Protein AF-A0A165B9U6-F1 (afdb_monomer)

Mean predicted aligned error: 17.61 Å

InterPro domains:
  IPR036691 Endonuclease/exonuclease/phosphatase superfamily [G3DSA:3.60.10.10] (148-311)
  IPR036691 Endonuclease/exonuclease/phosphatase superfamily [SSF56219] (218-309)

Secondary structure (DSSP, 8-state):
-------THHHHHHHHHHHHHHHHHHHHHHHTSHHHHHHHHHHHHHHHHHHHH-------STT-SHHHHHHHHHHHHHHHHHHHHHHH-TT--TTS-HHHHHHHHHHHHHHHGGG-HHHHHHHHHHHHHHHHHHHHHHHHHHHTTSS--SS-------------TT----------TT--EEE--PPPGGGS-S-TTTTTTTTTSS-SHHHHHH-TTSPPPSEEES----BSSGGGSSS----TTBPPHHHHHHHHHHTEEEHHHHH-TT------EEEEHHHHTTEEEEEE--TTSSTT--SPPEEEEE--TTS----S------TTGGG-HHHHHHHHHHHHHHHHHHHHHHTS---SSS-HHHHHHHHHHHHHHHHHHHHHHHHHHHHHHHHHHHHHHHHHHHHHHHHHHHHHHHHHHS-----------------PPPPPPP----------THHHHHHHHHHHHHHHHHHGGGS--PPP----------------

Organism: NCBI:txid1314781

pLDDT: mean 76.49, std 21.76, range [26.36, 98.06]

Foldseek 3Di:
DDDPPDDPPPLLVLLLVVVVVLVVQLLCCLQVCVLVVVVVVVVVVVVVVCVVVVDDDPDDPPQLALLSSSLSSSVVSCVVCVVVCCVSCVLDDPVPPCVVVSVVVSVVVVVVCVVPVVSSVSSNVSSVVVSVVVVVVVVVVVVPPDDDPPPDDDPDDDDDDDDDDPDDDPDPPDPDPQADEDEDAADAPVVDDPDPVVVCVVVPDDDDLVVCVVPVVDQQHQKYFYHRNEAAALLLDVVSDDDPRHDDVVVVVVLVSSQWDQLLCVVCVNDNHDGGMTGHPVQSVQKDDWDWD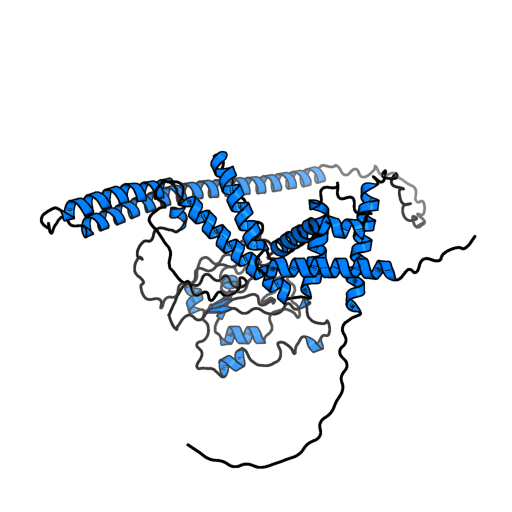DPDPDPPDPDIDTDIDTDDPPPPCPDPDDDDQDPVLVVVVVLVVVLVVLVVVLVVLQVVCVVDDDDPVDHSVVSVVVSVVVSVVSSVVVVVVVVVVVVVVVVVVVVVVVVVVVVVVVVVVVVVVVVVPPPPPPPPCPDDDPDPDDDDDDDDPDPDDDDDDPPPCVVVSSVVVVVSVVVSVVVVVPPDDDDDDDDDDDDYDDDDDDDD

Sequence (500 aa):
MSNSESEPGLVEDASMMLYVTILTNTIQLITTGGLIERWETREAARRKITKAKGVYSPRTMQGCSAHTVFRSAIIRTITTMRPAIARVHPEIDWSVPMTKFMNSLASQLWGELDKYPEVQRACLRVAQQRFVQKMASEVSMMCQTDELATTFSPSVSLSQEYIPRSRFIQHYNHRSKEAELREVNAPDSKSLPSSPSTRQTTTGKTGSSQTLRRRADIPKPQIMAGDYNMVESSQDRLPANLSDTDMSAKFQELVTYLNLVDGWRETNPRSFNPTWIYTSERLFAKSRNWRIRGACWCQGSDHLPVYVDAVNPAMPIVGDGRWTMGVHHLRIKSLVSKIVETGKETLREADDLITHARDPAHHVQHIYQDWKDGVGAESREQARAEGQKRERVIKGLEKDRAAAIQRAKDAETARLEAEREQPDNVPPDSGANAATMHWSPTPPPAAARRPPLADSGQKASQRQTIAVLHRATNCWTCASAPPDSLRTPVPSAVRPADGH

Structure (mmCIF, N/CA/C/O backbone):
data_AF-A0A165B9U6-F1
#
_entry.id   AF-A0A165B9U6-F1
#
loop_
_atom_site.group_PDB
_atom_site.id
_atom_site.type_symbol
_atom_site.label_atom_id
_atom_site.label_alt_id
_atom_site.label_comp_id
_atom_site.label_asym_id
_atom_site.label_entity_id
_atom_site.label_seq_id
_atom_site.pdbx_PDB_ins_code
_atom_site.Cartn_x
_atom_site.Cartn_y
_atom_site.Cartn_z
_atom_site.occupancy
_atom_site.B_iso_or_equiv
_atom_site.auth_seq_id
_atom_site.auth_comp_id
_atom_site.auth_asym_id
_atom_site.auth_atom_id
_atom_site.pdbx_PDB_model_num
ATOM 1 N N . MET A 1 1 ? 53.971 55.538 -13.193 1.00 41.88 1 MET A N 1
ATOM 2 C CA . MET A 1 1 ? 52.741 54.719 -13.214 1.00 41.88 1 MET A CA 1
ATOM 3 C C . MET A 1 1 ? 52.999 53.499 -12.353 1.00 41.88 1 MET A C 1
ATOM 5 O O . MET A 1 1 ? 53.794 52.659 -12.744 1.00 41.88 1 MET A O 1
ATOM 9 N N . SER A 1 2 ? 52.442 53.469 -11.147 1.00 39.75 2 SER A N 1
ATOM 10 C CA . SER A 1 2 ? 52.607 52.367 -10.196 1.00 39.75 2 SER A CA 1
ATOM 11 C C . SER A 1 2 ? 51.524 51.318 -10.437 1.00 39.75 2 SER A C 1
ATOM 13 O O . SER A 1 2 ? 50.350 51.594 -10.191 1.00 39.75 2 SER A O 1
ATOM 15 N N . ASN A 1 3 ? 51.912 50.132 -10.904 1.00 47.22 3 ASN A N 1
ATOM 16 C CA . ASN A 1 3 ? 51.012 48.983 -10.941 1.00 47.22 3 ASN A CA 1
ATOM 17 C C . ASN A 1 3 ? 50.798 48.501 -9.504 1.00 47.22 3 ASN A C 1
ATOM 19 O O . ASN A 1 3 ? 51.703 47.935 -8.898 1.00 47.22 3 ASN A O 1
ATOM 23 N N . SER A 1 4 ? 49.614 48.754 -8.950 1.00 49.81 4 SER A N 1
ATOM 24 C CA . SER A 1 4 ? 49.192 48.164 -7.684 1.00 49.81 4 SER A CA 1
ATOM 25 C C . SER A 1 4 ? 48.808 46.705 -7.921 1.00 49.81 4 SER A C 1
ATOM 27 O O . SER A 1 4 ? 47.705 46.424 -8.395 1.00 49.81 4 SER A O 1
ATOM 29 N N . GLU A 1 5 ? 49.713 45.784 -7.608 1.00 51.41 5 GLU A N 1
ATOM 30 C CA . GLU A 1 5 ? 49.390 44.361 -7.522 1.00 51.41 5 GLU A CA 1
ATOM 31 C C . GLU A 1 5 ? 48.404 44.163 -6.363 1.00 51.41 5 GLU A C 1
ATOM 33 O O . GLU A 1 5 ? 48.745 44.322 -5.193 1.00 51.41 5 GLU A O 1
ATOM 38 N N . SER A 1 6 ? 47.139 43.902 -6.691 1.00 54.34 6 SER A N 1
ATOM 39 C CA . SER A 1 6 ? 46.085 43.675 -5.702 1.00 54.34 6 SER A CA 1
ATOM 40 C C . SER A 1 6 ? 46.275 42.313 -5.037 1.00 54.34 6 SER A C 1
ATOM 42 O O . SER A 1 6 ? 46.213 41.297 -5.733 1.00 54.34 6 SER A O 1
ATOM 44 N N . GLU A 1 7 ? 46.460 42.284 -3.714 1.00 50.94 7 GLU A N 1
ATOM 45 C CA . GLU A 1 7 ? 46.632 41.043 -2.948 1.00 50.94 7 GLU A CA 1
ATOM 46 C C . GLU A 1 7 ? 45.479 40.049 -3.203 1.00 50.94 7 GLU A C 1
ATOM 48 O O . GLU A 1 7 ? 44.325 40.348 -2.878 1.00 50.94 7 GLU A O 1
ATOM 53 N N . PRO A 1 8 ? 45.750 38.845 -3.743 1.00 58.00 8 PRO A N 1
ATOM 54 C CA . PRO A 1 8 ? 44.691 37.908 -4.122 1.00 58.00 8 PRO A CA 1
ATOM 55 C C . PRO A 1 8 ? 44.018 37.183 -2.939 1.00 58.00 8 PRO A C 1
ATOM 57 O O . PRO A 1 8 ? 43.024 36.494 -3.152 1.00 58.00 8 PRO A O 1
ATOM 60 N N . GLY A 1 9 ? 44.515 37.325 -1.703 1.00 58.34 9 GLY A N 1
ATOM 61 C CA . GLY A 1 9 ? 44.034 36.548 -0.547 1.00 58.34 9 GLY A CA 1
ATOM 62 C C . GLY A 1 9 ? 42.660 36.961 0.005 1.00 58.34 9 GLY A C 1
ATOM 63 O O . GLY A 1 9 ? 41.846 36.108 0.348 1.00 58.34 9 GLY A O 1
ATOM 64 N N . LEU A 1 10 ? 42.357 38.263 0.058 1.00 61.47 10 LEU A N 1
ATOM 65 C CA . LEU A 1 10 ? 41.201 38.787 0.812 1.00 61.47 10 LEU A CA 1
ATOM 66 C C . LEU A 1 10 ? 39.817 38.430 0.226 1.00 61.47 10 LEU A C 1
ATOM 68 O O . LEU A 1 10 ? 38.808 38.513 0.929 1.00 61.47 10 LEU A O 1
ATOM 72 N N . VAL A 1 11 ? 39.739 38.049 -1.054 1.00 63.41 11 VAL A N 1
ATOM 73 C CA . VAL A 1 11 ? 38.461 37.777 -1.748 1.00 63.41 11 VAL A CA 1
ATOM 74 C C . VAL A 1 11 ? 38.009 36.318 -1.592 1.00 63.41 11 VAL A C 1
ATOM 76 O O . VAL A 1 11 ? 36.803 36.040 -1.539 1.00 63.41 11 VAL A O 1
ATOM 79 N N . GLU A 1 12 ? 38.952 35.378 -1.477 1.00 74.06 12 GLU A N 1
ATOM 80 C CA . GLU A 1 12 ? 38.631 33.956 -1.298 1.00 74.06 12 GLU A CA 1
ATOM 81 C C . GLU A 1 12 ? 38.028 33.695 0.095 1.00 74.06 12 GLU A C 1
ATOM 83 O O . GLU A 1 12 ? 37.003 33.012 0.202 1.00 74.06 12 GLU A O 1
ATOM 88 N N . ASP A 1 13 ? 38.551 34.353 1.137 1.00 83.88 13 ASP A N 1
ATOM 89 C CA . ASP A 1 13 ? 38.022 34.286 2.507 1.00 83.88 13 ASP A CA 1
ATOM 90 C C . ASP A 1 13 ? 36.575 34.793 2.610 1.00 83.88 13 ASP A C 1
ATOM 92 O O . ASP A 1 13 ? 35.716 34.137 3.209 1.00 83.88 13 ASP A O 1
ATOM 96 N N . ALA A 1 14 ? 36.261 35.933 1.983 1.00 86.56 14 ALA A N 1
ATOM 97 C CA . ALA A 1 14 ? 34.908 36.497 1.987 1.00 86.56 14 ALA A CA 1
ATOM 98 C C . ALA A 1 14 ? 33.882 35.553 1.330 1.00 86.56 14 ALA A C 1
ATOM 100 O O . ALA A 1 14 ? 32.755 35.406 1.818 1.00 86.56 14 ALA A O 1
ATOM 101 N N . SER A 1 15 ? 34.291 34.873 0.254 1.00 88.19 15 SER A N 1
ATOM 102 C CA . SER A 1 15 ? 33.477 33.870 -0.438 1.00 88.19 15 SER A CA 1
ATOM 103 C C . SER A 1 15 ? 33.258 32.633 0.437 1.00 88.19 15 SER A C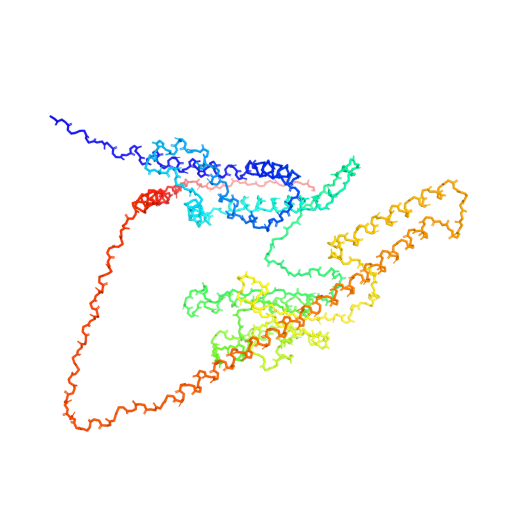 1
ATOM 105 O O . SER A 1 15 ? 32.120 32.202 0.635 1.00 88.19 15 SER A O 1
ATOM 107 N N . MET A 1 16 ? 34.323 32.088 1.032 1.00 88.75 16 MET A N 1
ATOM 108 C CA . MET A 1 16 ? 34.240 30.915 1.907 1.00 88.75 16 MET A CA 1
ATOM 109 C C . MET A 1 16 ? 33.356 31.175 3.138 1.00 88.75 16 MET A C 1
ATOM 111 O O . MET A 1 16 ? 32.458 30.380 3.435 1.00 88.75 16 MET A O 1
ATOM 115 N N . MET A 1 17 ? 33.524 32.324 3.799 1.00 92.75 17 MET A N 1
ATOM 116 C CA . MET A 1 17 ? 32.706 32.730 4.948 1.00 92.75 17 MET A CA 1
ATOM 117 C C . MET A 1 17 ? 31.224 32.898 4.590 1.00 92.75 17 MET A C 1
ATOM 119 O O . MET A 1 17 ? 30.348 32.518 5.376 1.00 92.75 17 MET A O 1
ATOM 123 N N . LEU A 1 18 ? 30.909 33.401 3.391 1.00 93.31 18 LEU A N 1
ATOM 124 C CA . LEU A 1 18 ? 29.534 33.462 2.900 1.00 93.31 18 LEU A CA 1
ATOM 125 C C . LEU A 1 18 ? 28.918 32.058 2.752 1.00 93.31 18 LEU A C 1
ATOM 127 O O . LEU A 1 18 ? 27.784 31.850 3.191 1.00 93.31 18 LEU A O 1
ATOM 131 N N . TYR A 1 19 ? 29.646 31.086 2.194 1.00 92.31 19 TYR A N 1
ATOM 132 C CA . TYR A 1 19 ? 29.146 29.714 2.033 1.00 92.31 19 TYR A CA 1
ATOM 133 C C . TYR A 1 19 ? 28.930 28.997 3.367 1.00 92.31 19 TYR A C 1
ATOM 135 O O . TYR A 1 19 ? 27.864 28.408 3.573 1.00 92.31 19 TYR A O 1
ATOM 143 N N . VAL A 1 20 ? 29.876 29.123 4.303 1.00 92.62 20 VAL A N 1
ATOM 144 C CA . VAL A 1 20 ? 29.726 28.621 5.680 1.00 92.62 20 VAL A CA 1
ATOM 145 C C . VAL A 1 20 ? 28.486 29.235 6.337 1.00 92.62 20 VAL A C 1
ATOM 147 O O . VAL A 1 20 ? 27.679 28.517 6.930 1.00 92.62 20 VAL A O 1
ATOM 150 N N . THR A 1 21 ? 28.259 30.540 6.163 1.00 95.69 21 THR A N 1
ATOM 151 C CA . THR A 1 21 ? 27.072 31.232 6.693 1.00 95.69 21 THR A CA 1
ATOM 152 C C . THR A 1 21 ? 25.767 30.730 6.056 1.00 95.69 21 THR A C 1
ATOM 154 O O . THR A 1 21 ? 24.784 30.506 6.765 1.00 95.69 21 THR A O 1
ATOM 157 N N . ILE A 1 22 ? 25.733 30.493 4.737 1.00 95.25 22 ILE A N 1
ATOM 158 C CA . ILE A 1 22 ? 24.556 29.938 4.040 1.00 95.25 22 ILE A CA 1
ATOM 159 C C . ILE A 1 22 ? 24.230 28.528 4.548 1.00 95.25 22 ILE A C 1
ATOM 161 O O . ILE A 1 22 ? 23.061 28.227 4.805 1.00 95.25 22 ILE A O 1
ATOM 165 N N . LEU A 1 23 ? 25.228 27.656 4.708 1.00 94.31 23 LEU A N 1
ATOM 166 C CA . LEU A 1 23 ? 25.011 26.300 5.218 1.00 94.31 23 LEU A CA 1
ATOM 167 C C . LEU A 1 23 ? 24.568 26.323 6.686 1.00 94.31 23 LEU A C 1
ATOM 169 O O . LEU A 1 23 ? 23.575 25.679 7.026 1.00 94.31 23 LEU A O 1
ATOM 173 N N . THR A 1 24 ? 25.208 27.143 7.521 1.00 95.44 24 THR A N 1
ATOM 174 C CA . THR A 1 24 ? 24.874 27.303 8.946 1.00 95.44 24 THR A CA 1
ATOM 175 C C . THR A 1 24 ? 23.433 27.776 9.132 1.00 95.44 24 THR A C 1
ATOM 177 O O . THR A 1 24 ? 22.646 27.109 9.803 1.00 95.44 24 THR A O 1
ATOM 180 N N . ASN A 1 25 ? 23.032 28.852 8.445 1.00 96.31 25 ASN A N 1
ATOM 181 C CA . ASN A 1 25 ? 21.660 29.370 8.481 1.00 96.31 25 ASN A CA 1
ATOM 182 C C . ASN A 1 25 ? 20.637 28.362 7.926 1.00 96.31 25 ASN A C 1
ATOM 184 O O . ASN A 1 25 ? 19.502 28.299 8.397 1.00 96.31 25 ASN A O 1
ATOM 188 N N . THR A 1 26 ? 21.027 27.542 6.944 1.00 96.19 26 THR A N 1
ATOM 189 C CA . THR A 1 26 ? 20.177 26.473 6.397 1.00 96.19 26 THR A CA 1
ATOM 190 C C . THR A 1 26 ? 19.956 25.352 7.409 1.00 96.19 26 THR A C 1
ATOM 192 O O . THR A 1 26 ? 18.815 24.931 7.601 1.00 96.19 26 THR A O 1
ATOM 195 N N . ILE A 1 27 ? 21.014 24.893 8.082 1.00 95.25 27 ILE A N 1
ATOM 196 C CA . ILE A 1 27 ? 20.924 23.877 9.137 1.00 95.25 27 ILE A CA 1
ATOM 197 C C . ILE A 1 27 ? 20.109 24.426 10.311 1.00 95.25 27 ILE A C 1
ATOM 199 O O . ILE A 1 27 ? 19.167 23.766 10.746 1.00 95.25 27 ILE A O 1
ATOM 203 N N . GLN A 1 28 ? 20.381 25.657 10.755 1.00 96.38 28 GLN A N 1
ATOM 204 C CA . GLN A 1 28 ? 19.636 26.322 11.827 1.00 96.38 28 GLN A CA 1
ATOM 205 C C . GLN A 1 28 ? 18.139 26.440 11.501 1.00 96.38 28 GLN A C 1
ATOM 207 O O . GLN A 1 28 ? 17.304 26.151 12.355 1.00 96.38 28 GLN A O 1
ATOM 212 N N . LEU A 1 29 ? 17.767 26.791 10.265 1.00 95.69 29 LEU A N 1
ATOM 213 C CA . LEU A 1 29 ? 16.365 26.864 9.830 1.00 95.69 29 LEU A CA 1
ATOM 214 C C . LEU A 1 29 ? 15.645 25.499 9.874 1.00 95.69 29 LEU A C 1
ATOM 216 O O . LEU A 1 29 ? 14.427 25.450 10.066 1.00 95.69 29 LEU A O 1
ATOM 220 N N . ILE A 1 30 ? 16.382 24.396 9.704 1.00 95.31 30 ILE A N 1
ATOM 221 C CA . ILE A 1 30 ? 15.862 23.024 9.809 1.00 95.31 30 ILE A CA 1
ATOM 222 C C . ILE A 1 30 ? 15.764 22.594 11.280 1.00 95.31 30 ILE A C 1
ATOM 224 O O . ILE A 1 30 ? 14.744 22.035 11.678 1.00 95.31 30 ILE A O 1
ATOM 228 N N . THR A 1 31 ? 16.792 22.846 12.095 1.00 94.56 31 THR A N 1
ATOM 229 C CA . THR A 1 31 ? 16.865 22.356 13.485 1.00 94.56 31 THR A CA 1
ATOM 230 C C . THR A 1 31 ? 16.004 23.151 14.464 1.00 94.56 31 THR A C 1
ATOM 232 O O . THR A 1 31 ? 15.456 22.556 15.386 1.00 94.56 31 THR A O 1
ATOM 235 N N . THR A 1 32 ? 15.827 24.459 14.251 1.00 95.44 32 THR A N 1
ATOM 236 C CA . THR A 1 32 ? 14.998 25.338 15.107 1.00 95.44 32 THR A CA 1
ATOM 237 C C . THR A 1 32 ? 13.495 25.246 14.829 1.00 95.44 32 THR A C 1
ATOM 239 O O . THR A 1 32 ? 12.705 25.879 15.520 1.00 95.44 32 THR A O 1
ATOM 242 N N . GLY A 1 33 ? 13.073 24.498 13.804 1.00 90.94 33 GLY A N 1
ATOM 243 C CA . GLY A 1 33 ? 11.664 24.389 13.416 1.00 90.94 33 GLY A CA 1
ATOM 244 C C . GLY A 1 33 ? 11.117 25.562 12.588 1.00 90.94 33 GLY A C 1
ATOM 245 O O . GLY A 1 33 ? 10.014 25.445 12.056 1.00 90.94 33 GLY A O 1
ATOM 246 N N . GLY A 1 34 ? 11.884 26.637 12.359 1.00 92.25 34 GLY A N 1
ATOM 247 C CA . GLY A 1 34 ? 11.439 27.802 11.570 1.00 92.25 34 GLY A CA 1
ATOM 248 C C . GLY A 1 34 ? 11.045 27.495 10.111 1.00 92.25 34 GLY A C 1
ATOM 249 O O . GLY A 1 34 ? 10.394 28.306 9.447 1.00 92.25 34 GLY A O 1
ATOM 250 N N . LEU A 1 35 ? 11.403 26.318 9.580 1.00 91.75 35 LEU A N 1
ATOM 251 C CA . LEU A 1 35 ? 10.882 25.820 8.303 1.00 91.75 35 LEU A CA 1
ATOM 252 C C . LEU A 1 35 ? 9.432 25.297 8.395 1.00 91.75 35 LEU A C 1
ATOM 254 O O . LEU A 1 35 ? 8.666 25.499 7.450 1.00 91.75 35 LEU A O 1
ATOM 258 N N . ILE A 1 36 ? 9.055 24.651 9.508 1.00 90.62 36 ILE A N 1
ATOM 259 C CA . ILE A 1 36 ? 7.702 24.119 9.757 1.00 90.62 36 ILE A CA 1
ATOM 260 C C . ILE A 1 36 ? 6.704 25.274 9.879 1.00 90.62 36 ILE A C 1
ATOM 262 O O . ILE A 1 36 ? 5.765 25.341 9.089 1.00 90.62 36 ILE A O 1
ATOM 266 N N . GLU A 1 37 ? 6.970 26.240 10.762 1.00 91.50 37 GLU A N 1
ATOM 267 C CA . GLU A 1 37 ? 6.132 27.431 10.993 1.00 91.50 37 GLU A CA 1
ATOM 268 C C . GLU A 1 37 ? 5.824 28.189 9.681 1.00 91.50 37 GLU A C 1
ATOM 270 O O . GLU A 1 37 ? 4.695 28.606 9.394 1.00 91.50 37 GLU A O 1
ATOM 275 N N . ARG A 1 38 ? 6.828 28.314 8.802 1.00 87.44 38 ARG A N 1
ATOM 276 C CA . ARG A 1 38 ? 6.6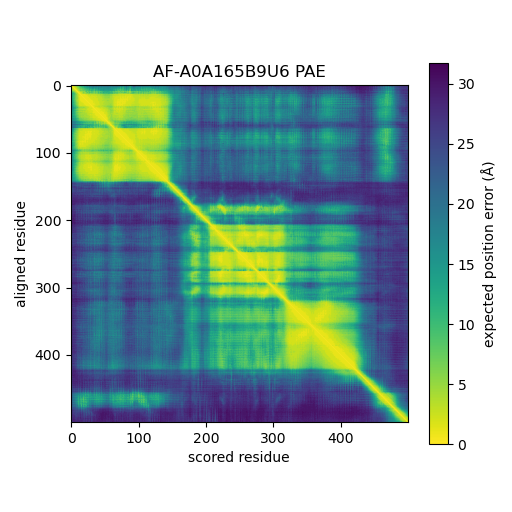71 28.938 7.477 1.00 87.44 38 ARG A CA 1
ATOM 277 C C . ARG A 1 38 ? 5.832 28.101 6.513 1.00 87.44 38 ARG A C 1
ATOM 279 O O . ARG A 1 38 ? 5.139 28.677 5.668 1.00 87.44 38 ARG A O 1
ATOM 286 N N . TRP A 1 39 ? 5.883 26.770 6.587 1.00 88.75 39 TRP A N 1
ATOM 287 C CA . TRP A 1 39 ? 4.967 25.919 5.825 1.00 88.75 39 TRP A CA 1
ATOM 288 C C . TRP A 1 39 ? 3.544 26.005 6.362 1.00 88.75 39 TRP A C 1
ATOM 290 O O . TRP A 1 39 ? 2.636 26.152 5.551 1.00 88.75 39 TRP A O 1
ATOM 300 N N . GLU A 1 40 ? 3.342 26.003 7.677 1.00 88.62 40 GLU A N 1
ATOM 301 C CA . GLU A 1 40 ? 2.026 26.191 8.299 1.00 88.62 40 GLU A CA 1
ATOM 302 C C . GLU A 1 40 ? 1.405 27.526 7.881 1.00 88.62 40 GLU A C 1
ATOM 304 O O . GLU A 1 40 ? 0.297 27.545 7.348 1.00 88.62 40 GLU A O 1
ATOM 309 N N . THR A 1 41 ? 2.166 28.621 7.977 1.00 90.06 41 THR A N 1
ATOM 310 C CA . THR A 1 41 ? 1.769 29.954 7.491 1.00 90.06 41 THR A CA 1
ATOM 311 C C . THR A 1 41 ? 1.368 29.921 6.010 1.00 90.06 41 THR A C 1
ATOM 313 O O . THR A 1 41 ? 0.348 30.492 5.609 1.00 90.06 41 THR A O 1
ATOM 316 N N . ARG A 1 42 ? 2.138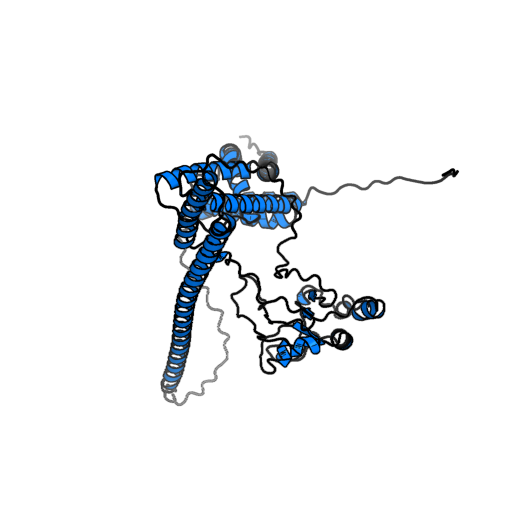 29.217 5.167 1.00 87.31 42 ARG A N 1
ATOM 317 C CA . ARG A 1 42 ? 1.858 29.101 3.727 1.00 87.31 42 ARG A CA 1
ATOM 318 C C . ARG A 1 42 ? 0.631 28.240 3.429 1.00 87.31 42 ARG A C 1
ATOM 320 O O . ARG A 1 42 ? -0.129 28.585 2.523 1.00 87.31 42 ARG A O 1
ATOM 327 N N . GLU A 1 43 ? 0.427 27.137 4.143 1.00 84.19 43 GLU A N 1
ATOM 328 C CA . GLU A 1 43 ? -0.765 26.304 3.971 1.00 84.19 43 GLU A CA 1
ATOM 329 C C . GLU A 1 43 ? -2.011 26.997 4.546 1.00 84.19 43 GLU A C 1
ATOM 331 O O . GLU A 1 43 ? -3.060 26.941 3.915 1.00 84.19 43 GLU A O 1
ATOM 336 N N . ALA A 1 44 ? -1.910 27.754 5.643 1.00 86.56 44 ALA A N 1
ATOM 337 C CA . ALA A 1 44 ? -2.987 28.611 6.144 1.00 86.56 44 ALA A CA 1
ATOM 338 C C . ALA A 1 44 ? -3.391 29.687 5.118 1.00 86.56 44 ALA A C 1
ATOM 340 O O . ALA A 1 44 ? -4.576 29.838 4.808 1.00 86.56 44 ALA A O 1
ATOM 341 N N . ALA A 1 45 ? -2.419 30.381 4.513 1.00 87.75 45 ALA A N 1
ATOM 342 C CA . ALA A 1 45 ? -2.680 31.326 3.424 1.00 87.75 45 ALA A CA 1
ATOM 343 C C . ALA A 1 45 ? -3.330 30.642 2.204 1.00 87.75 45 ALA A C 1
ATOM 345 O O . ALA A 1 45 ? -4.258 31.185 1.604 1.00 87.75 45 ALA A O 1
ATOM 346 N N . ARG A 1 46 ? -2.909 29.417 1.862 1.00 83.81 46 ARG A N 1
ATOM 347 C CA . ARG A 1 46 ? -3.553 28.622 0.806 1.00 83.81 46 ARG A CA 1
ATOM 348 C C . ARG A 1 46 ? -4.970 28.199 1.156 1.00 83.81 46 ARG A C 1
ATOM 350 O O . ARG A 1 46 ? -5.818 28.308 0.284 1.00 83.81 46 ARG A O 1
ATOM 357 N N . ARG A 1 47 ? -5.259 27.766 2.389 1.00 83.00 47 ARG A N 1
ATOM 358 C CA . ARG A 1 47 ? -6.626 27.415 2.819 1.00 83.00 47 ARG A CA 1
ATOM 359 C C . ARG A 1 47 ? -7.582 28.591 2.60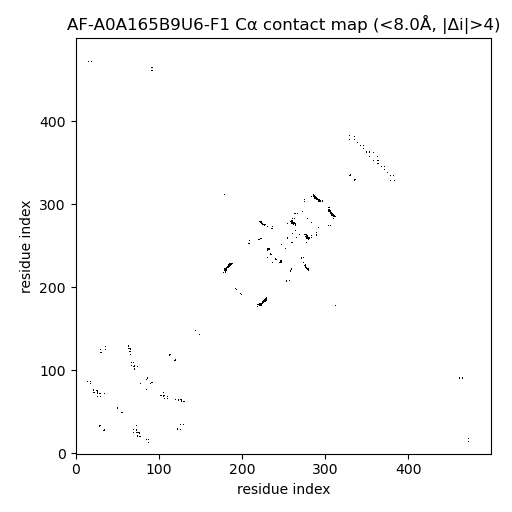8 1.00 83.00 47 ARG A C 1
ATOM 361 O O . ARG A 1 47 ? -8.670 28.375 2.085 1.00 83.00 47 ARG A O 1
ATOM 368 N N . LYS A 1 48 ? -7.149 29.828 2.898 1.00 88.25 48 LYS A N 1
ATOM 369 C CA . LYS A 1 48 ? -7.915 31.052 2.586 1.00 88.25 48 LYS A CA 1
ATOM 370 C C . LYS A 1 48 ? -8.201 31.187 1.079 1.00 88.25 48 LYS A C 1
ATOM 372 O O . LYS A 1 48 ? -9.348 31.397 0.702 1.00 88.25 48 LYS A O 1
ATOM 377 N N . ILE A 1 49 ? -7.194 30.996 0.219 1.00 85.81 49 ILE A N 1
ATOM 378 C CA . ILE A 1 49 ? -7.352 31.058 -1.250 1.00 85.81 49 ILE A CA 1
ATOM 379 C C . ILE A 1 49 ? -8.259 29.933 -1.777 1.00 85.81 49 ILE A C 1
ATOM 381 O O . ILE A 1 49 ? -9.120 30.186 -2.613 1.00 85.81 49 ILE A O 1
ATOM 385 N N . THR A 1 50 ? -8.090 28.700 -1.298 1.00 84.19 50 THR A N 1
ATOM 386 C CA . THR A 1 50 ? -8.910 27.549 -1.704 1.00 84.19 50 THR A CA 1
ATOM 387 C C . THR A 1 50 ? -10.366 27.736 -1.283 1.00 84.19 50 THR A C 1
ATOM 389 O O . THR A 1 50 ? -11.252 27.517 -2.104 1.00 84.19 50 THR A O 1
ATOM 392 N N . LYS A 1 51 ? -10.619 28.217 -0.053 1.00 84.00 51 LYS A N 1
ATOM 393 C CA . LYS A 1 51 ? -11.970 28.559 0.421 1.00 84.00 51 LYS A CA 1
ATOM 394 C C . LYS A 1 51 ? -12.613 29.636 -0.461 1.00 84.00 51 LYS A C 1
ATOM 396 O O . LYS A 1 51 ? -13.759 29.477 -0.853 1.00 84.00 51 LYS A O 1
ATOM 401 N N . ALA A 1 52 ? -11.864 30.675 -0.836 1.00 87.31 52 ALA A N 1
ATOM 402 C CA . ALA A 1 52 ? -12.356 31.737 -1.716 1.00 87.31 52 ALA A CA 1
ATOM 403 C C . ALA A 1 52 ? -12.618 31.287 -3.169 1.00 87.31 52 ALA A C 1
ATOM 405 O O . ALA A 1 52 ? -13.411 31.914 -3.862 1.00 87.31 52 ALA A O 1
ATOM 406 N N . LYS A 1 53 ? -11.950 30.229 -3.652 1.00 87.81 53 LYS A N 1
ATOM 407 C CA . LYS A 1 53 ? -12.078 29.745 -5.039 1.00 87.81 53 LYS A CA 1
ATOM 408 C C . LYS A 1 53 ? -13.022 28.557 -5.223 1.00 87.81 53 LYS A C 1
ATOM 410 O O . LYS A 1 53 ? -13.247 28.174 -6.366 1.00 87.81 53 LYS A O 1
ATOM 415 N N . GLY A 1 54 ? -13.491 27.909 -4.155 1.00 87.69 54 GLY A N 1
ATOM 416 C CA . GLY A 1 54 ? -14.344 26.707 -4.209 1.00 87.69 54 GLY A CA 1
ATOM 417 C C . GLY A 1 54 ? -13.686 25.437 -4.787 1.00 87.69 54 GLY A C 1
ATOM 418 O O . GLY A 1 54 ? -14.159 24.330 -4.547 1.00 87.69 54 GLY A O 1
ATOM 419 N N . VAL A 1 55 ? -12.566 25.557 -5.508 1.00 78.50 55 VAL A N 1
ATOM 420 C CA . VAL A 1 55 ? -11.872 24.443 -6.167 1.00 78.50 55 VAL A CA 1
ATOM 421 C C . VAL A 1 55 ? -10.766 23.885 -5.270 1.00 78.50 55 VAL A C 1
ATOM 423 O O . VAL A 1 55 ? -9.648 24.407 -5.221 1.00 78.50 55 VAL A O 1
ATOM 426 N N . TYR A 1 56 ? -11.054 22.776 -4.587 1.00 72.75 56 TYR A N 1
ATOM 427 C CA . TYR A 1 56 ? -10.034 21.984 -3.901 1.00 72.75 56 TYR A CA 1
ATOM 428 C C . TYR A 1 56 ? -9.285 21.083 -4.893 1.00 72.75 56 TYR A C 1
ATOM 430 O O . TYR A 1 56 ? -9.847 20.146 -5.454 1.00 72.75 56 TYR A O 1
ATOM 438 N N . SER A 1 57 ? -7.987 21.340 -5.069 1.00 69.56 57 SER A N 1
ATOM 439 C CA . SER A 1 57 ? -7.069 20.434 -5.765 1.00 69.56 57 SER A CA 1
ATOM 440 C C . SER A 1 57 ? -6.173 19.736 -4.732 1.00 69.56 57 SER A C 1
ATOM 442 O O . SER A 1 57 ? -5.255 20.378 -4.203 1.00 69.56 57 SER A O 1
ATOM 444 N N . PRO A 1 58 ? -6.404 18.445 -4.414 1.00 62.16 58 PRO A N 1
ATOM 445 C CA . PRO A 1 58 ? -5.506 17.683 -3.557 1.00 62.16 58 PRO A CA 1
ATOM 446 C C . PRO A 1 58 ? -4.174 17.484 -4.281 1.00 62.16 58 PRO A C 1
ATOM 448 O O . PRO A 1 58 ? -4.033 16.620 -5.147 1.00 62.16 58 PRO A O 1
ATOM 451 N N . ARG A 1 59 ? -3.158 18.283 -3.933 1.00 62.88 59 ARG A N 1
ATOM 452 C CA . ARG A 1 59 ? -1.798 18.004 -4.403 1.00 62.88 59 ARG A CA 1
ATOM 453 C C . ARG A 1 59 ? -1.293 16.725 -3.751 1.00 62.88 59 ARG A C 1
ATOM 455 O O . ARG A 1 59 ? -1.276 16.620 -2.523 1.00 62.88 59 ARG A O 1
ATOM 462 N N . THR A 1 60 ? -0.801 15.823 -4.595 1.00 56.94 60 THR A N 1
ATOM 463 C CA . THR A 1 60 ? -0.044 14.613 -4.245 1.00 56.94 60 THR A CA 1
ATOM 464 C C . THR A 1 60 ? 0.911 14.831 -3.062 1.00 56.94 60 THR A C 1
ATOM 466 O O . THR A 1 60 ? 1.431 15.927 -2.838 1.00 56.94 60 THR A O 1
ATOM 469 N N . MET A 1 61 ? 1.192 13.778 -2.287 1.00 58.94 61 MET A N 1
ATOM 470 C CA . MET A 1 61 ? 2.081 13.820 -1.105 1.00 58.94 61 MET A CA 1
ATOM 471 C C . MET A 1 61 ? 3.574 14.076 -1.418 1.00 58.94 61 MET A C 1
ATOM 473 O O . MET A 1 61 ? 4.444 13.878 -0.569 1.00 58.94 61 MET A O 1
ATOM 477 N N . GLN A 1 62 ? 3.880 14.572 -2.618 1.00 61.06 62 GLN A N 1
ATOM 478 C CA . GLN A 1 62 ? 5.199 15.056 -3.000 1.00 61.06 62 GLN A CA 1
ATOM 479 C C . GLN A 1 62 ? 5.668 16.160 -2.038 1.00 61.06 62 GLN A C 1
ATOM 481 O O . GLN A 1 62 ? 4.975 17.152 -1.807 1.00 61.06 62 GLN A O 1
ATOM 486 N N . GLY A 1 63 ? 6.877 15.988 -1.497 1.00 64.31 63 GLY A N 1
ATOM 487 C CA . GLY A 1 63 ? 7.555 16.979 -0.658 1.00 64.31 63 GLY A CA 1
ATOM 488 C C . GLY A 1 63 ? 7.796 16.596 0.805 1.00 64.31 63 GLY A C 1
ATOM 489 O O . GLY A 1 63 ? 8.238 17.449 1.574 1.00 64.31 63 GLY A O 1
ATOM 490 N N . CYS A 1 64 ? 7.557 15.335 1.179 1.00 82.12 64 CYS A N 1
ATOM 491 C CA . CYS A 1 64 ? 7.896 14.777 2.497 1.00 82.12 64 CYS A CA 1
ATOM 492 C C . CYS A 1 64 ? 9.151 13.874 2.464 1.00 82.12 64 CYS A C 1
ATOM 494 O O . CYS A 1 64 ? 9.230 12.902 3.208 1.00 82.12 64 CYS A O 1
ATOM 496 N N . SER A 1 65 ? 10.123 14.160 1.588 1.00 93.06 65 SER A N 1
ATOM 497 C CA . SER A 1 65 ? 11.457 13.535 1.626 1.00 93.06 65 SER A CA 1
ATOM 498 C C . SER A 1 65 ? 12.469 14.462 2.299 1.00 93.06 65 SER A C 1
ATOM 500 O O . SER A 1 65 ? 12.353 15.683 2.172 1.00 93.06 65 SER A O 1
ATOM 502 N N . ALA A 1 66 ? 13.484 13.897 2.959 1.00 93.50 66 ALA A N 1
ATOM 503 C CA . ALA A 1 66 ? 14.544 14.663 3.622 1.00 93.50 66 ALA A CA 1
ATOM 504 C C . ALA A 1 66 ? 15.259 15.628 2.648 1.00 93.50 66 ALA A C 1
ATOM 506 O O . ALA A 1 66 ? 15.390 16.813 2.950 1.00 93.50 66 ALA A O 1
ATOM 507 N N . HIS A 1 67 ? 15.559 15.180 1.422 1.00 94.19 67 HIS A N 1
ATOM 508 C CA . HIS A 1 67 ? 16.063 16.049 0.351 1.00 94.19 67 HIS A CA 1
ATOM 509 C C . HIS A 1 67 ? 15.120 17.233 0.048 1.00 94.19 67 HIS A C 1
ATOM 511 O O . HIS A 1 67 ? 15.582 18.357 -0.135 1.00 94.19 67 HIS A O 1
ATOM 517 N N . THR A 1 68 ? 13.791 17.043 0.046 1.00 93.31 68 THR A N 1
ATOM 518 C CA . THR A 1 68 ? 12.864 18.171 -0.186 1.00 93.31 68 THR A CA 1
ATOM 519 C C . THR A 1 68 ? 12.846 19.161 0.980 1.00 93.31 68 THR A C 1
ATOM 521 O O . THR A 1 68 ? 12.653 20.358 0.750 1.00 93.31 68 THR A O 1
ATOM 524 N N . VAL A 1 69 ? 13.058 18.693 2.214 1.00 94.56 69 VAL A N 1
ATOM 525 C CA . VAL A 1 69 ? 13.223 19.560 3.390 1.00 94.56 69 VAL A CA 1
ATOM 526 C C . VAL A 1 69 ? 14.461 20.434 3.217 1.00 94.56 69 VAL A C 1
ATOM 528 O O . VAL A 1 69 ? 14.329 21.658 3.190 1.00 94.56 69 VAL A O 1
ATOM 531 N N . PHE A 1 70 ? 15.627 19.822 2.994 1.00 95.75 70 PHE A N 1
ATOM 532 C CA . PHE A 1 70 ? 16.887 20.542 2.801 1.00 95.75 70 PHE A CA 1
ATOM 533 C C . PHE A 1 70 ? 16.825 21.523 1.625 1.00 95.75 70 PHE A C 1
ATOM 535 O O . PHE A 1 70 ? 17.094 22.711 1.792 1.00 95.75 70 PHE A O 1
ATOM 542 N N . ARG A 1 71 ? 16.347 21.068 0.459 1.00 94.50 71 ARG A N 1
ATOM 543 C CA . ARG A 1 71 ? 16.129 21.916 -0.723 1.00 94.50 71 ARG A CA 1
ATOM 544 C C . ARG A 1 71 ? 15.219 23.111 -0.428 1.00 94.50 71 ARG A C 1
ATOM 546 O O . ARG A 1 71 ? 15.459 24.201 -0.937 1.00 94.50 71 ARG A O 1
ATOM 553 N N . SER A 1 72 ? 14.179 22.938 0.389 1.00 93.62 72 SER A N 1
ATOM 554 C CA . SER A 1 72 ? 13.289 24.046 0.768 1.00 93.62 72 SER A CA 1
ATOM 555 C C . SER A 1 72 ? 13.965 25.035 1.719 1.00 93.62 72 SER A C 1
ATOM 557 O O . SER A 1 72 ? 13.767 26.242 1.570 1.00 93.62 72 SER A O 1
ATOM 559 N N . ALA A 1 73 ? 14.768 24.537 2.663 1.00 95.25 73 ALA A N 1
ATOM 560 C CA . ALA A 1 73 ? 15.540 25.359 3.585 1.00 95.25 73 ALA A CA 1
ATOM 561 C C . ALA A 1 73 ? 16.599 26.184 2.844 1.00 95.25 73 ALA A C 1
ATOM 563 O O . ALA A 1 73 ? 16.569 27.408 2.932 1.00 95.25 73 ALA A O 1
ATOM 564 N N . ILE A 1 74 ? 17.455 25.553 2.031 1.00 95.44 74 ILE A N 1
ATOM 565 C CA . ILE A 1 74 ? 18.548 26.252 1.339 1.00 95.44 74 ILE A CA 1
ATOM 566 C C . ILE A 1 74 ? 18.028 27.289 0.334 1.00 95.44 74 ILE A C 1
ATOM 568 O O . ILE A 1 74 ? 18.557 28.398 0.258 1.00 95.44 74 ILE A O 1
ATOM 572 N N . ILE A 1 75 ? 16.916 26.992 -0.359 1.00 93.75 75 ILE A N 1
ATOM 573 C CA . ILE A 1 75 ? 16.211 27.974 -1.196 1.00 93.75 75 ILE A CA 1
ATOM 574 C C . ILE A 1 75 ? 15.792 29.188 -0.374 1.00 93.75 75 ILE A C 1
ATOM 576 O O . ILE A 1 75 ? 15.965 30.324 -0.824 1.00 93.75 75 ILE A O 1
ATOM 580 N N . ARG A 1 76 ? 15.260 28.977 0.834 1.00 92.81 76 ARG A N 1
ATOM 581 C CA . ARG A 1 76 ? 14.838 30.080 1.694 1.00 92.81 76 ARG A CA 1
ATOM 582 C C . ARG A 1 76 ? 16.033 30.882 2.209 1.00 92.81 76 ARG A C 1
ATOM 584 O O . ARG A 1 76 ? 15.961 32.112 2.162 1.00 92.81 76 ARG A O 1
ATOM 591 N N . THR A 1 77 ? 17.106 30.220 2.639 1.00 95.75 77 THR A N 1
ATOM 592 C CA . THR A 1 77 ? 18.331 30.865 3.129 1.00 95.75 77 THR A CA 1
ATOM 593 C C . THR A 1 77 ? 18.939 31.762 2.060 1.00 95.75 77 THR A C 1
ATOM 595 O O . THR A 1 77 ? 19.050 32.964 2.275 1.00 95.75 77 THR A O 1
ATOM 598 N N . ILE A 1 78 ? 19.208 31.223 0.866 1.00 94.81 78 ILE A N 1
ATOM 599 C CA . ILE A 1 78 ? 19.777 31.980 -0.260 1.00 94.81 78 ILE A CA 1
ATOM 600 C C . ILE A 1 78 ? 18.855 33.131 -0.691 1.00 94.81 78 ILE A C 1
ATOM 602 O O . ILE A 1 78 ? 19.330 34.239 -0.918 1.00 94.81 78 ILE A O 1
ATOM 606 N N . THR A 1 79 ? 17.531 32.930 -0.714 1.00 92.88 79 THR A N 1
ATOM 607 C CA . THR A 1 79 ? 16.582 34.027 -1.005 1.00 92.88 79 THR A CA 1
ATOM 608 C C . THR A 1 79 ? 16.655 35.145 0.040 1.00 92.88 79 THR A C 1
ATOM 610 O O . THR A 1 79 ? 16.518 36.315 -0.304 1.00 92.88 79 THR A O 1
ATOM 613 N N . THR A 1 80 ? 16.865 34.800 1.313 1.00 95.19 80 THR A N 1
ATOM 614 C CA . THR A 1 80 ? 16.934 35.769 2.422 1.00 95.19 80 THR A CA 1
ATOM 615 C C . THR A 1 80 ? 18.286 36.487 2.445 1.00 95.19 80 THR A C 1
ATOM 617 O O . THR A 1 80 ? 18.347 37.685 2.695 1.00 95.19 80 THR A O 1
ATOM 620 N N . MET A 1 81 ? 19.362 35.774 2.109 1.00 95.88 81 MET A N 1
ATOM 621 C CA . MET A 1 81 ? 20.728 36.293 2.049 1.00 95.88 81 MET A CA 1
ATOM 622 C C . MET A 1 81 ? 21.080 36.963 0.712 1.00 95.88 81 MET A C 1
ATOM 624 O O . MET A 1 81 ? 22.198 37.454 0.574 1.00 95.88 81 MET A O 1
ATOM 628 N N . ARG A 1 82 ? 20.156 37.039 -0.259 1.00 95.06 82 ARG A N 1
ATOM 629 C CA . ARG A 1 82 ? 20.385 37.610 -1.601 1.00 95.06 82 ARG A CA 1
ATOM 630 C C . ARG A 1 82 ? 21.171 38.937 -1.605 1.00 95.06 82 ARG A C 1
ATOM 632 O O . ARG A 1 82 ? 22.104 39.018 -2.396 1.00 95.06 82 ARG A O 1
ATOM 639 N N . PRO A 1 83 ? 20.892 39.943 -0.747 1.00 95.94 83 PRO A N 1
ATOM 640 C CA . PRO A 1 83 ? 21.678 41.182 -0.726 1.00 95.94 83 PRO A CA 1
ATOM 641 C C . PRO A 1 83 ? 23.133 40.987 -0.275 1.00 95.94 83 PRO A C 1
ATOM 643 O O . PRO A 1 83 ? 24.019 41.683 -0.754 1.00 95.94 83 PRO A O 1
ATOM 646 N N . ALA A 1 84 ? 23.397 40.043 0.633 1.00 95.50 84 ALA A N 1
ATOM 647 C CA . ALA A 1 84 ? 24.757 39.707 1.046 1.00 95.50 84 ALA A CA 1
ATOM 648 C C . ALA A 1 84 ? 25.492 38.932 -0.056 1.00 95.50 84 ALA A C 1
ATOM 650 O O . ALA A 1 84 ? 26.624 39.276 -0.379 1.00 95.50 84 ALA A O 1
ATOM 651 N N . ILE A 1 85 ? 24.819 37.959 -0.682 1.00 94.56 85 ILE A N 1
ATOM 652 C CA . ILE A 1 85 ? 25.387 37.171 -1.783 1.00 94.56 85 ILE A CA 1
ATOM 653 C C . ILE A 1 85 ? 25.711 38.076 -2.976 1.00 94.56 85 ILE A C 1
ATOM 655 O O . ILE A 1 85 ? 26.807 37.988 -3.502 1.00 94.56 85 ILE A O 1
ATOM 659 N N . ALA A 1 86 ? 24.828 39.007 -3.349 1.00 94.50 86 ALA A N 1
ATOM 660 C CA . ALA A 1 86 ? 25.056 39.932 -4.464 1.00 94.50 86 ALA A CA 1
ATOM 661 C C . ALA A 1 86 ? 26.229 40.916 -4.256 1.00 94.50 86 ALA A C 1
ATOM 663 O O . ALA A 1 86 ? 26.700 41.493 -5.230 1.00 94.50 86 ALA A O 1
ATOM 664 N N . ARG A 1 87 ? 26.704 41.123 -3.015 1.00 94.69 87 ARG A N 1
ATOM 665 C CA . ARG A 1 87 ? 27.908 41.933 -2.738 1.00 94.69 87 ARG A CA 1
ATOM 666 C C . ARG A 1 87 ? 29.210 41.158 -2.929 1.00 94.69 87 ARG A C 1
ATOM 668 O O . ARG A 1 87 ? 30.208 41.768 -3.281 1.00 94.69 87 ARG A O 1
ATOM 675 N N . VAL A 1 88 ? 29.198 39.849 -2.673 1.00 93.44 88 VAL A N 1
ATOM 676 C CA . VAL A 1 88 ? 30.369 38.966 -2.834 1.00 93.44 88 VAL A CA 1
ATOM 677 C C . VAL A 1 88 ? 30.421 38.379 -4.249 1.00 93.44 88 VAL A C 1
ATOM 679 O O . VAL A 1 88 ? 31.495 38.241 -4.819 1.00 93.44 88 VAL A O 1
ATOM 682 N N . HIS A 1 89 ? 29.249 38.100 -4.822 1.00 91.06 89 HIS A N 1
ATOM 683 C CA . HIS A 1 89 ? 29.041 37.511 -6.143 1.00 91.06 89 HIS A CA 1
ATOM 684 C C . HIS A 1 89 ? 28.124 38.396 -7.015 1.00 91.06 89 HIS A C 1
ATOM 686 O O . HIS A 1 89 ? 26.956 38.045 -7.248 1.00 91.06 89 HIS A O 1
ATOM 692 N N . PRO A 1 90 ? 28.598 39.577 -7.464 1.00 95.06 90 PRO A N 1
ATOM 693 C CA . PRO A 1 90 ? 27.839 40.467 -8.346 1.00 95.06 90 PRO A CA 1
ATOM 694 C C . PRO A 1 90 ? 27.576 39.867 -9.741 1.00 95.06 90 PRO A C 1
ATOM 696 O O . PRO A 1 90 ? 26.666 40.315 -10.434 1.00 95.06 90 PRO A O 1
ATOM 699 N N . 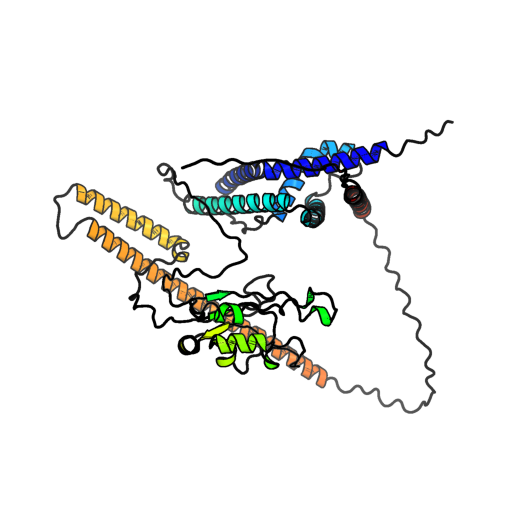GLU A 1 91 ? 28.324 38.837 -10.148 1.00 92.56 91 GLU A N 1
ATOM 700 C CA . GLU A 1 91 ? 28.171 38.105 -11.413 1.00 92.56 91 GLU A CA 1
ATOM 701 C C . GLU A 1 91 ? 26.909 37.226 -11.491 1.00 92.56 91 GLU A C 1
ATOM 703 O O . GLU A 1 91 ? 26.558 36.730 -12.565 1.00 92.56 91 GLU A O 1
ATOM 708 N N . ILE A 1 92 ? 26.222 37.005 -10.364 1.00 88.06 92 ILE A N 1
ATOM 709 C CA . ILE A 1 92 ? 25.000 36.199 -10.316 1.00 88.06 92 ILE A CA 1
ATOM 710 C C . ILE A 1 92 ? 23.820 37.026 -10.836 1.00 88.06 92 ILE A C 1
ATOM 712 O O . ILE A 1 92 ? 23.308 37.909 -10.148 1.00 88.06 92 ILE A O 1
ATOM 716 N N . ASP A 1 93 ? 23.322 36.687 -12.027 1.00 89.75 93 ASP A N 1
ATOM 717 C CA . ASP A 1 93 ? 22.089 37.273 -12.557 1.00 89.75 93 ASP A CA 1
ATOM 718 C C . ASP A 1 93 ? 20.852 36.754 -11.799 1.00 89.75 93 ASP A C 1
ATOM 720 O O . ASP A 1 93 ? 20.287 35.690 -12.071 1.00 89.75 93 ASP A O 1
ATOM 724 N N . TRP A 1 94 ? 20.397 37.561 -10.842 1.00 87.94 94 TRP A N 1
ATOM 725 C CA . TRP A 1 94 ? 19.205 37.297 -10.042 1.00 87.94 94 TRP A CA 1
ATOM 726 C C . TRP A 1 94 ? 17.868 37.529 -10.773 1.00 87.94 94 TRP A C 1
ATOM 728 O O . TRP A 1 94 ? 16.815 37.378 -10.143 1.00 87.94 94 TRP A O 1
ATOM 738 N N . SER A 1 95 ? 17.873 37.928 -12.051 1.00 86.69 95 SER A N 1
ATOM 739 C CA . SER A 1 95 ? 16.659 38.032 -12.874 1.00 86.69 95 SER A CA 1
ATOM 740 C C . SER A 1 95 ? 16.194 36.668 -13.405 1.00 86.69 95 SER A C 1
ATOM 742 O O . SER A 1 95 ? 14.997 36.454 -13.620 1.00 86.69 95 SER A O 1
ATOM 744 N N . VAL A 1 96 ? 17.117 35.709 -13.550 1.00 82.56 96 VAL A N 1
ATOM 745 C CA . VAL A 1 96 ? 16.827 34.361 -14.053 1.00 82.56 96 VAL A CA 1
ATOM 746 C C . VAL A 1 96 ? 15.924 33.592 -13.072 1.00 82.56 96 VAL A C 1
ATOM 748 O O . VAL A 1 96 ? 16.164 33.618 -11.861 1.00 82.56 96 VAL A O 1
ATOM 751 N N . PRO A 1 97 ? 14.915 32.830 -13.554 1.00 82.69 97 PRO A N 1
ATOM 752 C CA . PRO A 1 97 ? 14.094 31.954 -12.720 1.00 82.69 97 PRO A CA 1
ATOM 753 C C . PRO A 1 97 ? 14.917 30.944 -11.906 1.00 82.69 97 PRO A C 1
ATOM 755 O O . PRO A 1 97 ? 15.262 29.845 -12.351 1.00 82.69 97 PRO A O 1
ATOM 758 N N . MET A 1 98 ? 15.162 31.319 -10.652 1.00 80.06 98 MET A N 1
ATOM 759 C CA . MET A 1 98 ? 16.057 30.661 -9.696 1.00 80.06 98 MET A CA 1
ATOM 760 C C . MET A 1 98 ? 15.700 29.183 -9.419 1.00 80.06 98 MET A C 1
ATOM 762 O O . MET A 1 98 ? 16.513 28.411 -8.920 1.00 80.06 98 MET A O 1
ATOM 766 N N . THR A 1 99 ? 14.493 28.742 -9.784 1.00 80.69 99 THR A N 1
ATOM 767 C CA . THR A 1 99 ? 13.998 27.377 -9.560 1.00 80.69 99 THR A CA 1
ATOM 768 C C . THR A 1 99 ? 14.820 26.289 -10.245 1.00 80.69 99 THR A C 1
ATOM 770 O O . THR A 1 99 ? 14.976 25.230 -9.648 1.00 80.69 99 THR A O 1
ATOM 773 N N . LYS A 1 100 ? 15.354 26.491 -11.460 1.00 79.81 100 LYS A N 1
ATOM 774 C CA . LYS A 1 100 ? 16.185 25.460 -12.119 1.00 79.81 100 LYS A CA 1
ATOM 775 C C . LYS A 1 100 ? 17.561 25.344 -11.462 1.00 79.81 100 LYS A C 1
ATOM 777 O O . LYS A 1 100 ? 17.951 24.247 -11.067 1.00 79.81 100 LYS A O 1
ATOM 782 N N . PHE A 1 101 ? 18.242 26.477 -11.289 1.00 85.88 101 PHE A N 1
ATOM 783 C CA . PHE A 1 101 ? 19.561 26.565 -10.658 1.00 85.88 101 PHE A CA 1
ATOM 784 C C . PHE A 1 101 ? 19.563 25.937 -9.257 1.00 85.88 101 PHE A C 1
ATOM 786 O O . PHE A 1 101 ? 20.341 25.028 -8.978 1.00 85.88 101 PHE A O 1
ATOM 793 N N . MET A 1 102 ? 18.605 26.323 -8.412 1.00 88.69 102 MET A N 1
ATOM 794 C CA . MET A 1 102 ? 18.542 25.855 -7.026 1.00 88.69 102 MET A CA 1
ATOM 795 C C . MET A 1 102 ? 18.190 24.375 -6.883 1.00 88.69 102 MET A C 1
ATOM 797 O O . MET A 1 102 ? 18.514 23.774 -5.864 1.00 88.69 102 MET A O 1
ATOM 801 N N . ASN A 1 103 ? 17.540 23.764 -7.878 1.00 86.44 103 ASN A N 1
ATOM 802 C CA . ASN A 1 103 ? 17.322 22.318 -7.870 1.00 86.44 103 ASN A CA 1
ATOM 803 C C . ASN A 1 103 ? 18.634 21.567 -8.117 1.00 86.44 103 ASN A C 1
ATOM 805 O O . ASN A 1 103 ? 18.878 20.565 -7.452 1.00 86.44 103 ASN A O 1
ATOM 809 N N . SER A 1 104 ? 19.470 22.065 -9.036 1.00 89.44 104 SER A N 1
ATOM 810 C CA . SER A 1 104 ? 20.805 21.513 -9.291 1.00 89.44 104 SER A CA 1
ATOM 811 C C . SER A 1 104 ? 21.692 21.671 -8.057 1.00 89.44 104 SER A C 1
ATOM 813 O O . SER A 1 104 ? 22.192 20.677 -7.538 1.00 89.44 104 SER A O 1
ATOM 815 N N . LEU A 1 105 ? 21.792 22.896 -7.528 1.00 88.12 105 LEU A N 1
ATOM 816 C CA . LEU A 1 105 ? 22.617 23.214 -6.361 1.00 88.12 105 LEU A CA 1
ATOM 817 C C . LEU A 1 105 ? 22.200 22.414 -5.116 1.00 88.12 105 LEU A C 1
ATOM 819 O O . LEU A 1 105 ? 23.046 21.826 -4.451 1.00 88.12 105 LEU A O 1
ATOM 823 N N . ALA A 1 106 ? 20.897 22.334 -4.821 1.00 91.06 106 ALA A N 1
ATOM 824 C CA . ALA A 1 106 ? 20.414 21.552 -3.684 1.00 91.06 106 ALA A CA 1
ATOM 825 C C . ALA A 1 106 ? 20.675 20.046 -3.844 1.00 91.06 106 ALA A C 1
ATOM 827 O O . ALA A 1 106 ? 20.928 19.389 -2.843 1.00 91.06 106 ALA A O 1
ATOM 828 N N . SER A 1 107 ? 20.639 19.510 -5.071 1.00 90.75 107 SER A N 1
ATOM 829 C CA . SER A 1 107 ? 20.923 18.088 -5.323 1.00 90.75 107 SER A CA 1
ATOM 830 C C . SER A 1 107 ? 22.417 17.775 -5.196 1.00 90.75 107 SER A C 1
ATOM 832 O O . SER A 1 107 ? 22.770 16.741 -4.640 1.00 90.75 107 SER A O 1
ATOM 834 N N . GLN A 1 108 ? 23.292 18.679 -5.653 1.00 90.69 108 GLN A N 1
ATOM 835 C CA . GLN A 1 108 ? 24.748 18.562 -5.493 1.00 90.69 108 GLN A CA 1
ATOM 836 C C . GLN A 1 108 ? 25.146 18.608 -4.012 1.00 90.69 108 GLN A C 1
ATOM 838 O O . GLN A 1 108 ? 25.781 17.684 -3.513 1.00 90.69 108 GLN A O 1
ATOM 843 N N . LEU A 1 109 ? 24.684 19.627 -3.280 1.00 91.88 109 LEU A N 1
ATOM 844 C CA . LEU A 1 109 ? 24.942 19.753 -1.841 1.00 91.88 109 LEU A CA 1
ATOM 845 C C . LEU A 1 109 ? 24.290 18.631 -1.016 1.00 91.88 109 LEU A C 1
ATOM 847 O O . LEU A 1 109 ? 24.772 18.317 0.067 1.00 91.88 109 LEU A O 1
ATOM 851 N N . TRP A 1 110 ? 23.217 18.005 -1.513 1.00 93.69 110 TRP A N 1
ATOM 852 C CA . TRP A 1 110 ? 22.627 16.834 -0.864 1.00 93.69 110 TRP A CA 1
ATOM 853 C C . TRP A 1 110 ? 23.520 15.587 -0.953 1.00 93.69 110 TRP A C 1
ATOM 855 O O . TRP A 1 110 ? 23.561 14.832 0.011 1.00 93.69 110 TRP A O 1
ATOM 865 N N . GLY A 1 111 ? 24.267 15.393 -2.048 1.00 90.50 111 GLY A N 1
ATOM 866 C CA . GLY A 1 111 ? 25.253 14.306 -2.143 1.00 90.50 111 GLY A CA 1
ATOM 867 C C . GLY A 1 111 ? 26.409 14.476 -1.151 1.00 90.50 111 GLY A C 1
ATOM 868 O O . GLY A 1 111 ? 26.818 13.528 -0.492 1.00 90.50 111 GLY A O 1
ATOM 869 N N . GLU A 1 112 ? 26.875 15.710 -0.948 1.00 92.00 112 GLU A N 1
ATOM 870 C CA . GLU A 1 112 ? 27.891 16.009 0.072 1.00 92.00 112 GLU A CA 1
ATOM 871 C C . GLU A 1 112 ? 27.366 15.844 1.512 1.00 92.00 112 GLU A C 1
ATOM 873 O O . GLU A 1 112 ? 28.131 15.533 2.426 1.00 92.00 112 GLU A O 1
ATOM 878 N N . LEU A 1 113 ? 26.051 15.980 1.726 1.00 89.25 113 LEU A N 1
ATOM 879 C CA . LEU A 1 113 ? 25.407 15.770 3.027 1.00 89.25 113 LEU A CA 1
ATOM 880 C C . LEU A 1 113 ? 25.351 14.307 3.487 1.00 89.25 113 LEU A C 1
ATOM 882 O O . LEU A 1 113 ? 25.039 14.078 4.656 1.00 89.25 113 LEU A O 1
ATOM 886 N N . ASP A 1 114 ? 25.683 13.325 2.643 1.00 85.31 114 ASP A N 1
ATOM 887 C CA . ASP A 1 114 ? 25.861 11.928 3.081 1.00 85.31 114 ASP A CA 1
ATOM 888 C C . ASP A 1 114 ? 27.001 11.783 4.111 1.00 85.31 114 ASP A C 1
ATOM 890 O O . ASP A 1 114 ? 26.997 10.857 4.922 1.00 85.31 114 ASP A O 1
ATOM 894 N N . LYS A 1 115 ? 27.924 12.754 4.167 1.00 91.81 115 LYS A N 1
ATOM 895 C CA . LYS A 1 115 ? 28.986 12.856 5.183 1.00 91.81 115 LYS A CA 1
ATOM 896 C C . LYS A 1 115 ? 28.488 13.374 6.552 1.00 91.81 115 LYS A C 1
ATOM 898 O O . LYS A 1 115 ? 29.241 13.316 7.519 1.00 91.81 115 LYS A O 1
ATOM 903 N N . TYR A 1 116 ? 27.240 13.855 6.648 1.00 93.75 116 TYR A N 1
ATOM 904 C CA . TYR A 1 116 ? 26.689 14.609 7.793 1.00 93.75 116 TYR A CA 1
ATOM 905 C C . TYR A 1 116 ? 25.355 14.009 8.306 1.00 93.75 116 TYR A C 1
ATOM 907 O O . TYR A 1 116 ? 24.265 14.577 8.119 1.00 93.75 116 TYR A O 1
ATOM 915 N N . PRO A 1 117 ? 25.391 12.818 8.942 1.00 93.44 117 PRO A N 1
ATOM 916 C CA . PRO A 1 117 ? 24.197 12.034 9.277 1.00 93.44 117 PRO A CA 1
ATOM 917 C C . PRO A 1 117 ? 23.281 12.691 10.324 1.00 93.44 117 PRO A C 1
ATOM 919 O O . PRO A 1 117 ? 22.101 12.352 10.434 1.00 93.44 117 PRO A O 1
ATOM 922 N N . GLU A 1 118 ? 23.771 13.619 11.142 1.00 94.81 118 GLU A N 1
ATOM 923 C CA . GLU A 1 118 ? 22.963 14.465 12.032 1.00 94.81 118 GLU A CA 1
ATOM 924 C C . GLU A 1 118 ? 22.079 15.460 11.265 1.00 94.81 118 GLU A C 1
ATOM 926 O O . GLU A 1 118 ? 20.892 15.579 11.594 1.00 94.81 118 GLU A O 1
ATOM 931 N N . VAL A 1 119 ? 22.591 16.089 10.200 1.00 93.00 119 VAL A N 1
ATOM 932 C CA . VAL A 1 119 ? 21.799 16.976 9.330 1.00 93.00 119 VAL A CA 1
ATOM 933 C C . VAL A 1 119 ? 20.749 16.170 8.566 1.00 93.00 119 VAL A C 1
ATOM 935 O O . VAL A 1 119 ? 19.582 16.574 8.505 1.00 93.00 119 VAL A O 1
ATOM 938 N N . GLN A 1 120 ? 21.106 14.985 8.060 1.00 94.62 120 GLN A N 1
ATOM 939 C CA . GLN A 1 120 ? 20.145 14.086 7.414 1.00 94.62 120 GLN A CA 1
ATOM 940 C C . GLN A 1 120 ? 19.027 13.640 8.366 1.00 94.62 120 GLN A C 1
ATOM 942 O O . GLN A 1 120 ? 17.846 13.714 8.012 1.00 94.62 120 GLN A O 1
ATOM 947 N N . ARG A 1 121 ? 19.368 13.248 9.604 1.00 94.56 121 ARG A N 1
ATOM 948 C CA . ARG A 1 121 ? 18.382 12.907 10.646 1.00 94.56 121 ARG A CA 1
ATOM 949 C C . ARG A 1 121 ? 17.479 14.092 10.991 1.00 94.56 121 ARG A C 1
ATOM 951 O O . ARG A 1 121 ? 16.275 13.895 11.145 1.00 94.56 121 ARG A O 1
ATOM 958 N N . ALA A 1 122 ? 18.010 15.314 11.066 1.00 94.00 122 ALA A N 1
ATOM 959 C CA . ALA A 1 122 ? 17.196 16.515 11.265 1.00 94.00 122 ALA A CA 1
ATOM 960 C C . ALA A 1 122 ? 16.208 16.735 10.103 1.00 94.00 122 ALA A C 1
ATOM 962 O O . ALA A 1 122 ? 15.011 16.914 10.339 1.00 94.00 122 ALA A O 1
ATOM 963 N N . CYS A 1 123 ? 16.673 16.616 8.854 1.00 95.12 123 CYS A N 1
ATOM 964 C CA . CYS A 1 123 ? 15.820 16.699 7.666 1.00 95.12 123 CYS A CA 1
ATOM 965 C C . CYS A 1 123 ? 14.727 15.618 7.657 1.00 95.12 123 CYS A C 1
ATOM 967 O O . CYS A 1 123 ? 13.586 15.901 7.293 1.00 95.12 123 CYS A O 1
ATOM 969 N N . LEU A 1 124 ? 15.049 14.390 8.076 1.00 93.06 124 LEU A N 1
ATOM 970 C CA . LEU A 1 124 ? 14.096 13.283 8.148 1.00 93.06 124 LEU A CA 1
ATOM 971 C C . LEU A 1 124 ? 13.016 13.509 9.216 1.00 93.06 124 LEU A C 1
ATOM 973 O O . LEU A 1 124 ? 11.838 13.310 8.919 1.00 93.06 124 LEU A O 1
ATOM 977 N N . ARG A 1 125 ? 13.382 13.987 10.416 1.00 94.12 125 ARG A N 1
ATOM 978 C CA . ARG A 1 125 ? 12.410 14.340 11.471 1.00 94.12 125 ARG A CA 1
ATOM 979 C C . ARG A 1 125 ? 11.429 15.409 10.992 1.00 94.12 125 ARG A C 1
ATOM 981 O O . ARG A 1 125 ? 10.220 15.227 11.102 1.00 94.12 125 ARG A O 1
ATOM 988 N N . VAL A 1 126 ? 11.934 16.482 10.381 1.00 93.75 126 VAL A N 1
ATOM 989 C CA . VAL A 1 126 ? 11.105 17.565 9.821 1.00 93.75 126 VAL A CA 1
ATOM 990 C C . VAL A 1 126 ? 10.216 17.055 8.674 1.00 93.75 126 VAL A C 1
ATOM 992 O O . VAL A 1 126 ? 9.053 17.447 8.565 1.00 93.75 126 VAL A O 1
ATOM 995 N N . ALA A 1 127 ? 10.706 16.126 7.846 1.00 93.31 127 ALA A N 1
ATOM 996 C CA . ALA A 1 127 ? 9.909 15.487 6.795 1.00 93.31 127 ALA A CA 1
ATOM 997 C C . ALA A 1 127 ? 8.754 14.638 7.364 1.00 93.31 127 ALA A C 1
ATOM 999 O O . ALA A 1 127 ? 7.642 14.679 6.834 1.00 93.31 127 ALA A O 1
ATOM 1000 N N . GLN A 1 128 ? 9.007 13.897 8.448 1.00 90.69 128 GLN A N 1
ATOM 1001 C CA . GLN A 1 128 ? 8.010 13.093 9.162 1.00 90.69 128 GLN A CA 1
ATOM 1002 C C . GLN A 1 128 ? 6.965 13.972 9.862 1.00 90.69 128 GLN A C 1
ATOM 1004 O O . GLN A 1 128 ? 5.770 13.743 9.682 1.00 90.69 128 GLN A O 1
ATOM 1009 N N . GLN A 1 129 ? 7.391 15.018 10.580 1.00 91.44 129 GLN A N 1
ATOM 1010 C CA . GLN A 1 129 ? 6.493 16.004 11.196 1.00 91.44 129 GLN A CA 1
ATOM 1011 C C . GLN A 1 129 ? 5.560 16.625 10.152 1.00 91.44 129 GLN A C 1
ATOM 1013 O O . GLN A 1 129 ? 4.340 16.579 10.304 1.00 91.44 129 GLN A O 1
ATOM 1018 N N . ARG A 1 130 ? 6.116 17.102 9.029 1.00 89.62 130 ARG A N 1
ATOM 1019 C CA . ARG A 1 130 ? 5.332 17.656 7.918 1.00 89.62 130 ARG A CA 1
ATOM 1020 C C . ARG A 1 130 ? 4.338 16.645 7.335 1.00 89.62 130 ARG A C 1
ATOM 1022 O O . ARG A 1 130 ? 3.225 17.023 6.978 1.00 89.62 130 ARG A O 1
ATOM 1029 N N . PHE A 1 131 ? 4.721 15.372 7.224 1.00 88.69 131 PHE A N 1
ATOM 1030 C CA . PHE A 1 131 ? 3.829 14.311 6.751 1.00 88.69 131 PHE A CA 1
ATOM 1031 C C . PHE A 1 131 ? 2.633 14.121 7.698 1.00 88.69 131 PHE A C 1
ATOM 1033 O O . PHE A 1 131 ? 1.493 14.102 7.235 1.00 88.69 131 PHE A O 1
ATOM 1040 N N . VAL A 1 132 ? 2.875 14.058 9.012 1.00 87.06 132 VAL A N 1
ATOM 1041 C CA . VAL A 1 132 ? 1.820 13.952 10.037 1.00 87.06 132 VAL A CA 1
ATOM 1042 C C . VAL A 1 132 ? 0.908 15.182 10.019 1.00 87.06 132 VAL A C 1
ATOM 1044 O O . VAL A 1 132 ? -0.310 15.034 9.975 1.00 87.06 132 VAL A O 1
ATOM 1047 N N . GLN A 1 133 ? 1.471 16.391 9.958 1.00 86.00 133 GLN A N 1
ATOM 1048 C CA . GLN A 1 133 ? 0.699 17.634 9.848 1.00 86.00 133 GLN A CA 1
ATOM 1049 C C . GLN A 1 133 ? -0.154 17.685 8.576 1.00 86.00 133 GLN A C 1
ATOM 1051 O O . GLN A 1 133 ? -1.315 18.096 8.627 1.00 86.00 133 GLN A O 1
ATOM 1056 N N . LYS A 1 134 ? 0.387 17.242 7.430 1.00 85.62 134 LYS A N 1
ATOM 1057 C CA . LYS A 1 134 ? -0.369 17.184 6.174 1.00 85.62 134 LYS A CA 1
ATOM 1058 C C . LYS A 1 134 ? -1.529 16.192 6.285 1.00 85.62 134 LYS A C 1
ATOM 1060 O O . LYS A 1 134 ? -2.653 16.585 5.984 1.00 85.62 134 LYS A O 1
ATOM 1065 N N . MET A 1 135 ? -1.288 14.983 6.797 1.00 82.19 135 MET A N 1
ATOM 1066 C CA . MET A 1 135 ? -2.336 13.989 7.076 1.00 82.19 135 MET A CA 1
ATOM 1067 C C . MET A 1 135 ? -3.430 14.552 7.992 1.00 82.19 135 MET A C 1
ATOM 1069 O O . MET A 1 135 ? -4.607 14.485 7.648 1.00 82.19 135 MET A O 1
ATOM 1073 N N . ALA A 1 136 ? -3.054 15.168 9.117 1.00 83.06 136 ALA A N 1
ATOM 1074 C CA . ALA A 1 136 ? -3.997 15.792 10.043 1.00 83.06 136 ALA A CA 1
ATOM 1075 C C . ALA A 1 136 ? -4.804 16.918 9.372 1.00 83.06 136 ALA A C 1
ATOM 1077 O O . ALA A 1 136 ? -6.006 17.031 9.595 1.00 83.06 136 ALA A O 1
ATOM 1078 N N . SER A 1 137 ? -4.175 17.717 8.501 1.00 79.94 137 SER A N 1
ATOM 1079 C CA . SER A 1 137 ? -4.870 18.770 7.753 1.00 79.94 137 SER A CA 1
ATOM 1080 C C . SER A 1 137 ? -5.819 18.243 6.678 1.00 79.94 137 SER A C 1
ATOM 1082 O O . SER A 1 137 ? -6.879 18.829 6.485 1.00 79.94 137 SER A O 1
ATOM 1084 N N . GLU A 1 138 ? -5.474 17.145 6.001 1.00 81.62 138 GLU A N 1
ATOM 1085 C CA . GLU A 1 138 ? -6.338 16.508 5.004 1.00 81.62 138 GLU A CA 1
ATOM 1086 C C . GLU A 1 138 ? -7.550 15.865 5.687 1.00 81.62 138 GLU A C 1
ATOM 1088 O O . GLU A 1 138 ? -8.673 16.113 5.261 1.00 81.62 138 GLU A O 1
ATOM 1093 N N . VAL A 1 139 ? -7.353 15.154 6.805 1.00 76.81 139 VAL A N 1
ATOM 1094 C CA . VAL A 1 139 ? -8.450 14.622 7.633 1.00 76.81 139 VAL A CA 1
ATOM 1095 C C . VAL A 1 139 ? -9.328 15.754 8.177 1.00 76.81 139 VAL A C 1
ATOM 1097 O O . VAL A 1 139 ? -10.538 15.729 7.984 1.00 76.81 139 VAL A O 1
ATOM 1100 N N . SER A 1 140 ? -8.737 16.790 8.780 1.00 77.56 140 SER A N 1
ATOM 1101 C CA . SER A 1 140 ? -9.478 17.947 9.302 1.00 77.56 140 SER A CA 1
ATOM 1102 C C . SER A 1 140 ? -10.297 18.648 8.212 1.00 77.56 140 SER A C 1
ATOM 1104 O O . SER A 1 140 ? -11.470 18.934 8.431 1.00 77.56 140 SER A O 1
ATOM 1106 N N . MET A 1 141 ? -9.735 18.856 7.015 1.00 69.56 141 MET A N 1
ATOM 1107 C CA . MET A 1 141 ? -10.470 19.433 5.883 1.00 69.56 141 MET A CA 1
ATOM 1108 C C . MET A 1 141 ? -11.547 18.503 5.311 1.00 69.56 141 MET A C 1
ATOM 1110 O O . MET A 1 141 ? -12.551 18.999 4.812 1.00 69.56 141 MET A O 1
ATOM 1114 N N . MET A 1 142 ? -11.366 17.180 5.376 1.00 69.12 142 MET A N 1
ATOM 1115 C CA . MET A 1 142 ? -12.411 16.216 5.011 1.00 69.12 142 MET A CA 1
ATOM 1116 C C . MET A 1 142 ? -13.572 16.207 6.016 1.00 69.12 142 MET A C 1
ATOM 1118 O O . MET A 1 142 ? -14.692 15.919 5.612 1.00 69.12 142 MET A O 1
ATOM 1122 N N . CYS A 1 143 ? -13.324 16.555 7.283 1.00 66.94 143 CYS A N 1
ATOM 1123 C CA . CYS A 1 143 ? -14.359 16.702 8.310 1.00 66.94 143 CYS A CA 1
ATOM 1124 C C . CYS A 1 143 ? -15.010 18.102 8.340 1.00 66.94 143 CYS A C 1
ATOM 1126 O O . CYS A 1 143 ? -16.134 18.235 8.805 1.00 66.94 143 CYS A O 1
ATOM 1128 N N . GLN A 1 144 ? -14.330 19.148 7.855 1.00 54.81 144 GLN A N 1
ATOM 1129 C CA . GLN A 1 144 ? -14.796 20.548 7.890 1.00 54.81 144 GLN A CA 1
ATOM 1130 C C . GLN A 1 144 ? -15.713 20.953 6.720 1.00 54.81 144 GLN A C 1
ATOM 1132 O O . GLN A 1 144 ? -15.829 22.141 6.416 1.00 54.81 144 GLN A O 1
ATOM 1137 N N . THR A 1 145 ? -16.365 20.005 6.041 1.00 50.16 145 THR A N 1
ATOM 1138 C CA . THR A 1 145 ? -17.355 20.342 5.002 1.00 50.16 145 THR A CA 1
ATOM 1139 C C . THR A 1 145 ? -18.744 20.691 5.542 1.00 50.16 145 THR A C 1
ATOM 1141 O O . THR A 1 145 ? -19.597 20.976 4.718 1.00 50.16 145 THR A O 1
ATOM 1144 N N . ASP A 1 146 ? -18.955 20.730 6.867 1.00 46.28 146 ASP A N 1
ATOM 1145 C CA . ASP A 1 146 ? -20.182 21.248 7.500 1.00 46.28 146 ASP A CA 1
ATOM 1146 C C . ASP A 1 146 ? -19.930 21.936 8.864 1.00 46.28 146 ASP A C 1
ATOM 1148 O O . ASP A 1 146 ? -18.860 21.837 9.469 1.00 46.28 146 ASP A O 1
ATOM 1152 N N . GLU A 1 147 ? -20.934 22.683 9.325 1.00 43.72 147 GLU A N 1
ATOM 1153 C CA . GLU A 1 147 ? -20.824 23.930 10.103 1.00 43.72 147 GLU A CA 1
ATOM 1154 C C . GLU A 1 147 ? -20.671 23.804 11.645 1.00 43.72 147 GLU A C 1
ATOM 1156 O O . GLU A 1 147 ? -20.988 24.737 12.377 1.00 43.72 147 GLU A O 1
ATOM 1161 N N . LEU A 1 148 ? -20.187 22.673 12.181 1.00 47.31 148 LEU A N 1
ATOM 1162 C CA . LEU A 1 148 ? -20.295 22.338 13.624 1.00 47.31 148 LEU A CA 1
ATOM 1163 C C . LEU A 1 148 ? -18.957 22.052 14.346 1.00 47.31 148 LEU A C 1
ATOM 1165 O O . LEU A 1 148 ? -18.831 21.103 15.116 1.00 47.31 148 LEU A O 1
ATOM 1169 N N . ALA A 1 149 ? -17.933 22.877 14.121 1.00 41.03 149 ALA A N 1
ATOM 1170 C CA . ALA A 1 149 ? -16.581 22.656 14.660 1.00 41.03 149 ALA A CA 1
ATOM 1171 C C . ALA A 1 149 ? -16.319 23.194 16.093 1.00 41.03 149 ALA A C 1
ATOM 1173 O O . ALA A 1 149 ? -15.164 23.239 16.516 1.00 41.03 149 ALA A O 1
ATOM 1174 N N . THR A 1 150 ? -17.339 23.625 16.842 1.00 39.78 150 THR A N 1
ATOM 1175 C CA . THR A 1 150 ? -17.160 24.414 18.084 1.00 39.78 150 THR A CA 1
ATOM 1176 C C . THR A 1 150 ? -17.023 23.599 19.381 1.00 39.78 150 THR A C 1
ATOM 1178 O O . THR A 1 150 ? -16.760 24.191 20.424 1.00 39.78 150 THR A O 1
ATOM 1181 N N . THR A 1 151 ? -17.188 22.269 19.354 1.00 36.19 151 THR A N 1
ATOM 1182 C CA . THR A 1 151 ? -17.411 21.467 20.584 1.00 36.19 151 THR A CA 1
ATOM 1183 C C . THR A 1 151 ? -16.367 20.390 20.908 1.00 36.19 151 THR A C 1
ATOM 1185 O O . THR A 1 151 ? -16.530 19.690 21.903 1.00 36.19 151 THR A O 1
ATOM 1188 N N . PHE A 1 152 ? -15.288 20.236 20.129 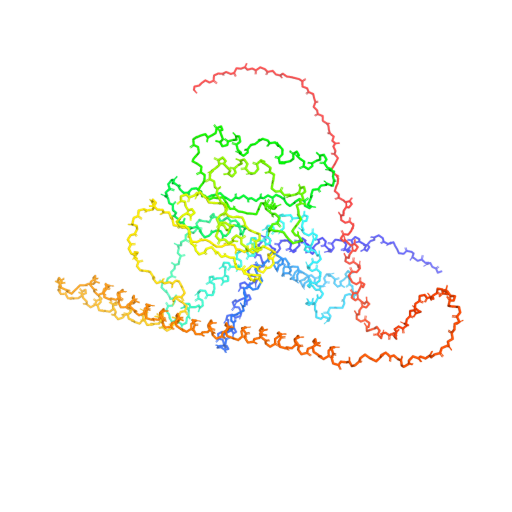1.00 33.56 152 PHE A N 1
ATOM 1189 C CA . PHE A 1 152 ? -14.263 19.207 20.385 1.00 33.56 152 PHE A CA 1
ATOM 1190 C C . PHE A 1 152 ? -12.856 19.786 20.582 1.00 33.56 152 PHE A C 1
ATOM 1192 O O . PHE A 1 152 ? -12.194 20.201 19.632 1.00 33.56 152 PHE A O 1
ATOM 1199 N N . SER A 1 153 ? -12.378 19.737 21.830 1.00 30.97 153 SER A N 1
ATOM 1200 C CA . SER A 1 153 ? -10.992 20.029 22.213 1.00 30.97 153 SER A CA 1
ATOM 1201 C C . SER A 1 153 ? -10.217 18.716 22.427 1.00 30.97 153 SER A C 1
ATOM 1203 O O . SER A 1 153 ? -10.636 17.911 23.261 1.00 30.97 153 SER A O 1
ATOM 1205 N N . PRO A 1 154 ? -9.118 18.444 21.696 1.00 37.25 154 PRO A N 1
ATOM 1206 C CA . PRO A 1 154 ? -8.400 17.177 21.800 1.00 37.25 154 PRO A CA 1
ATOM 1207 C C . PRO A 1 154 ? -7.210 17.255 22.771 1.00 37.25 154 PRO A C 1
ATOM 1209 O O . PRO A 1 154 ? -6.082 17.544 22.371 1.00 37.25 154 PRO A O 1
ATOM 1212 N N . SER A 1 155 ? -7.427 16.908 24.041 1.00 30.05 155 SER A N 1
ATOM 1213 C CA . SER A 1 155 ? -6.343 16.588 24.981 1.00 30.05 155 SER A CA 1
ATOM 1214 C C . SER A 1 155 ? -6.059 15.079 24.981 1.00 30.05 155 SER A C 1
ATOM 1216 O O . SER A 1 155 ? -6.562 14.345 25.830 1.00 30.05 155 SER A O 1
ATOM 1218 N N . VAL A 1 156 ? -5.256 14.602 24.024 1.00 29.67 156 VAL A N 1
ATOM 1219 C CA . VAL A 1 156 ? -4.745 13.218 24.013 1.00 29.67 156 VAL A CA 1
ATOM 1220 C C . VAL A 1 156 ? -3.241 13.234 23.763 1.00 29.67 156 VAL A C 1
ATOM 1222 O O . VAL A 1 156 ? -2.782 13.542 22.662 1.00 29.67 156 VAL A O 1
ATOM 1225 N N . SER A 1 157 ? -2.464 12.881 24.785 1.00 28.17 157 SER A N 1
ATOM 1226 C CA . SER A 1 157 ? -1.030 12.630 24.662 1.00 28.17 157 SER A CA 1
ATOM 1227 C C . SER A 1 157 ? -0.794 11.266 24.008 1.00 28.17 157 SER A C 1
ATOM 1229 O O . SER A 1 157 ? -1.063 10.216 24.586 1.00 28.17 157 SER A O 1
ATOM 1231 N N . LEU A 1 158 ? -0.264 11.275 22.785 1.00 29.22 158 LEU A N 1
ATOM 1232 C CA . LEU A 1 158 ? 0.224 10.073 22.110 1.00 29.22 158 LEU A CA 1
ATOM 1233 C C . LEU A 1 158 ? 1.722 9.914 22.378 1.00 29.22 158 LEU A C 1
ATOM 1235 O O . LEU A 1 158 ? 2.543 10.599 21.767 1.00 29.22 158 LEU A O 1
ATOM 1239 N N . SER A 1 159 ? 2.082 8.991 23.270 1.00 28.91 159 SER A N 1
ATOM 1240 C CA . SER A 1 159 ? 3.454 8.497 23.382 1.00 28.91 159 SER A CA 1
ATOM 1241 C C . SER A 1 159 ? 3.831 7.761 22.091 1.00 28.91 159 SER A C 1
ATOM 1243 O O . SER A 1 159 ? 3.214 6.766 21.714 1.00 28.91 159 SER A O 1
ATOM 1245 N N . GLN A 1 160 ? 4.830 8.282 21.375 1.00 31.03 160 GLN A N 1
ATOM 1246 C CA . GLN A 1 160 ? 5.317 7.695 20.128 1.00 31.03 160 GLN A CA 1
ATOM 1247 C C . GLN A 1 160 ? 6.595 6.894 20.356 1.00 31.03 160 GLN A C 1
ATOM 1249 O O . GLN A 1 160 ? 7.651 7.464 20.616 1.00 31.03 160 GLN A O 1
ATOM 1254 N N . GLU A 1 161 ? 6.515 5.592 20.104 1.00 29.89 161 GLU A N 1
ATOM 1255 C CA . GLU A 1 161 ? 7.662 4.785 19.701 1.00 29.89 161 GLU A CA 1
ATOM 1256 C C . GLU A 1 161 ? 7.372 4.263 18.283 1.00 29.89 161 GLU A C 1
ATOM 1258 O O . GLU A 1 161 ? 6.352 3.615 18.044 1.00 29.89 161 GLU A O 1
ATOM 1263 N N . TYR A 1 162 ? 8.201 4.638 17.301 1.00 34.38 162 TYR A N 1
ATOM 1264 C CA . TYR A 1 162 ? 7.968 4.340 15.881 1.00 34.38 162 TYR A CA 1
ATOM 1265 C C . TYR A 1 162 ? 9.228 3.780 15.216 1.00 34.38 162 TYR A C 1
ATOM 1267 O O . TYR A 1 162 ? 10.284 4.413 15.211 1.00 34.38 162 TYR A O 1
ATOM 1275 N N . ILE A 1 163 ? 9.092 2.596 14.618 1.00 29.75 163 ILE A N 1
ATOM 1276 C CA . ILE A 1 163 ? 10.176 1.829 13.989 1.00 29.75 163 ILE A CA 1
ATOM 1277 C C . ILE A 1 163 ? 10.268 2.194 12.486 1.00 29.75 163 ILE A C 1
ATOM 1279 O O . ILE A 1 163 ? 9.233 2.351 11.833 1.00 29.75 163 ILE A O 1
ATOM 1283 N N . PRO A 1 164 ? 11.477 2.370 11.907 1.00 29.19 164 PRO A N 1
ATOM 1284 C CA . PRO A 1 164 ? 11.653 2.916 10.556 1.00 29.19 164 PRO A CA 1
ATOM 1285 C C . PRO A 1 164 ? 11.167 2.022 9.396 1.00 29.19 164 PRO A C 1
ATOM 1287 O O . PRO A 1 164 ? 11.075 0.800 9.481 1.00 29.19 164 PRO A O 1
ATOM 1290 N N . ARG A 1 165 ? 10.902 2.682 8.257 1.00 34.72 165 ARG A N 1
ATOM 1291 C CA . ARG A 1 165 ? 10.153 2.192 7.079 1.00 34.72 165 ARG A CA 1
ATOM 1292 C C . ARG A 1 165 ? 10.807 1.103 6.204 1.00 34.72 165 ARG A C 1
ATOM 1294 O O . ARG A 1 165 ? 10.261 0.818 5.144 1.00 34.72 165 ARG A O 1
ATOM 1301 N N . SER A 1 166 ? 11.919 0.483 6.597 1.00 27.61 166 SER A N 1
ATOM 1302 C CA . SER A 1 166 ? 12.495 -0.648 5.839 1.00 27.61 166 SER A CA 1
ATOM 1303 C C . SER A 1 166 ? 11.801 -1.989 6.108 1.00 27.61 166 SER A C 1
ATOM 1305 O O . SER A 1 166 ? 12.067 -2.955 5.405 1.00 27.61 166 SER A O 1
ATOM 1307 N N . ARG A 1 167 ? 10.887 -2.058 7.085 1.00 35.41 167 ARG A N 1
ATOM 1308 C CA . ARG A 1 167 ? 10.091 -3.255 7.394 1.00 35.41 167 ARG A CA 1
ATOM 1309 C C . ARG A 1 167 ? 8.610 -2.974 7.178 1.00 35.41 167 ARG A C 1
ATOM 1311 O O . ARG A 1 167 ? 8.003 -2.238 7.952 1.00 35.41 167 ARG A O 1
ATOM 1318 N N . PHE A 1 168 ? 8.023 -3.573 6.143 1.00 29.75 168 PHE A N 1
ATOM 1319 C CA . PHE A 1 168 ? 6.580 -3.500 5.883 1.00 29.75 168 PHE A CA 1
ATOM 1320 C C . PHE A 1 168 ? 5.957 -4.894 5.737 1.00 29.75 168 PHE A C 1
ATOM 1322 O O . PHE A 1 168 ? 5.309 -5.215 4.745 1.00 29.75 168 PHE A O 1
ATOM 1329 N N . ILE A 1 169 ? 6.129 -5.719 6.773 1.00 34.03 169 ILE A N 1
ATOM 1330 C CA . ILE A 1 169 ? 5.260 -6.875 7.006 1.00 34.03 169 ILE A CA 1
ATOM 1331 C C . ILE A 1 169 ? 4.007 -6.364 7.715 1.00 34.03 169 ILE A C 1
ATOM 1333 O O . ILE A 1 169 ? 4.097 -5.709 8.757 1.00 34.03 169 ILE A O 1
ATOM 1337 N N . GLN A 1 170 ? 2.833 -6.680 7.169 1.00 30.27 170 GLN A N 1
ATOM 1338 C CA . GLN A 1 170 ? 1.557 -6.408 7.820 1.00 30.27 170 GLN A CA 1
ATOM 1339 C C . GLN A 1 170 ? 1.495 -7.218 9.125 1.00 30.27 170 GLN A C 1
ATOM 1341 O O . GLN A 1 170 ? 1.285 -8.428 9.094 1.00 30.27 170 GLN A O 1
ATOM 1346 N N . HIS A 1 171 ? 1.728 -6.560 10.266 1.00 26.36 171 HIS A N 1
ATOM 1347 C CA . HIS A 1 171 ? 1.683 -7.186 11.589 1.00 26.36 171 HIS A CA 1
ATOM 1348 C C . HIS A 1 171 ? 0.268 -7.704 11.882 1.00 26.36 171 HIS A C 1
ATOM 1350 O O . HIS A 1 171 ? -0.587 -6.984 12.400 1.00 26.36 171 HIS A O 1
ATOM 1356 N N . TYR A 1 172 ? 0.030 -8.977 11.569 1.00 32.84 172 TYR A N 1
ATOM 1357 C CA . TYR A 1 172 ? -1.079 -9.724 12.138 1.00 32.84 172 TYR A CA 1
ATOM 1358 C C . TYR A 1 172 ? -0.752 -10.025 13.597 1.00 32.84 172 TYR A C 1
ATOM 1360 O O . TYR A 1 172 ? 0.228 -10.694 13.917 1.00 32.84 172 TYR A O 1
ATOM 1368 N N . ASN A 1 173 ? -1.575 -9.478 14.486 1.00 28.86 173 ASN A N 1
ATOM 1369 C CA . ASN A 1 173 ? -1.374 -9.505 15.927 1.00 28.86 173 ASN A CA 1
ATOM 1370 C C . ASN A 1 173 ? -1.713 -10.905 16.479 1.00 28.86 173 ASN A C 1
ATOM 1372 O O . ASN A 1 173 ? -2.804 -11.134 16.996 1.00 28.86 173 ASN A O 1
ATOM 1376 N N . HIS A 1 174 ? -0.804 -11.870 16.309 1.00 39.47 174 HIS A N 1
ATOM 1377 C CA . HIS A 1 174 ? -1.051 -13.275 16.636 1.00 39.47 174 HIS A CA 1
ATOM 1378 C C . HIS A 1 174 ? -0.211 -13.742 17.835 1.00 39.47 174 HIS A C 1
ATOM 1380 O O . HIS A 1 174 ? 0.869 -14.309 17.683 1.00 39.47 174 HIS A O 1
ATOM 1386 N N . ARG A 1 175 ? -0.734 -13.557 19.057 1.00 33.62 175 ARG A N 1
ATOM 1387 C CA . ARG A 1 175 ? -0.176 -14.151 20.291 1.00 33.62 175 ARG A CA 1
ATOM 1388 C C . ARG A 1 175 ? -0.465 -15.664 20.382 1.00 33.62 175 ARG A C 1
ATOM 1390 O O . ARG A 1 175 ? -1.088 -16.118 21.336 1.00 33.62 175 ARG A O 1
ATOM 1397 N N . SER A 1 176 ? 0.009 -16.453 19.418 1.00 39.81 176 SER A N 1
ATOM 1398 C CA . SER A 1 176 ? 0.203 -17.899 19.617 1.00 39.81 176 SER A CA 1
ATOM 1399 C C . SER A 1 176 ? 1.692 -18.205 19.606 1.00 39.81 176 SER A C 1
ATOM 1401 O O . SER A 1 176 ? 2.423 -17.689 18.766 1.00 39.81 176 SER A O 1
ATOM 1403 N N . LYS A 1 177 ? 2.129 -19.055 20.538 1.00 47.94 177 LYS A N 1
ATOM 1404 C CA . LYS A 1 177 ? 3.535 -19.437 20.725 1.00 47.94 177 LYS A CA 1
ATOM 1405 C C . LYS A 1 177 ? 4.074 -20.370 19.626 1.00 47.94 177 LYS A C 1
ATOM 1407 O O . LYS A 1 177 ? 5.240 -20.733 19.678 1.00 47.94 177 LYS A O 1
ATOM 1412 N N . GLU A 1 178 ? 3.240 -20.782 18.670 1.00 51.31 178 GLU A N 1
ATOM 1413 C CA . GLU A 1 178 ? 3.541 -21.896 17.754 1.00 51.31 178 GLU A CA 1
ATOM 1414 C C . GLU A 1 178 ? 3.995 -21.488 16.342 1.00 51.31 178 GLU A C 1
ATOM 1416 O O . GLU A 1 178 ? 4.504 -22.330 15.605 1.00 51.31 178 GLU A O 1
ATOM 1421 N N . ALA A 1 179 ? 3.820 -20.223 15.947 1.00 52.47 179 ALA A N 1
ATOM 1422 C CA . ALA A 1 179 ? 4.122 -19.745 14.596 1.00 52.47 179 ALA A CA 1
ATOM 1423 C C . ALA A 1 179 ? 5.201 -18.649 14.620 1.00 52.47 179 ALA A C 1
ATOM 1425 O O . ALA A 1 179 ? 4.897 -17.458 14.572 1.00 52.47 179 ALA A O 1
ATOM 1426 N N . GLU A 1 180 ? 6.471 -19.055 14.699 1.00 69.31 180 GLU A N 1
ATOM 1427 C CA . GLU A 1 180 ? 7.608 -18.137 14.571 1.00 69.31 180 GLU A CA 1
ATOM 1428 C C . GLU A 1 180 ? 7.960 -17.913 13.088 1.00 69.31 180 GLU A C 1
ATOM 1430 O O . GLU A 1 180 ? 8.261 -18.860 12.354 1.00 69.31 180 GLU A O 1
ATOM 1435 N N . LEU A 1 181 ? 7.924 -16.645 12.667 1.00 64.62 181 LEU A N 1
ATOM 1436 C CA . LEU A 1 181 ? 8.370 -16.159 11.360 1.00 64.62 181 LEU A CA 1
ATOM 1437 C C . LEU A 1 181 ? 9.756 -15.524 11.515 1.00 64.62 181 LEU A C 1
ATOM 1439 O O . LEU A 1 181 ? 9.927 -14.631 12.347 1.00 64.62 181 LEU A O 1
ATOM 1443 N N . ARG A 1 182 ? 10.726 -15.932 10.688 1.00 69.88 182 ARG A N 1
ATOM 1444 C CA . ARG A 1 182 ? 12.048 -15.287 10.627 1.00 69.88 182 ARG A CA 1
ATOM 1445 C C . ARG A 1 182 ? 12.322 -14.670 9.263 1.00 69.88 182 ARG A C 1
ATOM 1447 O O . ARG A 1 182 ? 12.258 -15.354 8.244 1.00 69.88 182 ARG A O 1
ATOM 1454 N N . GLU A 1 183 ? 12.678 -13.388 9.296 1.00 63.84 183 GLU A N 1
ATOM 1455 C CA . GLU A 1 183 ? 13.227 -12.634 8.169 1.00 63.84 183 GLU A CA 1
ATOM 1456 C C . GLU A 1 183 ? 14.758 -12.780 8.162 1.00 63.84 183 GLU A C 1
ATOM 1458 O O . GLU A 1 183 ? 15.402 -12.597 9.200 1.00 63.84 183 GLU A O 1
ATOM 1463 N N . VAL A 1 184 ? 15.344 -13.117 7.012 1.00 70.94 184 VAL A N 1
ATOM 1464 C CA . VAL A 1 184 ? 16.800 -13.245 6.833 1.00 70.94 184 VAL A CA 1
ATOM 1465 C C . VAL A 1 184 ? 17.214 -12.478 5.582 1.00 70.94 184 VAL A C 1
ATOM 1467 O O . VAL A 1 184 ? 16.723 -12.776 4.503 1.00 70.94 184 VAL A O 1
ATOM 1470 N N . ASN A 1 185 ? 18.142 -11.530 5.723 1.00 70.50 185 ASN A N 1
ATOM 1471 C CA . ASN A 1 185 ? 18.702 -10.779 4.599 1.00 70.50 185 ASN A CA 1
ATOM 1472 C C . ASN A 1 185 ? 20.211 -11.053 4.515 1.00 70.50 185 ASN A C 1
ATOM 1474 O O . ASN A 1 185 ? 20.931 -10.840 5.495 1.00 70.50 185 ASN A O 1
ATOM 1478 N N . ALA A 1 186 ? 20.683 -11.545 3.370 1.00 71.38 186 ALA A N 1
ATOM 1479 C CA . ALA A 1 186 ? 22.097 -11.812 3.113 1.00 71.38 186 ALA A CA 1
ATOM 1480 C C . ALA A 1 186 ? 22.766 -10.625 2.389 1.00 71.38 186 ALA A C 1
ATOM 1482 O O . ALA A 1 186 ? 22.122 -9.986 1.558 1.00 71.38 186 ALA A O 1
ATOM 1483 N N . PRO A 1 187 ? 24.047 -10.314 2.666 1.00 67.50 187 PRO A N 1
ATOM 1484 C CA . PRO A 1 187 ? 24.752 -9.217 2.000 1.00 67.50 187 PRO A CA 1
ATOM 1485 C C . PRO A 1 187 ? 25.042 -9.523 0.520 1.00 67.50 187 PRO A C 1
ATOM 1487 O O . PRO A 1 187 ? 25.440 -10.639 0.187 1.00 67.50 187 PRO A O 1
ATOM 1490 N N . ASP A 1 188 ? 24.926 -8.516 -0.355 1.00 64.69 188 ASP A N 1
ATOM 1491 C CA . ASP A 1 188 ? 25.227 -8.657 -1.788 1.00 64.69 188 ASP A CA 1
ATOM 1492 C C . ASP A 1 188 ? 26.713 -8.986 -2.027 1.00 64.69 188 ASP A C 1
ATOM 1494 O O . ASP A 1 188 ? 27.621 -8.202 -1.720 1.00 64.69 188 ASP A O 1
ATOM 1498 N N . SER A 1 189 ? 26.945 -10.142 -2.651 1.00 59.69 189 SER A N 1
ATOM 1499 C CA . SER A 1 189 ? 28.255 -10.659 -3.062 1.00 59.69 189 SER A CA 1
ATOM 1500 C C . SER A 1 189 ? 29.079 -9.719 -3.960 1.00 59.69 189 SER A C 1
ATOM 1502 O O . SER A 1 189 ? 30.306 -9.856 -4.006 1.00 59.69 189 SER A O 1
ATOM 1504 N N . LYS A 1 190 ? 28.441 -8.765 -4.657 1.00 61.59 190 LYS A N 1
ATOM 1505 C CA . LYS A 1 190 ? 29.099 -7.769 -5.524 1.00 61.59 190 LYS A CA 1
ATOM 1506 C C . LYS A 1 190 ? 29.818 -6.665 -4.746 1.00 61.59 190 LYS A C 1
ATOM 1508 O O . LYS A 1 190 ? 30.676 -5.997 -5.311 1.00 61.59 190 LYS A O 1
ATOM 1513 N N . SER A 1 191 ? 29.485 -6.476 -3.468 1.00 54.00 191 SER A N 1
ATOM 1514 C CA . SER A 1 191 ? 30.087 -5.447 -2.604 1.00 54.00 191 SER A CA 1
ATOM 1515 C C . SER A 1 191 ? 31.400 -5.878 -1.931 1.00 54.00 191 SER A C 1
ATOM 1517 O O . SER A 1 191 ? 32.064 -5.064 -1.290 1.00 54.00 191 SER A O 1
ATOM 1519 N N . LEU A 1 192 ? 31.787 -7.152 -2.063 1.00 54.31 192 LEU A N 1
ATOM 1520 C CA . LEU A 1 192 ? 32.947 -7.734 -1.387 1.00 54.31 192 LEU A CA 1
ATOM 1521 C C . LEU A 1 192 ? 34.194 -7.760 -2.293 1.00 54.31 192 LEU A C 1
ATOM 1523 O O . LEU A 1 192 ? 34.071 -8.024 -3.492 1.00 54.31 192 LEU A O 1
ATOM 1527 N N . PRO A 1 193 ? 35.405 -7.537 -1.739 1.00 51.47 193 PRO A N 1
ATOM 1528 C CA . PRO A 1 193 ? 36.644 -7.497 -2.514 1.00 51.47 193 PRO A CA 1
ATOM 1529 C C . PRO A 1 193 ? 36.924 -8.825 -3.230 1.00 51.47 193 PRO A C 1
ATOM 1531 O O . PRO A 1 193 ? 36.672 -9.908 -2.703 1.00 51.47 193 PRO A O 1
ATOM 1534 N N . SER A 1 194 ? 37.498 -8.733 -4.430 1.00 47.34 194 SER A N 1
ATOM 1535 C CA . SER A 1 194 ? 37.626 -9.813 -5.422 1.00 47.34 194 SER A CA 1
ATOM 1536 C C . SER A 1 194 ? 38.611 -10.945 -5.083 1.00 47.34 194 SER A C 1
ATOM 1538 O O . SER A 1 194 ? 38.906 -11.767 -5.948 1.00 47.34 194 SER A O 1
ATOM 1540 N N . SER A 1 195 ? 39.117 -11.029 -3.848 1.00 46.34 195 SER A N 1
ATOM 1541 C CA . SER A 1 195 ? 40.055 -12.082 -3.442 1.00 46.34 195 SER A CA 1
ATOM 1542 C C . SER A 1 195 ? 39.320 -13.391 -3.100 1.00 46.34 195 SER A C 1
ATOM 1544 O O . SER A 1 195 ? 38.507 -13.399 -2.166 1.00 46.34 195 SER A O 1
ATOM 1546 N N . PRO A 1 196 ? 39.610 -14.524 -3.778 1.00 51.44 196 PRO A N 1
ATOM 1547 C CA . PRO A 1 196 ? 38.920 -15.796 -3.535 1.00 51.44 196 PRO A CA 1
ATOM 1548 C C . PRO A 1 196 ? 39.016 -16.300 -2.087 1.00 51.44 196 PRO A C 1
ATOM 1550 O O . PRO A 1 196 ? 38.070 -16.903 -1.582 1.00 51.44 196 PRO A O 1
ATOM 1553 N N . SER A 1 197 ? 40.117 -16.009 -1.383 1.00 48.28 197 SER A N 1
ATOM 1554 C CA . SER A 1 197 ? 40.334 -16.452 0.004 1.00 48.28 197 SER A CA 1
ATOM 1555 C C . SER A 1 197 ? 39.470 -15.711 1.033 1.00 48.28 197 SER A C 1
ATOM 1557 O O . SER A 1 197 ? 39.182 -16.248 2.104 1.00 48.28 197 SER A O 1
ATOM 1559 N N . THR A 1 198 ? 39.002 -14.498 0.725 1.00 49.09 198 THR A N 1
ATOM 1560 C CA . THR A 1 198 ? 38.159 -13.709 1.639 1.00 49.09 198 THR A CA 1
ATOM 1561 C C . THR A 1 198 ? 36.683 -14.122 1.563 1.00 49.09 198 THR A C 1
ATOM 1563 O O . THR A 1 198 ? 35.963 -13.999 2.555 1.00 49.09 198 THR A O 1
ATOM 1566 N N . ARG A 1 199 ? 36.225 -14.684 0.433 1.00 47.62 199 ARG A N 1
ATOM 1567 C CA . ARG A 1 199 ? 34.804 -15.014 0.194 1.00 47.62 199 ARG A CA 1
ATOM 1568 C C . ARG A 1 199 ? 34.217 -16.095 1.107 1.00 47.62 199 ARG A C 1
ATOM 1570 O O . ARG A 1 199 ? 33.019 -16.064 1.363 1.00 47.62 199 ARG A O 1
ATOM 1577 N N . GLN A 1 200 ? 35.023 -17.030 1.612 1.00 46.72 200 GLN A N 1
ATOM 1578 C CA . GLN A 1 200 ? 34.519 -18.156 2.417 1.00 46.72 200 GLN A CA 1
ATOM 1579 C C . GLN A 1 200 ? 34.453 -17.885 3.933 1.00 46.72 200 GLN A C 1
ATOM 1581 O O . GLN A 1 200 ? 33.876 -18.683 4.674 1.00 46.72 200 GLN A O 1
ATOM 1586 N N . THR A 1 201 ? 35.042 -16.790 4.431 1.00 46.84 201 THR A N 1
ATOM 1587 C CA . THR A 1 201 ? 35.244 -16.596 5.882 1.00 46.84 201 THR A CA 1
ATOM 1588 C C . THR A 1 201 ? 34.187 -15.722 6.563 1.00 46.84 201 THR A C 1
ATOM 1590 O O . THR A 1 201 ? 33.934 -15.911 7.754 1.00 46.84 201 THR A O 1
ATOM 1593 N N . THR A 1 202 ? 33.496 -14.838 5.835 1.00 46.41 202 THR A N 1
ATOM 1594 C CA . THR A 1 202 ? 32.457 -13.946 6.394 1.00 46.41 202 THR A CA 1
ATOM 1595 C C . THR A 1 202 ? 31.126 -14.658 6.663 1.00 46.41 202 THR A C 1
ATOM 1597 O O . THR A 1 202 ? 30.504 -14.405 7.689 1.00 46.41 202 THR A O 1
ATOM 1600 N N . THR A 1 203 ? 30.742 -15.632 5.833 1.00 48.56 203 THR A N 1
ATOM 1601 C CA . THR A 1 203 ? 29.697 -16.639 6.137 1.00 48.56 203 THR A CA 1
ATOM 1602 C C . THR A 1 203 ? 30.276 -17.892 6.822 1.00 48.56 203 THR A C 1
ATOM 1604 O O . THR A 1 203 ? 29.567 -18.854 7.129 1.00 48.56 203 THR A O 1
ATOM 1607 N N . GLY A 1 204 ? 31.593 -17.904 7.054 1.00 42.31 204 GLY A N 1
ATOM 1608 C CA . GLY A 1 204 ? 32.363 -19.054 7.525 1.00 42.31 204 GLY A CA 1
ATOM 1609 C C . GLY A 1 204 ? 32.312 -19.293 9.033 1.00 42.31 204 GLY A C 1
ATOM 1610 O O . GLY A 1 204 ? 32.360 -20.450 9.457 1.00 42.31 204 GLY A O 1
ATOM 1611 N N . LYS A 1 205 ? 32.182 -18.232 9.841 1.00 46.66 205 LYS A N 1
ATOM 1612 C CA . LYS A 1 205 ? 32.126 -18.323 11.308 1.00 46.66 205 LYS A CA 1
ATOM 1613 C C . LYS A 1 205 ? 30.771 -18.868 11.779 1.00 46.66 205 LYS A C 1
ATOM 1615 O O . LYS A 1 205 ? 29.826 -18.115 11.975 1.00 46.66 205 LYS A O 1
ATOM 1620 N N . THR A 1 206 ? 30.719 -20.193 11.937 1.00 49.56 206 THR A N 1
ATOM 1621 C CA . THR A 1 206 ? 29.854 -20.973 12.849 1.00 49.56 206 THR A CA 1
ATOM 1622 C C . THR A 1 206 ? 28.760 -20.184 13.586 1.00 49.56 206 THR A C 1
ATOM 1624 O O . THR A 1 206 ? 29.088 -19.443 14.515 1.00 49.56 206 THR A O 1
ATOM 1627 N N . GLY A 1 207 ? 27.466 -20.409 13.300 1.00 60.75 207 GLY A N 1
ATOM 1628 C CA . GLY A 1 207 ? 26.458 -19.915 14.253 1.00 60.75 207 GLY A CA 1
ATOM 1629 C C . GLY A 1 207 ? 24.995 -19.705 13.869 1.00 60.75 207 GLY A C 1
ATOM 1630 O O . GLY A 1 207 ? 24.300 -19.120 14.692 1.00 60.75 207 GLY A O 1
ATOM 1631 N N . SER A 1 208 ? 24.466 -20.158 12.728 1.00 68.38 208 SER A N 1
ATOM 1632 C CA . SER A 1 208 ? 22.999 -20.262 12.570 1.00 68.38 208 SER A CA 1
ATOM 1633 C C . SER A 1 208 ? 22.521 -21.643 13.026 1.00 68.38 208 SER A C 1
AT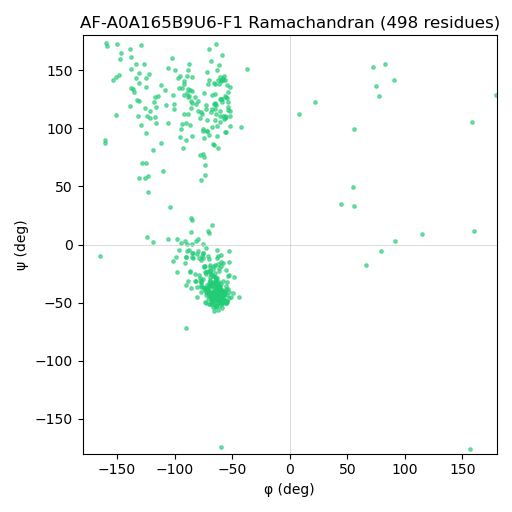OM 1635 O O . SER A 1 208 ? 21.994 -21.778 14.131 1.00 68.38 208 SER A O 1
ATOM 1637 N N . SER A 1 209 ? 22.818 -22.690 12.249 1.00 76.19 209 SER A N 1
ATOM 1638 C CA . SER A 1 209 ? 22.492 -24.086 12.573 1.00 76.19 209 SER A CA 1
ATOM 1639 C C . SER A 1 209 ? 23.090 -24.522 13.915 1.00 76.19 209 SER A C 1
ATOM 1641 O O . SER A 1 209 ? 22.375 -25.048 14.762 1.00 76.19 209 SER A O 1
ATOM 1643 N N . GLN A 1 210 ? 24.373 -24.245 14.176 1.00 81.25 210 GLN A N 1
ATOM 1644 C CA . GLN A 1 210 ? 25.018 -24.638 15.436 1.00 81.25 210 GLN A CA 1
ATOM 1645 C C . GLN A 1 210 ? 24.447 -23.901 16.661 1.00 81.25 210 GLN A C 1
ATOM 1647 O O . GLN A 1 210 ? 24.356 -24.498 17.732 1.00 81.25 210 GLN A O 1
ATOM 1652 N N . THR A 1 211 ? 24.024 -22.640 16.525 1.00 82.19 211 THR A N 1
ATOM 1653 C CA . THR A 1 211 ? 23.386 -21.897 17.627 1.00 82.19 211 THR A CA 1
ATOM 1654 C C . THR A 1 211 ? 21.985 -22.426 17.899 1.00 82.19 211 THR A C 1
ATOM 1656 O O . THR A 1 211 ? 21.646 -22.633 19.057 1.00 82.19 211 THR A O 1
ATOM 1659 N N . LEU A 1 212 ? 21.205 -22.732 16.856 1.00 85.31 212 LEU A N 1
ATOM 1660 C CA . LEU A 1 212 ? 19.899 -23.387 16.995 1.00 85.31 212 LEU A CA 1
ATOM 1661 C C . LEU A 1 212 ? 20.024 -24.800 17.593 1.00 85.31 212 LEU A C 1
ATOM 1663 O O . LEU A 1 212 ? 19.254 -25.156 18.474 1.00 85.31 212 LEU A O 1
ATOM 1667 N N . ARG A 1 213 ? 21.050 -25.575 17.210 1.00 85.25 213 ARG A N 1
ATOM 1668 C CA . ARG A 1 213 ? 21.360 -26.882 17.822 1.00 85.25 213 ARG A CA 1
ATOM 1669 C C . ARG A 1 213 ? 21.743 -26.761 19.305 1.00 85.25 213 ARG A C 1
ATOM 1671 O O . ARG A 1 213 ? 21.356 -27.617 20.091 1.00 85.25 213 ARG A O 1
ATOM 1678 N N . ARG A 1 214 ? 22.488 -25.716 19.696 1.00 89.50 214 ARG A N 1
ATOM 1679 C CA . ARG A 1 214 ? 22.818 -25.420 21.109 1.00 89.50 214 ARG A CA 1
ATOM 1680 C C . ARG A 1 214 ? 21.620 -24.887 21.900 1.00 89.50 214 ARG A C 1
ATOM 1682 O O . ARG A 1 214 ? 21.597 -25.030 23.116 1.00 89.50 214 ARG A O 1
ATOM 1689 N N . ARG A 1 215 ? 20.650 -24.275 21.219 1.00 88.88 215 ARG A N 1
ATOM 1690 C CA . ARG A 1 215 ? 19.427 -23.699 21.785 1.00 88.88 215 ARG A CA 1
ATOM 1691 C C . ARG A 1 215 ? 18.192 -24.506 21.398 1.00 88.88 215 ARG A C 1
ATOM 1693 O O . ARG A 1 215 ? 17.284 -24.011 20.733 1.00 88.88 215 ARG A O 1
ATOM 1700 N N . ALA A 1 216 ? 18.168 -25.757 21.856 1.00 85.00 216 ALA A N 1
ATOM 1701 C CA . ALA A 1 216 ? 17.019 -26.654 21.721 1.00 85.00 216 ALA A CA 1
ATOM 1702 C C . ALA A 1 216 ? 15.754 -26.150 22.457 1.00 85.00 216 ALA A C 1
ATOM 1704 O O . ALA A 1 216 ? 14.675 -26.701 22.262 1.00 85.00 216 ALA A O 1
ATOM 1705 N N . ASP A 1 217 ? 15.883 -25.103 23.280 1.00 89.62 217 ASP A N 1
ATOM 1706 C CA . ASP A 1 217 ? 14.786 -24.356 23.900 1.00 89.62 217 ASP A CA 1
ATOM 1707 C C . ASP A 1 217 ? 13.991 -23.488 22.907 1.00 89.62 217 ASP A C 1
ATOM 1709 O O . ASP A 1 217 ? 12.839 -23.150 23.176 1.00 89.62 217 ASP A O 1
ATOM 1713 N N . ILE A 1 218 ? 14.585 -23.120 21.765 1.00 87.75 218 ILE A N 1
ATOM 1714 C CA . ILE A 1 218 ? 13.924 -22.320 20.729 1.00 87.75 218 ILE A CA 1
ATOM 1715 C C . ILE A 1 218 ? 13.133 -23.252 19.791 1.00 87.75 218 ILE A C 1
ATOM 1717 O O . ILE A 1 218 ? 13.737 -24.125 19.159 1.00 87.75 218 ILE A O 1
ATOM 1721 N N . PRO A 1 219 ? 11.811 -23.053 19.616 1.00 90.12 219 PRO A N 1
ATOM 1722 C CA . PRO A 1 219 ? 11.039 -23.753 18.594 1.00 90.12 219 PRO A CA 1
ATOM 1723 C C . PRO A 1 219 ? 11.621 -23.539 17.190 1.00 90.12 219 PRO A C 1
ATOM 1725 O O . PRO A 1 219 ? 12.040 -22.439 16.831 1.00 90.12 219 PRO A O 1
ATOM 1728 N N . LYS A 1 220 ? 11.620 -24.578 16.350 1.00 93.81 220 LYS A N 1
ATOM 1729 C CA . LYS A 1 220 ? 12.017 -24.411 14.945 1.00 93.81 220 LYS A CA 1
ATOM 1730 C C . LYS A 1 220 ? 11.006 -23.484 14.242 1.00 93.81 220 LYS A C 1
ATOM 1732 O O . LYS A 1 220 ? 9.806 -23.749 14.351 1.00 93.81 220 LYS A O 1
ATOM 1737 N N . PRO A 1 221 ? 11.442 -22.425 13.529 1.00 94.69 221 PRO A N 1
ATOM 1738 C CA . PRO A 1 221 ? 10.535 -21.568 12.768 1.00 94.69 221 PRO A CA 1
ATOM 1739 C C . PRO A 1 221 ? 9.758 -22.384 11.731 1.00 94.69 221 PRO A C 1
ATOM 1741 O O . PRO A 1 221 ? 10.319 -23.273 11.096 1.00 94.69 221 PRO A O 1
ATOM 1744 N N . GLN A 1 222 ? 8.477 -22.063 11.539 1.00 95.12 222 GLN A N 1
ATOM 1745 C CA . GLN A 1 222 ? 7.632 -22.722 10.531 1.00 95.12 222 GLN A CA 1
ATOM 1746 C C . GLN A 1 222 ? 7.663 -22.015 9.171 1.00 95.12 222 GLN A C 1
ATOM 1748 O O . GLN A 1 222 ? 7.242 -22.604 8.174 1.00 95.12 222 GLN A O 1
ATOM 1753 N N . ILE A 1 223 ? 8.146 -20.769 9.134 1.00 95.75 223 ILE A N 1
ATOM 1754 C CA . ILE A 1 223 ? 8.372 -19.978 7.921 1.00 95.75 223 ILE A CA 1
ATOM 1755 C C . ILE A 1 223 ? 9.738 -19.300 8.034 1.00 95.75 223 ILE A C 1
ATOM 1757 O O . ILE A 1 223 ? 10.030 -18.629 9.030 1.00 95.75 223 ILE A O 1
ATOM 1761 N N . MET A 1 224 ? 10.543 -19.426 6.984 1.00 95.81 224 MET A N 1
ATOM 1762 C CA . MET A 1 224 ? 11.784 -18.688 6.793 1.00 95.81 224 MET A CA 1
ATOM 1763 C C . MET A 1 224 ? 11.705 -17.999 5.425 1.00 95.81 224 MET A C 1
ATOM 1765 O O . MET A 1 224 ? 11.565 -18.665 4.402 1.00 95.81 224 MET A O 1
ATOM 1769 N N . ALA A 1 225 ? 11.734 -16.669 5.415 1.00 94.62 225 ALA A N 1
ATOM 1770 C CA . ALA A 1 225 ? 11.573 -15.870 4.203 1.00 94.62 225 ALA A CA 1
ATOM 1771 C C . ALA A 1 225 ? 12.572 -14.711 4.187 1.00 94.62 225 ALA A C 1
ATOM 1773 O O . ALA A 1 225 ? 12.935 -14.185 5.242 1.00 94.62 225 ALA A O 1
ATOM 1774 N N . GLY A 1 226 ? 12.980 -14.278 2.998 1.00 91.94 226 GLY A N 1
ATOM 1775 C CA . GLY A 1 226 ? 13.827 -13.100 2.841 1.00 91.94 226 GLY A CA 1
ATOM 1776 C C . GLY A 1 226 ? 14.626 -13.102 1.547 1.00 91.94 226 GLY A C 1
ATOM 1777 O O . GLY A 1 226 ? 14.471 -13.988 0.704 1.00 91.94 226 GLY A O 1
ATOM 1778 N N . ASP A 1 227 ? 15.476 -12.091 1.396 1.00 91.25 227 ASP A N 1
ATOM 1779 C CA . ASP A 1 227 ? 16.446 -12.036 0.310 1.00 91.25 227 ASP A CA 1
ATOM 1780 C C . ASP A 1 227 ? 17.763 -12.695 0.748 1.00 91.25 227 ASP A C 1
ATOM 1782 O O . ASP A 1 227 ? 18.557 -12.145 1.517 1.00 91.25 227 ASP A O 1
ATOM 1786 N N . TYR A 1 228 ? 17.988 -13.910 0.251 1.00 89.56 228 TYR A N 1
ATOM 1787 C CA . TYR A 1 228 ? 19.191 -14.688 0.534 1.00 89.56 228 TYR A CA 1
ATOM 1788 C C . TYR A 1 228 ? 20.350 -14.405 -0.431 1.00 89.56 228 TYR A C 1
ATOM 1790 O O . TYR A 1 228 ? 21.422 -14.973 -0.221 1.00 89.56 228 TYR A O 1
ATOM 1798 N N . ASN A 1 229 ? 20.164 -13.576 -1.470 1.00 88.62 229 ASN A N 1
ATOM 1799 C CA . ASN A 1 229 ? 21.170 -13.282 -2.502 1.00 88.62 229 ASN A CA 1
ATOM 1800 C C . ASN A 1 229 ? 21.918 -14.530 -3.043 1.00 88.62 229 ASN A C 1
ATOM 1802 O O . ASN A 1 229 ? 23.109 -14.477 -3.351 1.00 88.62 229 ASN A O 1
ATOM 1806 N N . MET A 1 230 ? 21.216 -15.666 -3.147 1.00 88.75 230 MET A N 1
ATOM 1807 C CA . MET A 1 230 ? 21.740 -16.955 -3.621 1.00 88.75 230 MET A CA 1
ATOM 1808 C C . MET A 1 230 ? 20.737 -17.669 -4.534 1.00 88.75 230 MET A C 1
ATOM 1810 O O . MET A 1 230 ? 19.572 -17.276 -4.618 1.00 88.75 230 MET A O 1
ATOM 1814 N N . VAL A 1 231 ? 21.207 -18.717 -5.210 1.00 89.19 231 VAL A N 1
ATOM 1815 C CA . VAL A 1 231 ? 20.468 -19.485 -6.223 1.00 89.19 231 VAL A CA 1
ATOM 1816 C C . VAL A 1 231 ? 20.401 -20.956 -5.791 1.00 89.19 231 VAL A C 1
ATOM 1818 O O . VAL A 1 231 ? 21.442 -21.599 -5.706 1.00 89.19 231 VAL A O 1
ATOM 1821 N N . GLU A 1 232 ? 19.212 -21.495 -5.491 1.00 88.38 232 GLU A N 1
ATOM 1822 C CA . GLU A 1 232 ? 19.041 -22.913 -5.097 1.00 88.38 232 GLU A CA 1
ATOM 1823 C C . GLU A 1 232 ? 19.273 -23.890 -6.247 1.00 88.38 232 GLU A C 1
ATOM 1825 O O . GLU A 1 232 ? 19.947 -24.904 -6.076 1.00 88.38 232 GLU A O 1
ATOM 1830 N N . SER A 1 233 ? 18.725 -23.578 -7.422 1.00 87.38 233 SER A N 1
ATOM 1831 C CA . SER A 1 233 ? 18.781 -24.441 -8.598 1.00 87.38 233 SER A CA 1
ATOM 1832 C C . SER A 1 233 ? 19.168 -23.650 -9.845 1.00 87.38 233 SER A C 1
ATOM 1834 O O . SER A 1 233 ? 18.884 -22.458 -9.961 1.00 87.38 233 SER A O 1
ATOM 1836 N N . SER A 1 234 ? 19.743 -24.319 -10.845 1.00 87.44 234 SER A N 1
ATOM 1837 C CA . SER A 1 234 ? 20.023 -23.694 -12.145 1.00 87.44 234 SER A CA 1
ATOM 1838 C C . SER A 1 234 ? 18.766 -23.164 -12.854 1.00 87.44 234 SER A C 1
ATOM 1840 O O . SER A 1 234 ? 18.887 -22.304 -13.723 1.00 87.44 234 SER A O 1
ATOM 1842 N N . GLN A 1 235 ? 17.563 -23.619 -12.477 1.00 87.56 235 GLN A N 1
ATOM 1843 C CA . GLN A 1 235 ? 16.285 -23.146 -13.027 1.00 87.56 235 GLN A CA 1
ATOM 1844 C C . GLN A 1 235 ? 15.871 -21.763 -12.503 1.00 87.56 235 GLN A C 1
ATOM 1846 O O . GLN A 1 235 ? 14.951 -21.154 -13.044 1.00 87.56 235 GLN A O 1
ATOM 1851 N N . ASP A 1 236 ? 16.543 -21.260 -11.469 1.00 87.75 236 ASP A N 1
ATOM 1852 C CA . ASP A 1 236 ? 16.304 -19.953 -10.851 1.00 87.75 236 ASP A CA 1
ATOM 1853 C C . ASP A 1 236 ? 17.172 -18.848 -11.488 1.00 87.75 236 ASP A C 1
ATOM 1855 O O . ASP A 1 236 ? 17.144 -17.690 -11.069 1.00 87.75 236 ASP A O 1
ATOM 1859 N N . ARG A 1 237 ? 17.956 -19.178 -12.525 1.00 86.94 237 ARG A N 1
ATOM 1860 C CA . ARG A 1 237 ? 18.872 -18.248 -13.196 1.00 86.94 237 ARG A CA 1
ATOM 1861 C C . ARG A 1 237 ? 18.781 -18.308 -14.723 1.00 86.94 237 ARG A C 1
ATOM 1863 O O . ARG A 1 237 ? 18.654 -19.374 -15.314 1.00 86.94 237 ARG A O 1
ATOM 1870 N N . LEU A 1 238 ? 18.907 -17.146 -15.370 1.00 83.50 238 LEU A N 1
ATOM 1871 C CA . LEU A 1 238 ? 19.141 -17.024 -16.810 1.00 83.50 238 LEU A CA 1
ATOM 1872 C C . LEU A 1 238 ? 20.536 -16.411 -17.053 1.00 83.50 238 LEU A C 1
ATOM 1874 O O . LEU A 1 238 ? 20.825 -15.352 -16.490 1.00 83.50 238 LEU A O 1
ATOM 1878 N N . PRO A 1 239 ? 21.395 -17.034 -17.885 1.00 86.75 239 PRO A N 1
ATOM 1879 C CA . PRO A 1 239 ? 21.267 -18.404 -18.390 1.00 86.75 239 PRO A CA 1
ATOM 1880 C C . PRO A 1 239 ? 21.295 -19.431 -17.244 1.00 86.75 239 PRO A C 1
ATOM 1882 O O . PRO A 1 239 ? 21.877 -19.171 -16.189 1.00 86.75 239 PRO A O 1
ATOM 1885 N N . ALA A 1 240 ? 20.685 -20.596 -17.473 1.00 83.62 240 ALA A N 1
ATOM 1886 C CA . ALA A 1 240 ? 20.628 -21.699 -16.516 1.00 83.62 240 ALA A CA 1
ATOM 1887 C C . ALA A 1 240 ? 21.989 -22.409 -16.426 1.00 83.62 240 ALA A C 1
ATOM 1889 O O . ALA A 1 240 ? 22.193 -23.479 -16.995 1.00 83.62 240 ALA A O 1
ATOM 1890 N N . ASN A 1 241 ? 22.940 -21.772 -15.746 1.00 81.38 241 ASN A N 1
ATOM 1891 C CA . ASN A 1 241 ? 24.275 -22.299 -15.495 1.00 81.38 241 ASN A CA 1
ATOM 1892 C C . ASN A 1 241 ? 24.554 -22.306 -13.990 1.00 81.38 241 ASN A C 1
ATOM 1894 O O . ASN A 1 241 ? 24.272 -21.316 -13.309 1.00 81.38 241 ASN A O 1
ATOM 1898 N N . LEU A 1 242 ? 25.118 -23.414 -13.509 1.00 71.25 242 LEU A N 1
ATOM 1899 C CA . LEU A 1 242 ? 25.585 -23.537 -12.134 1.00 71.25 242 LEU A CA 1
ATOM 1900 C C . LEU A 1 242 ? 26.852 -22.692 -11.941 1.00 71.25 242 LEU A C 1
ATOM 1902 O O . LEU A 1 242 ? 27.633 -22.473 -12.870 1.00 71.25 242 LEU A O 1
ATOM 1906 N N . SER A 1 243 ? 27.039 -22.175 -10.737 1.00 78.69 243 SER A N 1
ATOM 1907 C CA . SER A 1 243 ? 28.099 -21.232 -10.399 1.00 78.69 243 SER A CA 1
ATOM 1908 C C . SER A 1 243 ? 28.584 -21.407 -8.964 1.00 78.69 243 SER A C 1
ATOM 1910 O O . SER A 1 243 ? 27.842 -21.850 -8.095 1.00 78.69 243 SER A O 1
ATOM 1912 N N . ASP A 1 244 ? 29.788 -20.925 -8.656 1.00 71.38 244 ASP A N 1
ATOM 1913 C CA . ASP A 1 244 ? 30.303 -20.905 -7.273 1.00 71.38 244 ASP A CA 1
ATOM 1914 C C . ASP A 1 244 ? 29.471 -20.016 -6.312 1.00 71.38 244 ASP A C 1
ATOM 1916 O O . ASP A 1 244 ? 29.758 -19.944 -5.117 1.00 71.38 244 ASP A O 1
ATOM 1920 N N . THR A 1 245 ? 28.463 -19.301 -6.832 1.00 67.69 245 THR A N 1
ATOM 1921 C CA . THR A 1 245 ? 27.474 -18.508 -6.077 1.00 67.69 245 THR A CA 1
ATOM 1922 C C . THR A 1 245 ? 26.142 -19.231 -5.841 1.00 67.69 245 THR A C 1
ATOM 1924 O O . THR A 1 245 ? 25.211 -18.633 -5.298 1.00 67.69 245 THR A O 1
ATOM 1927 N N . ASP A 1 246 ? 26.035 -20.497 -6.236 1.00 77.69 246 ASP A N 1
ATOM 1928 C CA . ASP A 1 246 ? 24.859 -21.321 -5.967 1.00 77.69 246 ASP A CA 1
ATOM 1929 C C . ASP A 1 246 ? 24.766 -21.668 -4.469 1.00 77.69 246 ASP A C 1
ATOM 1931 O O . ASP A 1 246 ? 25.684 -21.427 -3.675 1.00 77.69 246 ASP A O 1
ATOM 1935 N N . MET A 1 247 ? 23.617 -22.199 -4.053 1.00 79.06 247 MET A N 1
ATOM 1936 C CA . MET A 1 247 ? 23.288 -22.430 -2.652 1.00 79.06 247 MET A CA 1
ATOM 1937 C C . MET A 1 247 ? 24.360 -23.250 -1.928 1.00 79.06 247 MET A C 1
ATOM 1939 O O . MET A 1 247 ? 24.577 -24.432 -2.190 1.00 79.06 247 MET A O 1
ATOM 1943 N N . SER A 1 248 ? 24.995 -22.623 -0.936 1.00 83.56 248 SER A N 1
ATOM 1944 C CA . SER A 1 248 ? 26.005 -23.297 -0.123 1.00 83.56 248 SER A CA 1
ATOM 1945 C C . SER A 1 248 ? 25.417 -24.519 0.595 1.00 83.56 248 SER A C 1
ATOM 1947 O O . SER A 1 248 ? 24.329 -24.441 1.172 1.00 83.56 248 SER A O 1
ATOM 1949 N N . ALA A 1 249 ? 26.185 -25.609 0.681 1.00 88.50 249 ALA A N 1
ATOM 1950 C CA . ALA A 1 249 ? 25.788 -26.818 1.413 1.00 88.50 249 ALA A CA 1
ATOM 1951 C C . ALA A 1 249 ? 25.383 -26.540 2.880 1.00 88.50 249 ALA A C 1
ATOM 1953 O O . ALA A 1 249 ? 24.538 -27.231 3.440 1.00 88.50 249 ALA A O 1
ATOM 1954 N N . LYS A 1 250 ? 25.924 -25.477 3.498 1.00 87.25 250 LYS A N 1
ATOM 1955 C CA . LYS A 1 250 ? 25.534 -25.009 4.843 1.00 87.25 250 LYS A CA 1
ATOM 1956 C C . LYS A 1 250 ? 24.091 -24.498 4.913 1.00 87.25 250 LYS A C 1
ATOM 1958 O O . LYS A 1 250 ? 23.455 -24.611 5.958 1.00 87.25 250 LYS A O 1
ATOM 1963 N N . PHE A 1 251 ? 23.586 -23.902 3.834 1.00 90.31 251 PHE A N 1
ATOM 1964 C CA . PHE A 1 251 ? 22.203 -23.443 3.756 1.00 90.31 251 PHE A CA 1
ATOM 1965 C C . PHE A 1 251 ? 21.251 -24.620 3.520 1.00 90.31 251 PHE A C 1
ATOM 1967 O O . PHE A 1 251 ? 20.245 -24.716 4.217 1.00 90.31 251 PHE A O 1
ATOM 1974 N N . GLN A 1 252 ? 21.622 -25.578 2.662 1.00 91.62 252 GLN A N 1
ATOM 1975 C CA . GLN A 1 252 ? 20.895 -26.850 2.529 1.00 91.62 252 GLN A CA 1
ATOM 1976 C C . GLN A 1 252 ? 20.830 -27.607 3.867 1.00 91.62 252 GLN A C 1
ATOM 1978 O O . GLN A 1 252 ? 19.759 -28.063 4.266 1.00 91.62 252 GLN A O 1
ATOM 1983 N N . GLU A 1 253 ? 21.938 -27.670 4.621 1.00 92.56 253 GLU A N 1
ATOM 1984 C CA . GLU A 1 253 ? 21.963 -28.256 5.970 1.00 92.56 253 GLU A CA 1
ATOM 1985 C C . GLU A 1 253 ? 21.026 -27.508 6.934 1.00 92.56 253 GLU A C 1
ATOM 1987 O O . GLU A 1 253 ? 20.356 -28.139 7.748 1.00 92.56 253 GLU A O 1
ATOM 1992 N N . LEU A 1 254 ? 20.936 -26.175 6.839 1.00 93.38 254 LEU A N 1
ATOM 1993 C CA . LEU A 1 254 ? 20.027 -25.367 7.656 1.00 93.38 254 LEU A CA 1
ATOM 1994 C C . LEU A 1 254 ? 18.553 -25.624 7.307 1.00 93.38 254 LEU A C 1
ATOM 1996 O O . LEU A 1 254 ? 17.763 -25.863 8.218 1.00 93.38 254 LEU A O 1
ATOM 2000 N N . VAL A 1 255 ? 18.188 -25.603 6.022 1.00 94.94 255 VAL A N 1
ATOM 2001 C CA . VAL A 1 255 ? 16.824 -25.887 5.533 1.00 94.94 255 VAL A CA 1
ATOM 2002 C C . VAL A 1 255 ? 16.394 -27.299 5.947 1.00 94.94 255 VAL A C 1
ATOM 2004 O O . VAL A 1 255 ? 15.341 -27.466 6.566 1.00 94.94 255 VAL A O 1
ATOM 2007 N N . THR A 1 256 ? 17.269 -28.288 5.740 1.00 94.94 256 THR A N 1
ATOM 2008 C CA . THR A 1 256 ? 17.068 -29.685 6.164 1.00 94.94 256 THR A CA 1
ATOM 2009 C C . THR A 1 256 ? 16.930 -29.799 7.685 1.00 94.94 256 THR A C 1
ATOM 2011 O O . THR A 1 256 ? 15.993 -30.418 8.184 1.00 94.94 256 THR A O 1
ATOM 2014 N N . TYR A 1 257 ? 17.815 -29.160 8.462 1.00 94.19 257 TYR A N 1
ATOM 2015 C CA . TYR A 1 257 ? 17.750 -29.168 9.929 1.00 94.19 257 TYR A CA 1
ATOM 2016 C C . TYR A 1 257 ? 16.453 -28.540 10.460 1.00 94.19 257 TYR A C 1
ATOM 2018 O O . TYR A 1 257 ? 15.910 -28.999 11.472 1.00 94.19 257 TYR A O 1
ATOM 2026 N N . LEU A 1 258 ? 15.947 -27.503 9.793 1.00 95.25 258 LEU A N 1
ATOM 2027 C CA . LEU A 1 258 ? 14.684 -26.847 10.125 1.00 95.25 258 LEU A CA 1
ATOM 2028 C C . LEU A 1 258 ? 13.444 -27.609 9.622 1.00 95.25 258 LEU A C 1
ATOM 2030 O O . LEU A 1 258 ? 12.346 -27.308 10.083 1.00 95.25 258 LEU A O 1
ATOM 2034 N N . ASN A 1 259 ? 13.616 -28.622 8.764 1.00 96.44 259 ASN A N 1
ATOM 2035 C CA . ASN A 1 259 ? 12.549 -29.360 8.077 1.00 96.44 259 ASN A CA 1
ATOM 2036 C C . ASN A 1 259 ? 11.602 -28.429 7.297 1.00 96.44 259 ASN A C 1
ATOM 2038 O O . ASN A 1 259 ? 10.375 -28.473 7.458 1.00 96.44 259 ASN A O 1
ATOM 2042 N N . LEU A 1 260 ? 12.201 -27.546 6.494 1.00 96.75 260 LEU A N 1
ATOM 2043 C CA . LEU A 1 260 ? 11.500 -26.629 5.600 1.00 96.75 260 LEU A CA 1
ATOM 2044 C C . LEU A 1 260 ? 11.629 -27.086 4.141 1.00 96.75 260 LEU A C 1
ATOM 2046 O O . LEU A 1 260 ? 12.634 -27.681 3.766 1.00 96.75 260 LEU A O 1
ATOM 2050 N N . VAL A 1 261 ? 10.634 -26.742 3.329 1.00 96.31 261 VAL A N 1
ATOM 2051 C CA . VAL A 1 261 ? 10.595 -26.922 1.870 1.00 96.31 261 VAL A CA 1
ATOM 2052 C C . VAL A 1 261 ? 10.392 -25.565 1.193 1.00 96.31 261 VAL A C 1
ATOM 2054 O O . VAL A 1 261 ? 9.705 -24.706 1.761 1.00 96.31 261 VAL A O 1
ATOM 2057 N N . ASP A 1 262 ? 10.960 -25.350 0.002 1.00 95.75 262 ASP A N 1
ATOM 2058 C CA . ASP A 1 262 ? 10.634 -24.173 -0.817 1.00 95.75 262 ASP A CA 1
ATOM 2059 C C . ASP A 1 262 ? 9.225 -24.332 -1.404 1.00 95.75 262 ASP A C 1
ATOM 2061 O O . ASP A 1 262 ? 9.007 -24.975 -2.433 1.00 95.75 262 ASP A O 1
ATOM 2065 N N . GLY A 1 263 ? 8.245 -23.717 -0.744 1.00 95.12 263 GLY A N 1
ATOM 2066 C CA . GLY A 1 263 ? 6.852 -23.839 -1.157 1.00 95.12 263 GLY A CA 1
ATOM 2067 C C . GLY A 1 263 ? 6.541 -23.138 -2.484 1.00 95.12 263 GLY A C 1
ATOM 2068 O O . GLY A 1 263 ? 5.532 -23.465 -3.119 1.00 95.12 263 GLY A O 1
ATOM 2069 N N . TRP A 1 264 ? 7.399 -22.220 -2.951 1.00 94.69 264 TRP A N 1
ATOM 2070 C CA . TRP A 1 264 ? 7.251 -21.627 -4.278 1.00 94.69 264 TRP A CA 1
ATOM 2071 C C . TRP A 1 264 ? 7.637 -22.632 -5.367 1.00 94.69 264 TRP A C 1
ATOM 2073 O O . TRP A 1 264 ? 6.839 -22.844 -6.288 1.00 94.69 264 TRP A O 1
ATOM 2083 N N . ARG A 1 265 ? 8.807 -23.275 -5.238 1.00 94.06 265 ARG A N 1
ATOM 2084 C CA . ARG A 1 265 ? 9.321 -24.285 -6.179 1.00 94.06 265 ARG A CA 1
ATOM 2085 C C . ARG A 1 265 ? 8.462 -25.548 -6.204 1.00 94.06 265 ARG A C 1
ATOM 2087 O O . ARG A 1 265 ? 8.133 -26.003 -7.297 1.00 94.06 265 ARG A O 1
ATOM 2094 N N . GLU A 1 266 ? 8.014 -26.037 -5.047 1.00 95.31 266 GLU A N 1
ATOM 2095 C CA . GLU A 1 266 ? 7.071 -27.165 -4.946 1.00 95.31 266 GLU A CA 1
ATOM 2096 C C . GLU A 1 266 ? 5.737 -26.874 -5.660 1.00 95.31 266 GLU A C 1
ATOM 2098 O O . GLU A 1 266 ? 5.202 -27.715 -6.380 1.00 95.31 266 GLU A O 1
ATOM 2103 N N . THR A 1 267 ? 5.205 -25.651 -5.526 1.00 95.06 267 THR A N 1
ATOM 2104 C CA . THR A 1 267 ? 3.944 -25.270 -6.190 1.00 95.06 267 THR A CA 1
ATOM 2105 C C . THR A 1 267 ? 4.128 -24.966 -7.684 1.00 95.06 267 THR A C 1
ATOM 2107 O O . THR A 1 267 ? 3.208 -25.166 -8.477 1.00 95.06 267 THR A O 1
ATOM 2110 N N . ASN A 1 268 ? 5.299 -24.463 -8.092 1.00 93.94 268 ASN A N 1
ATOM 2111 C CA . ASN A 1 268 ? 5.555 -23.948 -9.441 1.00 93.94 268 ASN A CA 1
ATOM 2112 C C . ASN A 1 268 ? 6.853 -24.521 -10.055 1.00 93.94 268 ASN A C 1
ATOM 2114 O O . ASN A 1 268 ? 7.712 -23.745 -10.489 1.00 93.94 268 ASN A O 1
ATOM 2118 N N . PRO A 1 269 ? 7.003 -25.854 -10.184 1.00 93.25 269 PRO A N 1
ATOM 2119 C CA . PRO A 1 269 ? 8.284 -26.495 -10.512 1.00 93.25 269 PRO A CA 1
ATOM 2120 C C . PRO A 1 269 ? 8.861 -26.113 -11.882 1.00 93.25 269 PRO A C 1
ATOM 2122 O O . PRO A 1 269 ? 10.041 -26.317 -12.128 1.00 93.25 269 PRO A O 1
ATOM 2125 N N . ARG A 1 270 ? 8.049 -25.548 -12.787 1.00 91.69 270 ARG A N 1
ATOM 2126 C CA . ARG A 1 270 ? 8.467 -25.090 -14.128 1.00 91.69 270 ARG A CA 1
ATOM 2127 C C . ARG A 1 270 ? 8.564 -23.564 -14.263 1.00 91.69 270 ARG A C 1
ATOM 2129 O O . ARG A 1 270 ? 8.758 -23.068 -15.370 1.00 91.69 270 ARG A O 1
ATOM 2136 N N . SER A 1 271 ? 8.370 -22.805 -13.183 1.00 89.44 271 SER A N 1
ATOM 2137 C CA . SER A 1 271 ? 8.379 -21.340 -13.232 1.00 89.44 271 SER A CA 1
ATOM 2138 C C . SER A 1 271 ? 9.788 -20.780 -13.042 1.00 89.44 271 SER A C 1
ATOM 2140 O O . SER A 1 271 ? 10.494 -21.145 -12.105 1.00 89.44 271 SER A O 1
ATOM 2142 N N . PHE A 1 272 ? 10.163 -19.821 -13.888 1.00 83.94 272 PHE A N 1
ATOM 2143 C CA . PHE A 1 272 ? 11.491 -19.197 -13.894 1.00 83.94 272 PHE A CA 1
ATOM 2144 C C . PHE A 1 272 ? 11.693 -18.106 -12.808 1.00 83.94 272 PHE A C 1
ATOM 2146 O O . PHE A 1 272 ? 12.704 -17.423 -12.775 1.00 83.94 272 PHE A O 1
ATOM 2153 N N . ASN A 1 273 ? 10.739 -17.878 -11.906 1.00 83.94 273 ASN A N 1
ATOM 2154 C CA . ASN A 1 273 ? 10.833 -16.741 -10.980 1.00 83.94 273 ASN A CA 1
ATOM 2155 C C . ASN A 1 273 ? 11.665 -17.111 -9.733 1.00 83.94 273 ASN A C 1
ATOM 2157 O O . ASN A 1 273 ? 11.207 -17.990 -8.997 1.00 83.94 273 ASN A O 1
ATOM 2161 N N . PRO A 1 274 ? 12.816 -16.454 -9.472 1.00 73.69 274 PRO A N 1
ATOM 2162 C CA . PRO A 1 274 ? 13.686 -16.775 -8.343 1.00 73.69 274 PRO A CA 1
ATOM 2163 C C . PRO A 1 274 ? 13.245 -16.023 -7.091 1.00 73.69 274 PRO A C 1
ATOM 2165 O O . PRO A 1 274 ? 13.497 -14.825 -6.951 1.00 73.69 274 PRO A O 1
ATOM 2168 N N . THR A 1 275 ? 12.567 -16.707 -6.174 1.00 76.44 275 THR A N 1
ATOM 2169 C CA . THR A 1 275 ? 12.167 -16.115 -4.894 1.00 76.44 275 THR A CA 1
ATOM 2170 C C . THR A 1 275 ? 12.006 -17.173 -3.817 1.00 76.44 275 THR A C 1
ATOM 2172 O O . THR A 1 275 ? 11.413 -18.216 -4.070 1.00 76.44 275 THR A O 1
ATOM 2175 N N . TRP A 1 276 ? 12.428 -16.847 -2.599 1.00 83.69 276 TRP A N 1
ATOM 2176 C CA . TRP A 1 276 ? 12.667 -17.831 -1.551 1.00 83.69 276 TRP A CA 1
ATOM 2177 C C . TRP A 1 276 ? 11.718 -17.647 -0.359 1.00 83.69 276 TRP A C 1
ATOM 2179 O O . TRP A 1 276 ? 11.898 -16.745 0.467 1.00 83.69 276 TRP A O 1
ATOM 2189 N N . ILE A 1 277 ? 10.710 -18.516 -0.241 1.00 93.19 277 ILE A N 1
ATOM 2190 C CA . ILE A 1 277 ? 9.908 -18.654 0.983 1.00 93.19 277 ILE A CA 1
ATOM 2191 C C . ILE A 1 277 ? 9.863 -20.132 1.360 1.00 93.19 277 ILE A C 1
ATOM 2193 O O . ILE A 1 277 ? 9.090 -20.922 0.814 1.00 93.19 277 ILE A O 1
ATOM 2197 N N . TYR A 1 278 ? 10.664 -20.477 2.361 1.00 96.12 278 TYR A N 1
ATOM 2198 C CA . TYR A 1 278 ? 10.713 -21.814 2.920 1.00 96.12 278 TYR A CA 1
ATOM 2199 C C . TYR A 1 278 ? 9.649 -21.957 4.007 1.00 96.12 278 TYR A C 1
ATOM 2201 O O . TYR A 1 278 ? 9.521 -21.112 4.898 1.00 96.12 278 TYR A O 1
ATOM 2209 N N . THR A 1 279 ? 8.890 -23.046 3.964 1.00 96.50 279 THR A N 1
ATOM 2210 C CA . THR A 1 279 ? 7.842 -23.348 4.947 1.00 96.50 279 THR A CA 1
ATOM 2211 C C . THR A 1 279 ? 7.986 -24.771 5.451 1.00 96.50 279 THR A C 1
ATOM 2213 O O . THR A 1 279 ? 8.417 -25.650 4.716 1.00 96.50 279 THR A O 1
ATOM 2216 N N . SER A 1 280 ? 7.636 -25.024 6.710 1.00 96.31 280 SER A N 1
ATOM 2217 C CA . SER A 1 280 ? 7.570 -26.398 7.218 1.00 96.31 280 SER A CA 1
ATOM 2218 C C . SER A 1 280 ? 6.514 -27.189 6.448 1.00 96.31 280 SER A C 1
ATOM 2220 O O . SER A 1 280 ? 5.443 -26.656 6.168 1.00 96.31 280 SER A O 1
ATOM 2222 N N . GLU A 1 281 ? 6.774 -28.460 6.152 1.00 95.62 281 GLU A N 1
ATOM 2223 C CA . GLU A 1 281 ? 5.890 -29.328 5.354 1.00 95.62 281 GLU A CA 1
ATOM 2224 C C . GLU A 1 281 ? 4.417 -29.311 5.829 1.00 95.62 281 GLU A C 1
ATOM 2226 O O . GLU A 1 281 ? 3.488 -29.160 5.035 1.00 95.62 281 GLU A O 1
ATOM 2231 N N . ARG A 1 282 ? 4.192 -29.340 7.153 1.00 93.81 282 ARG A N 1
ATOM 2232 C CA . ARG A 1 282 ? 2.855 -29.241 7.777 1.00 93.81 282 ARG A CA 1
ATOM 2233 C C . ARG A 1 282 ? 2.119 -27.937 7.441 1.00 93.81 282 ARG A C 1
ATOM 2235 O O . ARG A 1 282 ? 0.887 -27.933 7.388 1.00 93.81 282 ARG A O 1
ATOM 2242 N N . LEU A 1 283 ? 2.853 -26.835 7.290 1.00 94.62 283 LEU A N 1
ATOM 2243 C CA . LEU A 1 283 ? 2.311 -25.533 6.909 1.00 94.62 283 LEU A CA 1
ATOM 2244 C C . LEU A 1 283 ? 2.201 -25.407 5.386 1.00 94.62 283 LEU A C 1
ATOM 2246 O O . LEU A 1 283 ? 1.199 -24.880 4.908 1.00 94.62 283 LEU A O 1
ATOM 2250 N N . PHE A 1 284 ? 3.168 -25.946 4.636 1.00 95.88 284 PHE A N 1
ATOM 2251 C CA . PHE A 1 284 ? 3.134 -26.021 3.177 1.00 95.88 284 PHE A CA 1
ATOM 2252 C C . PHE A 1 284 ? 1.852 -26.708 2.687 1.00 95.88 284 PHE A C 1
ATOM 2254 O O . PHE A 1 284 ? 1.093 -26.110 1.927 1.00 95.88 284 PHE A O 1
ATOM 2261 N N . ALA A 1 285 ? 1.518 -27.878 3.242 1.00 95.56 285 ALA A N 1
ATOM 2262 C CA . ALA A 1 285 ? 0.293 -28.625 2.936 1.00 95.56 285 ALA A CA 1
ATOM 2263 C C . ALA A 1 285 ? -1.025 -27.869 3.237 1.00 95.56 285 ALA A C 1
ATOM 2265 O O . ALA A 1 285 ? -2.109 -28.347 2.904 1.00 95.56 285 ALA A O 1
ATOM 2266 N N . LYS A 1 286 ? -0.958 -26.705 3.902 1.00 94.12 286 LYS A N 1
ATOM 2267 C CA . LYS A 1 286 ? -2.100 -25.831 4.242 1.00 94.12 286 LYS A CA 1
ATOM 2268 C C . LYS A 1 286 ? -1.933 -24.402 3.723 1.00 94.12 286 LYS A C 1
ATOM 2270 O O . LYS A 1 286 ? -2.736 -23.521 4.035 1.00 94.12 286 LYS A O 1
ATOM 2275 N N . SER A 1 287 ? -0.888 -24.177 2.938 1.00 95.25 287 SER A N 1
ATOM 2276 C CA . SER A 1 287 ? -0.631 -22.945 2.214 1.00 95.25 287 SER A CA 1
ATOM 2277 C C . SER A 1 287 ? -1.314 -22.995 0.849 1.00 95.25 287 SER A C 1
ATOM 2279 O O . SER A 1 287 ? -1.526 -24.065 0.279 1.00 95.25 287 SER A O 1
ATOM 2281 N N . ARG A 1 288 ? -1.708 -21.837 0.321 1.00 94.88 288 ARG A N 1
ATOM 2282 C CA . ARG A 1 288 ? -2.367 -21.730 -0.987 1.00 94.88 288 ARG A CA 1
ATOM 2283 C C . ARG A 1 288 ? -2.047 -20.401 -1.658 1.00 94.88 288 ARG A C 1
ATOM 2285 O O . ARG A 1 288 ? -1.476 -19.505 -1.041 1.00 94.88 288 ARG A O 1
ATOM 2292 N N . ASN A 1 289 ? -2.464 -20.260 -2.916 1.00 94.56 289 ASN A N 1
ATOM 2293 C CA . ASN A 1 289 ? -2.366 -19.014 -3.684 1.00 94.56 289 ASN A CA 1
ATOM 2294 C C . ASN A 1 289 ? -0.941 -18.433 -3.777 1.00 94.56 289 ASN A C 1
ATOM 2296 O O . ASN A 1 289 ? -0.782 -17.211 -3.837 1.00 94.56 289 ASN A O 1
ATOM 2300 N N . TRP A 1 290 ? 0.072 -19.307 -3.818 1.00 95.12 290 TRP A N 1
ATOM 2301 C CA . TRP A 1 290 ? 1.458 -18.957 -4.121 1.00 95.12 290 TRP A CA 1
ATOM 2302 C C . TRP A 1 290 ? 1.519 -18.166 -5.427 1.00 95.12 290 TRP A C 1
ATOM 2304 O O . TRP A 1 290 ? 1.164 -18.673 -6.490 1.00 95.12 290 TRP A O 1
ATOM 2314 N N . ARG A 1 291 ? 1.929 -16.899 -5.351 1.00 92.81 291 ARG A N 1
ATOM 2315 C CA . ARG A 1 291 ? 1.981 -15.994 -6.507 1.00 92.81 291 ARG A CA 1
ATOM 2316 C C . ARG A 1 291 ? 3.075 -14.955 -6.341 1.00 92.81 291 ARG A C 1
ATOM 2318 O O . ARG A 1 291 ? 3.253 -14.400 -5.261 1.00 92.81 291 ARG A O 1
ATOM 2325 N N . ILE A 1 292 ? 3.714 -14.608 -7.447 1.00 90.81 292 ILE A N 1
ATOM 2326 C CA . ILE A 1 292 ? 4.628 -13.471 -7.540 1.00 90.81 292 ILE A CA 1
ATOM 2327 C C . ILE A 1 292 ? 3.938 -12.394 -8.369 1.00 90.81 292 ILE A C 1
ATOM 2329 O O . ILE A 1 292 ? 3.348 -12.691 -9.411 1.00 90.81 292 ILE A O 1
ATOM 2333 N N . ARG A 1 293 ? 3.963 -11.140 -7.907 1.00 84.44 293 ARG A N 1
ATOM 2334 C CA . ARG A 1 293 ? 3.441 -10.016 -8.704 1.00 84.44 293 ARG A CA 1
ATOM 2335 C C . ARG A 1 293 ? 4.570 -9.378 -9.501 1.00 84.44 293 ARG A C 1
ATOM 2337 O O . ARG A 1 293 ? 5.647 -9.139 -8.970 1.00 84.44 293 ARG A O 1
ATOM 2344 N N . GLY A 1 294 ? 4.298 -9.106 -10.777 1.00 79.00 294 GLY A N 1
ATOM 2345 C CA . GLY A 1 294 ? 5.275 -8.547 -11.711 1.00 79.00 294 GLY A CA 1
ATOM 2346 C C . GLY A 1 294 ? 5.765 -7.140 -11.347 1.00 79.00 294 GLY A C 1
ATOM 2347 O O . GLY A 1 294 ? 5.248 -6.486 -10.437 1.00 79.00 294 GLY A O 1
ATOM 2348 N N . ALA A 1 295 ? 6.764 -6.680 -12.103 1.00 60.19 295 ALA A N 1
ATOM 2349 C CA . ALA A 1 295 ? 7.500 -5.436 -11.889 1.00 60.19 295 ALA A CA 1
ATOM 2350 C C . ALA A 1 295 ? 6.623 -4.168 -11.987 1.00 60.19 295 ALA A C 1
ATOM 2352 O O . ALA A 1 295 ? 6.550 -3.506 -13.019 1.00 60.19 295 ALA A O 1
ATOM 2353 N N . CYS A 1 296 ? 5.951 -3.833 -10.886 1.00 61.66 296 CYS A N 1
ATOM 2354 C CA . CYS A 1 296 ? 5.308 -2.537 -10.635 1.00 61.66 296 CYS A CA 1
ATOM 2355 C C . CYS A 1 296 ? 4.928 -2.300 -9.160 1.00 61.66 296 CYS A C 1
ATOM 2357 O O . CYS A 1 296 ? 4.539 -1.185 -8.815 1.00 61.66 296 CYS A O 1
ATOM 2359 N N . TRP A 1 297 ? 5.008 -3.319 -8.290 1.00 72.06 297 TRP A N 1
ATOM 2360 C CA . TRP A 1 297 ? 4.492 -3.233 -6.917 1.00 72.06 297 TRP A CA 1
ATOM 2361 C C . TRP A 1 297 ? 5.234 -2.217 -6.035 1.00 72.06 297 TRP A C 1
ATOM 2363 O O . TRP A 1 297 ? 4.590 -1.453 -5.317 1.00 72.06 297 TRP A O 1
ATOM 2373 N N . CYS A 1 298 ? 6.566 -2.169 -6.119 1.00 75.69 298 CYS A N 1
ATOM 2374 C CA . CYS A 1 298 ? 7.392 -1.175 -5.437 1.00 75.69 298 CYS A CA 1
ATOM 2375 C C . CYS A 1 298 ? 8.262 -0.441 -6.467 1.00 75.69 298 CYS A C 1
ATOM 2377 O O . CYS A 1 298 ? 9.169 -1.025 -7.056 1.00 75.69 298 CYS A O 1
ATOM 2379 N N . GLN A 1 299 ? 7.976 0.841 -6.712 1.00 76.62 299 GLN A N 1
ATOM 2380 C CA . GLN A 1 299 ? 8.786 1.658 -7.620 1.00 76.62 299 GLN A CA 1
ATOM 2381 C C . GLN A 1 299 ? 10.198 1.839 -7.051 1.00 76.62 299 GLN A C 1
ATOM 2383 O O . GLN A 1 299 ? 10.358 2.393 -5.966 1.00 76.62 299 GLN A O 1
ATOM 2388 N N . GLY A 1 300 ? 11.208 1.404 -7.807 1.00 82.88 300 GLY A N 1
ATOM 2389 C CA . GLY A 1 300 ? 12.613 1.464 -7.398 1.00 82.88 300 GLY A CA 1
ATOM 2390 C C . GLY A 1 300 ? 13.128 0.215 -6.678 1.00 82.88 300 GLY A C 1
ATOM 2391 O O . GLY A 1 300 ? 14.288 0.212 -6.284 1.00 82.88 300 GLY A O 1
ATOM 2392 N N . SER A 1 301 ? 12.312 -0.836 -6.531 1.00 85.94 301 SER A N 1
ATOM 2393 C CA . SER A 1 301 ? 12.809 -2.171 -6.190 1.00 85.94 301 SER A CA 1
ATOM 2394 C C . SER A 1 301 ? 12.983 -3.005 -7.459 1.00 85.94 301 SER A C 1
ATOM 2396 O O . SER A 1 301 ? 12.112 -3.027 -8.328 1.00 85.94 301 SER A O 1
ATOM 2398 N N . ASP A 1 302 ? 14.119 -3.682 -7.542 1.00 85.94 302 ASP A N 1
ATOM 2399 C CA . ASP A 1 302 ? 14.474 -4.729 -8.500 1.00 85.94 302 ASP A CA 1
ATOM 2400 C C . ASP A 1 302 ? 13.962 -6.124 -8.084 1.00 85.94 302 ASP A C 1
ATOM 2402 O O . ASP A 1 302 ? 14.012 -7.063 -8.875 1.00 85.94 302 ASP A O 1
ATOM 2406 N N . HIS A 1 303 ? 13.412 -6.251 -6.873 1.00 86.56 303 HIS A N 1
ATOM 2407 C CA . HIS A 1 303 ? 12.878 -7.494 -6.327 1.00 86.56 303 HIS A CA 1
ATOM 2408 C C . HIS A 1 303 ? 11.377 -7.647 -6.614 1.00 86.56 303 HIS A C 1
ATOM 2410 O O . HIS A 1 303 ? 10.592 -6.700 -6.499 1.00 86.56 303 HIS A O 1
ATOM 2416 N N . LEU A 1 304 ? 10.950 -8.871 -6.939 1.00 88.00 304 LEU A N 1
ATOM 2417 C CA . LEU A 1 304 ? 9.537 -9.202 -7.120 1.00 88.00 304 LEU A CA 1
ATOM 2418 C C . LEU A 1 304 ? 8.925 -9.713 -5.802 1.00 88.00 304 LEU A C 1
ATOM 2420 O O . LEU A 1 304 ? 9.467 -10.641 -5.202 1.00 88.00 304 LEU A O 1
ATOM 2424 N N . PRO A 1 305 ? 7.787 -9.164 -5.338 1.00 90.50 305 PRO A N 1
ATOM 2425 C CA . PRO A 1 305 ? 7.148 -9.625 -4.112 1.00 90.50 305 PRO A CA 1
ATOM 2426 C C . PRO A 1 305 ? 6.432 -10.967 -4.313 1.00 90.50 305 PRO A C 1
ATOM 2428 O O . PRO A 1 305 ? 5.595 -11.121 -5.213 1.00 90.50 305 PRO A O 1
ATOM 2431 N N . VAL A 1 306 ? 6.711 -11.902 -3.406 1.00 91.00 306 VAL A N 1
ATOM 2432 C CA . VAL A 1 306 ? 5.999 -13.177 -3.256 1.00 91.00 306 VAL A CA 1
ATOM 2433 C C . VAL A 1 306 ? 4.825 -13.008 -2.301 1.00 91.00 306 VAL A C 1
ATOM 2435 O O . VAL A 1 306 ? 4.911 -12.293 -1.303 1.00 91.00 306 VAL A O 1
ATOM 2438 N N . TYR A 1 307 ? 3.738 -13.719 -2.574 1.00 93.12 307 TYR A N 1
ATOM 2439 C CA . TYR A 1 307 ? 2.600 -13.853 -1.678 1.00 93.12 307 TYR A CA 1
ATOM 2440 C C . TYR A 1 307 ? 2.238 -15.326 -1.538 1.00 93.12 307 TYR A C 1
ATOM 2442 O O . TYR A 1 307 ? 2.186 -16.055 -2.528 1.00 93.12 307 TYR A O 1
ATOM 2450 N N . VAL A 1 308 ? 1.918 -15.720 -0.311 1.00 95.31 308 VAL A N 1
ATOM 2451 C CA . VAL A 1 308 ? 1.356 -17.020 0.046 1.00 95.31 308 VAL A CA 1
ATOM 2452 C C . VAL A 1 308 ? 0.250 -16.792 1.071 1.00 95.31 308 VAL A C 1
ATOM 2454 O O . VAL A 1 308 ? 0.425 -16.033 2.025 1.00 95.31 308 VAL A O 1
ATOM 2457 N N . ASP A 1 309 ? -0.889 -17.452 0.887 1.00 94.62 309 ASP A N 1
ATOM 2458 C CA . ASP A 1 309 ? -1.956 -17.482 1.882 1.00 94.62 309 ASP A CA 1
ATOM 2459 C C . ASP A 1 309 ? -1.697 -18.689 2.803 1.00 94.62 309 ASP A C 1
ATOM 2461 O O . ASP A 1 309 ? -2.129 -19.809 2.520 1.00 94.62 309 ASP A O 1
ATOM 2465 N N . ALA A 1 310 ? -0.943 -18.481 3.885 1.00 93.06 310 ALA A N 1
ATOM 2466 C CA . ALA A 1 310 ? -0.628 -19.518 4.869 1.00 93.06 310 ALA A CA 1
ATOM 2467 C C . ALA A 1 310 ? -1.710 -19.604 5.962 1.00 93.06 310 ALA A C 1
ATOM 2469 O O . ALA A 1 310 ? -2.037 -18.603 6.601 1.00 93.06 310 ALA A O 1
ATOM 2470 N N . VAL A 1 311 ? -2.249 -20.804 6.208 1.00 89.00 311 VAL A N 1
ATOM 2471 C CA . VAL A 1 311 ? -3.256 -21.050 7.256 1.00 89.00 311 VAL A CA 1
ATOM 2472 C C . VAL A 1 311 ? -2.620 -21.810 8.417 1.00 89.00 311 VAL A C 1
ATOM 2474 O O . VAL A 1 311 ? -2.165 -22.938 8.242 1.00 89.00 311 VAL A O 1
ATOM 2477 N N . ASN A 1 312 ? -2.631 -21.231 9.623 1.00 85.19 312 ASN A N 1
ATOM 2478 C CA . ASN A 1 312 ? -2.243 -21.957 10.833 1.00 85.19 312 ASN A CA 1
ATOM 2479 C C . ASN A 1 312 ? -3.391 -22.900 11.263 1.00 85.19 312 ASN A C 1
ATOM 2481 O O . ASN A 1 312 ? -4.437 -22.405 11.678 1.00 85.19 312 ASN A O 1
ATOM 2485 N N . PRO A 1 313 ? -3.224 -24.237 11.218 1.00 77.06 313 PRO A N 1
ATOM 2486 C CA . PRO A 1 313 ? -4.279 -25.184 11.586 1.00 77.06 313 PRO A CA 1
ATOM 2487 C C . PRO A 1 313 ? -4.490 -25.343 13.094 1.00 77.06 313 PRO A C 1
ATOM 2489 O O . PRO A 1 313 ? -5.461 -25.974 13.493 1.00 77.06 313 PRO A O 1
ATOM 2492 N N . ALA A 1 314 ? -3.557 -24.856 13.914 1.00 80.88 314 ALA A N 1
ATOM 2493 C CA . ALA A 1 314 ? -3.684 -24.792 15.366 1.00 80.88 314 ALA A CA 1
ATOM 2494 C C . ALA A 1 314 ? -4.223 -23.426 15.829 1.00 80.88 314 ALA A C 1
ATOM 2496 O O . ALA A 1 314 ? -4.385 -23.190 17.025 1.00 80.88 314 ALA A O 1
ATOM 2497 N N . MET A 1 315 ? -4.528 -22.517 14.892 1.00 78.69 315 MET A N 1
ATOM 2498 C CA . MET A 1 315 ? -5.368 -21.369 15.207 1.00 78.69 315 MET A CA 1
ATOM 2499 C C . MET A 1 315 ? -6.724 -21.919 15.674 1.00 78.69 315 MET A C 1
ATOM 2501 O O . MET A 1 315 ? -7.319 -22.719 14.946 1.00 78.69 315 MET A O 1
ATOM 2505 N N . PRO A 1 316 ? -7.216 -21.545 16.871 1.00 81.12 316 PRO A N 1
ATOM 2506 C CA . PRO A 1 316 ? -8.558 -21.932 17.284 1.00 81.12 316 PRO A CA 1
ATOM 2507 C C . PRO A 1 316 ? -9.567 -21.397 16.267 1.00 81.12 316 PRO A C 1
ATOM 2509 O O . PRO A 1 316 ? -9.257 -20.466 15.518 1.00 81.12 316 PRO A O 1
ATOM 2512 N N . ILE A 1 317 ? -10.788 -21.937 16.273 1.00 79.12 317 ILE A N 1
ATOM 2513 C CA . ILE A 1 317 ? -11.895 -21.351 15.513 1.00 79.12 317 ILE A CA 1
ATOM 2514 C C . ILE A 1 317 ? -12.208 -19.981 16.128 1.00 79.12 317 ILE A C 1
ATOM 2516 O O . ILE A 1 317 ? -13.067 -19.827 16.994 1.00 79.12 317 ILE A O 1
ATOM 2520 N N . VAL A 1 318 ? -11.476 -18.967 15.670 1.00 70.81 318 VAL A N 1
ATOM 2521 C CA . VAL A 1 318 ? -11.968 -17.601 15.611 1.00 70.81 318 VAL A CA 1
ATOM 2522 C C . VAL A 1 318 ? -13.216 -17.721 14.746 1.00 70.81 318 VAL A C 1
ATOM 2524 O O . VAL A 1 318 ? -13.101 -18.083 13.576 1.00 70.81 318 VAL A O 1
ATOM 2527 N N . GLY A 1 319 ? -14.398 -17.547 15.348 1.00 76.81 319 GLY A N 1
ATOM 2528 C CA . GLY A 1 319 ? -15.670 -17.654 14.625 1.00 76.81 319 GLY A CA 1
ATOM 2529 C C . GLY A 1 319 ? -15.754 -16.645 13.476 1.00 76.81 319 GLY A C 1
ATOM 2530 O O . GLY A 1 319 ? -14.802 -15.903 13.241 1.00 76.81 319 GLY A O 1
ATOM 2531 N N . ASP A 1 320 ? -16.910 -16.551 12.817 1.00 79.44 320 ASP A N 1
ATOM 2532 C CA . ASP A 1 320 ? -17.134 -15.831 11.538 1.00 79.44 320 ASP A CA 1
ATOM 2533 C C . ASP A 1 320 ? -16.685 -14.351 11.478 1.00 79.44 320 ASP A C 1
ATOM 2535 O O . ASP A 1 320 ? -16.705 -13.712 10.425 1.00 79.44 320 ASP A O 1
ATOM 2539 N N . GLY A 1 321 ? -16.243 -13.808 12.609 1.00 78.00 321 GLY A N 1
ATOM 2540 C CA . GLY A 1 321 ? -15.704 -12.479 12.778 1.00 78.00 321 GLY A CA 1
ATOM 2541 C C . GLY A 1 321 ? -16.823 -11.513 13.115 1.00 78.00 321 GLY A C 1
ATOM 2542 O O . GLY A 1 321 ? -17.919 -11.559 12.557 1.00 78.00 321 GLY A O 1
ATOM 2543 N N . ARG A 1 322 ? -16.551 -10.566 14.015 1.00 80.38 322 ARG A N 1
ATOM 2544 C CA . ARG A 1 322 ? -17.416 -9.388 14.084 1.00 80.38 322 ARG A CA 1
ATOM 2545 C C . ARG A 1 322 ? -17.179 -8.603 12.802 1.00 80.38 322 ARG A C 1
ATOM 2547 O O . ARG A 1 322 ? -16.071 -8.112 12.579 1.00 80.38 322 ARG A O 1
ATOM 2554 N N . TRP A 1 323 ? -18.201 -8.521 11.952 1.00 84.81 323 TRP A N 1
ATOM 2555 C CA . TRP A 1 323 ? -18.146 -7.690 10.756 1.00 84.81 323 TRP A CA 1
ATOM 2556 C C . TRP A 1 323 ? -17.751 -6.265 11.156 1.00 84.81 323 TRP A C 1
ATOM 2558 O O . TRP A 1 323 ? -18.321 -5.692 12.084 1.00 84.81 323 TRP A O 1
ATOM 2568 N N . THR A 1 324 ? -16.777 -5.698 10.453 1.00 87.94 324 THR A N 1
ATOM 2569 C CA . THR A 1 324 ? -16.341 -4.313 10.637 1.00 87.94 324 THR A CA 1
ATOM 2570 C C . THR A 1 324 ? -16.413 -3.583 9.306 1.00 87.94 324 THR A C 1
ATOM 2572 O O . THR A 1 324 ? -16.133 -4.149 8.246 1.00 87.94 324 THR A O 1
ATOM 2575 N N . MET A 1 325 ? -16.792 -2.307 9.355 1.00 88.00 325 MET A N 1
ATOM 2576 C CA . MET A 1 325 ? -16.769 -1.450 8.179 1.00 88.00 325 MET A CA 1
ATOM 2577 C C . MET A 1 325 ? -15.319 -1.262 7.715 1.00 88.00 325 MET A C 1
ATOM 2579 O O . MET A 1 325 ? -14.475 -0.764 8.460 1.00 88.00 325 MET A O 1
ATOM 2583 N N . GLY A 1 326 ? -15.024 -1.644 6.471 1.00 87.00 326 GLY A N 1
ATOM 2584 C CA . GLY A 1 326 ? -13.688 -1.484 5.907 1.00 87.00 326 GLY A CA 1
ATOM 2585 C C . GLY A 1 326 ? -13.284 -0.009 5.844 1.00 87.00 326 GLY A C 1
ATOM 2586 O O . GLY A 1 326 ? -14.066 0.831 5.411 1.00 87.00 326 GLY A O 1
ATOM 2587 N N . VAL A 1 327 ? -12.033 0.313 6.197 1.00 88.31 327 VAL A N 1
ATOM 2588 C CA . VAL A 1 327 ? -11.508 1.701 6.257 1.00 88.31 327 VAL A CA 1
ATOM 2589 C C . VAL A 1 327 ? -11.722 2.491 4.954 1.00 88.31 327 VAL A C 1
ATOM 2591 O O . VAL A 1 327 ? -11.819 3.714 4.964 1.00 88.31 327 VAL A O 1
ATOM 2594 N N . HIS A 1 328 ? -11.826 1.808 3.813 1.00 85.94 328 HIS A N 1
ATOM 2595 C CA . HIS A 1 328 ? -12.096 2.448 2.529 1.00 85.94 328 HIS A CA 1
ATOM 2596 C C . HIS A 1 328 ? -13.551 2.927 2.362 1.00 85.94 328 HIS A C 1
ATOM 2598 O O . HIS A 1 328 ? -13.765 3.880 1.620 1.00 85.94 328 HIS A O 1
ATOM 2604 N N . HIS A 1 329 ? -14.526 2.354 3.080 1.00 89.12 329 HIS A N 1
ATOM 2605 C CA . HIS A 1 329 ? -15.918 2.828 3.084 1.00 89.12 329 HIS A CA 1
ATOM 2606 C C . HIS A 1 329 ? -16.037 4.241 3.677 1.00 89.12 329 HIS A C 1
ATOM 2608 O O . HIS A 1 329 ? -16.843 5.036 3.207 1.00 89.12 329 HIS A O 1
ATOM 2614 N N . LEU A 1 330 ? -15.154 4.611 4.616 1.00 91.06 330 LEU A N 1
ATOM 2615 C CA . LEU A 1 330 ? -15.068 5.968 5.180 1.00 91.06 330 LEU A CA 1
ATOM 2616 C C . LEU A 1 330 ? -14.684 7.045 4.146 1.00 91.06 330 LEU A C 1
ATOM 2618 O O . LEU A 1 330 ? -14.766 8.235 4.431 1.00 91.06 330 LEU A O 1
ATOM 2622 N N . ARG A 1 331 ? -14.240 6.653 2.942 1.00 90.50 331 ARG A N 1
ATOM 2623 C CA . ARG A 1 331 ? -13.962 7.581 1.830 1.00 90.50 331 ARG A CA 1
ATOM 2624 C C . ARG A 1 331 ? -15.182 7.816 0.935 1.00 90.50 331 ARG A C 1
ATOM 2626 O O . ARG A 1 331 ? -15.147 8.703 0.083 1.00 90.50 331 ARG A O 1
ATOM 2633 N N . ILE A 1 332 ? -16.245 7.033 1.113 1.00 91.50 332 ILE A N 1
ATOM 2634 C CA . ILE A 1 332 ? -17.472 7.102 0.323 1.00 91.50 332 ILE A CA 1
ATOM 2635 C C . ILE A 1 332 ? -18.363 8.177 0.943 1.00 91.50 332 ILE A C 1
ATOM 2637 O O . ILE A 1 332 ? -19.122 7.910 1.872 1.00 91.50 332 ILE A O 1
ATOM 2641 N N . LYS A 1 333 ? -18.255 9.411 0.436 1.00 92.94 333 LYS A N 1
ATOM 2642 C CA . LYS A 1 333 ? -18.952 10.576 1.008 1.00 92.94 333 LYS A CA 1
ATOM 2643 C C . LYS A 1 333 ? -20.452 10.346 1.209 1.00 92.94 333 LYS A C 1
ATOM 2645 O O . LYS A 1 333 ? -20.944 10.634 2.286 1.00 92.94 333 LYS A O 1
ATOM 2650 N N . SER A 1 334 ? -21.147 9.778 0.221 1.00 94.19 334 SER A N 1
ATOM 2651 C CA . SER A 1 334 ? -22.592 9.511 0.304 1.00 94.19 334 SER A CA 1
ATOM 2652 C C . SER A 1 334 ? -22.962 8.556 1.442 1.00 94.19 334 SER A C 1
ATOM 2654 O O . SER A 1 334 ? -23.924 8.810 2.157 1.00 94.19 334 SER A O 1
ATOM 2656 N N . LEU A 1 335 ? -22.173 7.497 1.651 1.00 94.75 335 LEU A N 1
ATOM 2657 C CA . LEU A 1 335 ? -22.366 6.558 2.757 1.00 94.75 335 LEU A CA 1
ATOM 2658 C C . LEU A 1 335 ? -22.129 7.251 4.105 1.00 94.75 335 LEU A C 1
ATOM 2660 O O . LEU A 1 335 ? -22.937 7.107 5.012 1.00 94.75 335 LEU A O 1
ATOM 2664 N N . VAL A 1 336 ? -21.049 8.029 4.232 1.00 96.00 336 VAL A N 1
ATOM 2665 C CA . VAL A 1 336 ? -20.743 8.760 5.474 1.00 96.00 336 VAL A CA 1
ATOM 2666 C C . VAL A 1 336 ? -21.824 9.799 5.788 1.00 96.00 336 VAL A C 1
ATOM 2668 O O . VAL A 1 336 ? -22.267 9.864 6.930 1.00 96.00 336 VAL A O 1
ATOM 2671 N N . SER A 1 337 ? -22.301 10.554 4.792 1.00 95.44 337 SER A N 1
ATOM 2672 C CA . SER A 1 337 ? -23.426 11.484 4.953 1.00 95.44 337 SER A CA 1
ATOM 2673 C C . SER A 1 337 ? -24.681 10.767 5.453 1.00 95.44 337 SER A C 1
ATOM 2675 O O . SER A 1 337 ? -25.244 11.202 6.452 1.00 95.44 337 SER A O 1
ATOM 2677 N N . LYS A 1 338 ? -25.057 9.630 4.846 1.00 96.38 338 LYS A N 1
ATOM 2678 C CA . LYS A 1 338 ? -26.224 8.839 5.270 1.00 96.38 338 LYS A CA 1
ATOM 2679 C C . LYS A 1 338 ? -26.081 8.303 6.700 1.00 96.38 338 LYS A C 1
ATOM 2681 O O . LYS A 1 338 ? -27.025 8.385 7.470 1.00 96.38 338 LYS A O 1
ATOM 2686 N N . ILE A 1 339 ? -24.896 7.814 7.084 1.00 96.31 339 ILE A N 1
ATOM 2687 C CA . ILE A 1 339 ? -24.608 7.348 8.458 1.00 96.31 339 ILE A CA 1
ATOM 2688 C C . ILE A 1 339 ? -24.742 8.491 9.480 1.00 96.31 339 ILE A C 1
ATOM 2690 O O . ILE A 1 339 ? -25.226 8.275 10.589 1.00 96.31 339 ILE A O 1
ATOM 2694 N N . VAL A 1 340 ? -24.299 9.702 9.126 1.00 97.38 340 VAL A N 1
ATOM 2695 C CA . VAL A 1 340 ? -24.419 10.893 9.985 1.00 97.38 340 VAL A CA 1
ATOM 2696 C C . VAL A 1 340 ? -25.868 11.375 10.074 1.00 97.38 340 VAL A C 1
ATOM 2698 O O . VAL A 1 340 ? -26.289 11.821 11.136 1.00 97.38 340 VAL A O 1
ATOM 2701 N N . GLU A 1 341 ? -26.625 11.294 8.983 1.00 97.50 341 GLU A N 1
ATOM 2702 C CA . GLU A 1 341 ? -28.044 11.650 8.926 1.00 97.50 341 GLU A CA 1
ATOM 2703 C C . GLU A 1 341 ? -28.889 10.708 9.791 1.00 97.50 341 GLU A C 1
ATOM 2705 O O . GLU A 1 341 ? -29.474 11.168 10.772 1.00 97.50 341 GLU A O 1
ATOM 2710 N N . THR A 1 342 ? -28.829 9.394 9.547 1.00 97.69 342 THR A N 1
ATOM 2711 C CA . THR A 1 342 ? -29.552 8.409 10.369 1.00 97.69 342 THR A CA 1
ATOM 2712 C C . THR A 1 342 ? -29.075 8.416 11.818 1.00 97.69 342 THR A C 1
ATOM 2714 O O . THR A 1 342 ? -29.875 8.266 12.731 1.00 97.69 342 THR A O 1
ATOM 2717 N N . GLY A 1 343 ? -27.786 8.677 12.067 1.00 97.75 343 GLY A N 1
ATOM 2718 C CA . GLY A 1 343 ? -27.258 8.839 13.423 1.00 97.75 343 GLY A CA 1
ATOM 2719 C C . GLY A 1 343 ? -27.857 10.032 14.178 1.00 97.75 343 GLY A C 1
ATOM 2720 O O . GLY A 1 343 ? -28.064 9.939 15.385 1.00 97.75 343 GLY A O 1
ATOM 2721 N N . LYS A 1 344 ? -28.180 11.140 13.495 1.00 97.94 344 LYS A N 1
ATOM 2722 C CA . LYS A 1 344 ? -28.888 12.282 14.108 1.00 97.94 344 LYS A CA 1
ATOM 2723 C C . LYS A 1 344 ? -30.344 11.945 14.425 1.00 97.94 344 LYS A C 1
ATOM 2725 O O . LYS A 1 344 ? -30.858 12.431 15.424 1.00 97.94 344 LYS A O 1
ATOM 2730 N N . GLU A 1 345 ? -31.000 11.149 13.588 1.00 97.94 345 GLU A N 1
ATOM 2731 C CA . GLU A 1 345 ? -32.376 10.685 13.813 1.00 97.94 345 GLU A CA 1
ATOM 2732 C C . GLU A 1 345 ? -32.434 9.739 15.018 1.00 97.94 345 GLU A C 1
ATOM 2734 O O . GLU A 1 345 ? -33.149 10.022 15.974 1.00 97.94 345 GLU A O 1
ATOM 2739 N N . THR A 1 346 ? -31.569 8.720 15.041 1.00 98.00 346 THR A N 1
ATOM 2740 C CA . THR A 1 346 ? -31.364 7.794 16.169 1.00 98.00 346 THR A CA 1
ATOM 2741 C C . THR A 1 346 ? -31.070 8.514 17.488 1.00 98.00 346 THR A C 1
ATOM 2743 O O . THR A 1 346 ? -31.536 8.078 18.538 1.00 98.00 346 THR A O 1
ATOM 2746 N N . LEU A 1 347 ? -30.300 9.610 17.465 1.00 97.94 347 LEU A N 1
ATOM 2747 C CA . LEU A 1 347 ? -30.030 10.406 18.667 1.00 97.94 347 LEU A CA 1
ATOM 2748 C C . LEU A 1 347 ? -31.271 11.157 19.167 1.00 97.94 347 LEU A C 1
ATOM 2750 O O . LEU A 1 347 ? -31.518 11.139 20.365 1.00 97.94 347 LEU A O 1
ATOM 2754 N N . ARG A 1 348 ? -32.072 11.757 18.275 1.00 98.06 348 ARG A N 1
ATOM 2755 C CA . ARG A 1 348 ? -33.331 12.422 18.666 1.00 98.06 348 ARG A CA 1
ATOM 2756 C C . ARG A 1 348 ? -34.312 11.431 19.289 1.00 98.06 348 ARG A C 1
ATOM 2758 O O . ARG A 1 348 ? -34.840 11.702 20.354 1.00 98.06 348 ARG A O 1
ATOM 2765 N N . GLU A 1 349 ? -34.485 10.268 18.664 1.00 97.31 349 GLU A N 1
ATOM 2766 C CA . GLU A 1 349 ? -35.347 9.195 19.173 1.00 97.31 349 GLU A CA 1
ATOM 2767 C C . GLU A 1 349 ? -34.878 8.703 20.556 1.00 97.31 349 GLU A C 1
ATOM 2769 O O . GLU A 1 349 ? -35.678 8.522 21.474 1.00 97.31 349 GLU A O 1
ATOM 2774 N N . ALA A 1 350 ? -33.561 8.557 20.744 1.00 97.12 350 ALA A N 1
ATOM 2775 C CA . ALA A 1 350 ? -32.975 8.210 22.035 1.00 97.12 350 ALA A CA 1
ATOM 2776 C C . ALA A 1 350 ? -33.182 9.295 23.109 1.00 97.12 350 ALA A C 1
ATOM 2778 O O . ALA A 1 350 ? -33.452 8.941 24.257 1.00 97.12 350 ALA A O 1
ATOM 2779 N N . ASP A 1 351 ? -33.066 10.579 22.751 1.00 97.38 351 ASP A N 1
ATOM 2780 C CA . ASP A 1 351 ? -33.315 11.712 23.651 1.00 97.38 351 ASP A CA 1
ATOM 2781 C C . ASP A 1 351 ? -34.808 11.815 24.021 1.00 97.38 351 ASP A C 1
ATOM 2783 O O . ASP A 1 351 ? -35.142 11.995 25.195 1.00 97.38 351 ASP A O 1
ATOM 2787 N N . ASP A 1 352 ? -35.716 11.610 23.061 1.00 97.00 352 ASP A N 1
ATOM 2788 C CA . ASP A 1 352 ? -37.164 11.595 23.291 1.00 97.00 352 ASP A CA 1
ATOM 2789 C C . ASP A 1 352 ? -37.547 10.503 24.307 1.00 97.00 352 ASP A C 1
ATOM 2791 O O . ASP A 1 352 ? -38.319 10.767 25.237 1.00 97.00 352 ASP A O 1
ATOM 2795 N N . LEU A 1 353 ? -36.952 9.303 24.226 1.00 96.31 353 LEU A N 1
ATOM 2796 C CA . LEU A 1 353 ? -37.184 8.230 25.205 1.00 96.31 353 LEU A CA 1
ATOM 2797 C C . LEU A 1 353 ? -36.763 8.575 26.642 1.00 96.31 353 LEU A C 1
ATOM 2799 O O . LEU A 1 353 ? -37.307 7.982 27.573 1.00 96.31 353 LEU A O 1
ATOM 2803 N N . ILE A 1 354 ? -35.851 9.528 26.863 1.00 94.69 354 ILE A N 1
ATOM 2804 C CA . ILE A 1 354 ? -35.471 9.963 28.223 1.00 94.69 354 ILE A CA 1
ATOM 2805 C C . ILE A 1 354 ? -36.650 10.658 28.925 1.00 94.69 354 ILE A C 1
ATOM 2807 O O . ILE A 1 354 ? -36.753 10.616 30.151 1.00 94.69 354 ILE A O 1
ATOM 2811 N N . THR A 1 355 ? -37.562 11.268 28.161 1.00 95.44 355 THR A N 1
ATOM 2812 C CA . THR A 1 355 ? -38.744 11.966 28.699 1.00 95.44 355 THR A CA 1
ATOM 2813 C C . THR A 1 355 ? -39.932 11.042 28.991 1.00 95.44 355 THR A C 1
ATOM 2815 O O . THR A 1 355 ? -40.877 11.454 29.665 1.00 95.44 355 THR A O 1
ATOM 2818 N N . HIS A 1 356 ? -39.884 9.789 28.528 1.00 94.50 356 HIS A N 1
ATOM 2819 C CA . HIS A 1 356 ? -40.975 8.821 28.634 1.00 94.50 356 HIS A CA 1
ATOM 2820 C C . HIS A 1 356 ? -40.747 7.798 29.761 1.00 94.50 356 HIS A C 1
ATOM 2822 O O . HIS A 1 356 ? -39.633 7.575 30.237 1.00 94.50 356 HIS A O 1
ATOM 2828 N N . ALA A 1 357 ? -41.823 7.137 30.198 1.00 96.19 357 ALA A N 1
ATOM 2829 C CA . ALA A 1 357 ? -41.707 5.995 31.101 1.00 96.19 357 ALA A CA 1
ATOM 2830 C C . ALA A 1 357 ? -40.976 4.835 30.399 1.00 96.19 357 ALA A C 1
ATOM 2832 O O . ALA A 1 357 ? -41.223 4.550 29.230 1.00 96.19 357 ALA A O 1
ATOM 2833 N N . ARG A 1 358 ? -40.076 4.156 31.121 1.00 94.06 358 ARG A N 1
ATOM 2834 C CA . ARG A 1 358 ? -39.194 3.124 30.558 1.00 94.06 358 ARG A CA 1
ATOM 2835 C C . ARG A 1 358 ? -39.973 1.913 30.029 1.00 94.06 358 ARG A C 1
ATOM 2837 O O . ARG A 1 358 ? -40.470 1.116 30.823 1.00 94.06 358 ARG A O 1
ATOM 2844 N N . ASP A 1 359 ? -39.956 1.719 28.715 1.00 96.56 359 ASP A N 1
ATOM 2845 C CA . ASP A 1 359 ? -40.446 0.511 28.047 1.00 96.56 359 ASP A CA 1
ATOM 2846 C C . ASP A 1 359 ? -39.326 -0.558 27.939 1.00 96.56 359 ASP A C 1
ATOM 2848 O O . ASP A 1 359 ? -38.229 -0.259 27.454 1.00 96.56 359 ASP A O 1
ATOM 2852 N N . PRO A 1 360 ? -39.539 -1.808 28.400 1.00 94.88 360 PRO A N 1
ATOM 2853 C CA . PRO A 1 360 ? -38.613 -2.918 28.167 1.00 94.88 360 PRO A CA 1
ATOM 2854 C C . PRO A 1 360 ? -38.470 -3.335 26.695 1.00 94.88 360 PRO A C 1
ATOM 2856 O O . PRO A 1 360 ? -37.423 -3.862 26.326 1.00 94.88 360 PRO A O 1
ATOM 2859 N N . ALA A 1 361 ? -39.498 -3.141 25.863 1.00 95.88 361 ALA A N 1
ATOM 2860 C CA . ALA A 1 361 ? -39.467 -3.496 24.445 1.00 95.88 361 ALA A CA 1
ATOM 2861 C C . ALA A 1 361 ? -38.739 -2.434 23.607 1.00 95.88 361 ALA A C 1
ATOM 2863 O O . ALA A 1 361 ? -37.992 -2.773 22.688 1.00 95.88 361 ALA A O 1
ATOM 2864 N N . HIS A 1 362 ? -38.904 -1.158 23.954 1.00 95.50 362 HIS A N 1
ATOM 2865 C CA . HIS A 1 362 ? -38.376 -0.031 23.195 1.00 95.50 362 HIS A CA 1
ATOM 2866 C C . HIS A 1 362 ? -37.510 0.876 24.084 1.00 95.50 362 HIS A C 1
ATOM 2868 O O . HIS A 1 362 ? -37.990 1.743 24.810 1.00 95.50 362 HIS A O 1
ATOM 2874 N N . HIS A 1 363 ? -36.195 0.643 24.044 1.00 95.94 363 HIS A N 1
ATOM 2875 C CA . HIS A 1 363 ? -35.209 1.407 24.807 1.00 95.94 363 HIS A CA 1
ATOM 2876 C C . HIS A 1 363 ? -33.963 1.720 23.972 1.00 95.94 363 HIS A C 1
ATOM 2878 O O . HIS A 1 363 ? -33.659 1.033 22.998 1.00 95.94 363 HIS A O 1
ATOM 2884 N N . VAL A 1 364 ? -33.182 2.712 24.413 1.00 96.50 364 VAL A N 1
ATOM 2885 C CA . VAL A 1 364 ? -31.994 3.252 23.716 1.00 96.50 364 VAL A CA 1
ATOM 2886 C C . VAL A 1 364 ? -30.990 2.206 23.199 1.00 96.50 364 VAL A C 1
ATOM 2888 O O . VAL A 1 364 ? -30.306 2.448 22.208 1.00 96.50 364 VAL A O 1
ATOM 2891 N N . GLN A 1 365 ? -30.887 1.027 23.826 1.00 96.00 365 GLN A N 1
ATOM 2892 C CA . GLN A 1 365 ? -29.968 -0.019 23.355 1.00 96.00 365 GLN A CA 1
ATOM 2893 C C . GLN A 1 365 ? -30.506 -0.766 22.127 1.00 96.00 365 GLN A C 1
ATOM 2895 O O . GLN A 1 365 ? -29.692 -1.164 21.297 1.00 96.00 365 GLN A O 1
ATOM 2900 N N . HIS A 1 366 ? -31.830 -0.927 21.996 1.00 96.62 366 HIS A N 1
ATOM 2901 C CA . HIS A 1 366 ? -32.466 -1.463 20.789 1.00 96.62 366 HIS A CA 1
ATOM 2902 C C . HIS A 1 366 ? -32.341 -0.461 19.639 1.00 96.62 366 HIS A C 1
ATOM 2904 O O . HIS A 1 366 ? -31.727 -0.808 18.639 1.00 96.62 366 HIS A O 1
ATOM 2910 N N . ILE A 1 367 ? -32.718 0.810 19.840 1.00 97.44 367 ILE A N 1
ATOM 2911 C CA . ILE A 1 367 ? -32.543 1.873 18.826 1.00 97.44 367 ILE A CA 1
ATOM 2912 C C . ILE A 1 367 ? -31.080 1.937 18.338 1.00 97.44 367 ILE A C 1
ATOM 2914 O O . ILE A 1 367 ? -30.798 1.937 17.139 1.00 97.44 367 ILE A O 1
ATOM 2918 N N . TYR A 1 368 ? -30.110 1.910 19.260 1.00 97.00 368 TYR A N 1
ATOM 2919 C CA . TYR A 1 368 ? -28.692 1.892 18.895 1.00 97.00 368 TYR A CA 1
ATOM 2920 C C . TYR A 1 368 ? -28.262 0.594 18.183 1.00 97.00 368 TYR A C 1
ATOM 2922 O O . TYR A 1 368 ? -27.351 0.625 17.350 1.00 97.00 368 TYR A O 1
ATOM 2930 N N . GLN A 1 369 ? -28.870 -0.553 18.505 1.00 96.00 369 GLN A N 1
ATOM 2931 C CA . GLN A 1 369 ? -28.637 -1.824 17.813 1.00 96.00 369 GLN A CA 1
ATOM 2932 C C . GLN A 1 369 ? -29.173 -1.783 16.380 1.00 96.00 369 GLN A C 1
ATOM 2934 O O . GLN A 1 369 ? -28.399 -2.039 15.457 1.00 96.00 369 GLN A O 1
ATOM 2939 N N . ASP A 1 370 ? -30.419 -1.358 16.199 1.00 96.69 370 ASP A N 1
ATOM 2940 C CA . ASP A 1 370 ? -31.082 -1.234 14.902 1.00 96.69 370 ASP A CA 1
ATOM 2941 C C . ASP A 1 370 ? -30.341 -0.241 13.994 1.00 96.69 370 ASP A C 1
ATOM 2943 O O . ASP A 1 370 ? -30.067 -0.541 12.829 1.00 96.69 370 ASP A O 1
ATOM 2947 N N . TRP A 1 371 ? -29.880 0.892 14.543 1.00 97.50 371 TRP A N 1
ATOM 2948 C CA . TRP A 1 371 ? -29.015 1.832 13.823 1.00 97.50 371 TRP A CA 1
ATOM 2949 C C . TRP A 1 371 ? -27.699 1.189 13.361 1.00 97.50 371 TRP A C 1
ATOM 2951 O O . TRP A 1 371 ? -27.332 1.312 12.189 1.00 97.50 371 TRP A O 1
ATOM 2961 N N . LYS A 1 372 ? -26.981 0.466 14.238 1.00 96.12 372 LYS A N 1
ATOM 2962 C CA . LYS A 1 372 ? -25.737 -0.235 13.853 1.00 96.12 372 LYS A CA 1
ATOM 2963 C C . LYS A 1 372 ? -25.983 -1.276 12.765 1.00 96.12 372 LYS A C 1
ATOM 2965 O O . LYS A 1 372 ? -25.147 -1.410 11.868 1.00 96.12 372 LYS A O 1
ATOM 2970 N N . ASP A 1 373 ? -27.086 -2.014 12.842 1.00 95.19 373 ASP A N 1
ATOM 2971 C CA . ASP A 1 373 ? -27.409 -3.058 11.874 1.00 95.19 373 ASP A CA 1
ATOM 2972 C C . ASP A 1 373 ? -27.840 -2.463 10.527 1.00 95.19 373 ASP A C 1
ATOM 2974 O O . ASP A 1 373 ? -27.376 -2.939 9.487 1.00 95.19 373 ASP A O 1
ATOM 2978 N N . GLY A 1 374 ? -28.585 -1.352 10.527 1.00 95.88 374 GLY A N 1
ATOM 2979 C CA . GLY A 1 374 ? -28.887 -0.553 9.335 1.00 95.88 374 GLY A CA 1
ATOM 2980 C C . GLY A 1 374 ? -27.629 0.023 8.673 1.00 95.88 374 GLY A C 1
ATOM 2981 O O . GLY A 1 374 ? -27.399 -0.188 7.480 1.00 95.88 374 GLY A O 1
ATOM 2982 N N . VAL A 1 375 ? -26.743 0.658 9.450 1.00 95.75 375 VAL A N 1
ATOM 2983 C CA . VAL A 1 375 ? -25.425 1.132 8.978 1.00 95.75 375 VAL A CA 1
ATOM 2984 C C . VAL A 1 375 ? -24.577 -0.026 8.437 1.00 95.75 375 VAL A C 1
ATOM 2986 O O . VAL A 1 375 ? -23.902 0.111 7.412 1.00 95.75 375 VAL A O 1
ATOM 2989 N N . GLY A 1 376 ? -24.620 -1.188 9.091 1.00 94.69 376 GLY A N 1
ATOM 2990 C CA . GLY A 1 376 ? -23.940 -2.403 8.652 1.00 94.69 376 GLY A CA 1
ATOM 2991 C C . GLY A 1 376 ? -24.489 -2.953 7.333 1.00 94.69 376 GLY A C 1
ATOM 2992 O O . GLY A 1 376 ? -23.707 -3.348 6.466 1.00 94.69 376 GLY A O 1
ATOM 2993 N N . ALA A 1 377 ? -25.810 -2.959 7.152 1.00 95.50 377 ALA A N 1
ATOM 2994 C CA . ALA A 1 377 ? -26.473 -3.376 5.920 1.00 95.50 377 ALA A CA 1
ATOM 2995 C C . ALA A 1 377 ? -26.116 -2.447 4.749 1.00 95.50 377 ALA A C 1
ATOM 2997 O O . ALA A 1 377 ? -25.579 -2.925 3.746 1.00 95.50 377 ALA A O 1
ATOM 2998 N N . GLU A 1 378 ? -26.292 -1.134 4.921 1.00 95.50 378 GLU A N 1
ATOM 2999 C CA . GLU A 1 378 ? -25.960 -0.106 3.925 1.00 95.50 378 GLU A CA 1
ATOM 3000 C C . GLU A 1 378 ? -24.487 -0.191 3.497 1.00 95.50 378 GLU A C 1
ATOM 3002 O O . GLU A 1 378 ? -24.150 -0.228 2.312 1.00 95.50 378 GLU A O 1
ATOM 3007 N N . SER A 1 379 ? -23.579 -0.283 4.473 1.00 95.06 379 SER A N 1
ATOM 3008 C CA . SER A 1 379 ? -22.139 -0.361 4.225 1.00 95.06 379 SER A CA 1
ATOM 3009 C C . SER A 1 379 ? -21.760 -1.627 3.446 1.00 95.06 379 SER A C 1
ATOM 3011 O O . SER A 1 379 ? -20.887 -1.576 2.580 1.00 95.06 379 SER A O 1
ATOM 3013 N N . ARG A 1 380 ? -22.434 -2.764 3.691 1.00 94.25 380 ARG A N 1
ATOM 3014 C CA . ARG A 1 380 ? -22.254 -4.008 2.914 1.00 94.25 380 ARG A CA 1
ATOM 3015 C C . ARG A 1 380 ? -22.826 -3.898 1.503 1.00 94.25 380 ARG A C 1
ATOM 3017 O O . ARG A 1 380 ? -22.213 -4.420 0.574 1.00 94.25 380 ARG A O 1
ATOM 3024 N N . GLU A 1 381 ? -23.975 -3.255 1.321 1.00 94.94 381 GLU A N 1
ATOM 3025 C CA . GLU A 1 381 ? -24.554 -3.026 -0.005 1.00 94.94 381 GLU A CA 1
ATOM 3026 C C . GLU A 1 381 ? -23.643 -2.139 -0.858 1.00 94.94 381 GLU A C 1
ATOM 3028 O O . GLU A 1 381 ? -23.230 -2.540 -1.950 1.00 94.94 381 GLU A O 1
ATOM 3033 N N . GLN A 1 382 ? -23.213 -1.005 -0.307 1.00 93.94 382 GLN A N 1
ATOM 3034 C CA . GLN A 1 382 ? -22.275 -0.103 -0.962 1.00 93.94 382 GLN A CA 1
ATOM 3035 C C . GLN A 1 382 ? -20.940 -0.805 -1.282 1.00 93.94 382 GLN A C 1
ATOM 3037 O O . GLN A 1 382 ? -20.398 -0.627 -2.375 1.00 93.94 382 GLN A O 1
ATOM 3042 N N . ALA A 1 383 ? -20.436 -1.666 -0.387 1.00 88.94 383 ALA A N 1
ATOM 3043 C CA . ALA A 1 383 ? -19.245 -2.485 -0.633 1.00 88.94 383 ALA A CA 1
ATOM 3044 C C . ALA A 1 383 ? -19.404 -3.421 -1.838 1.00 88.94 383 ALA A C 1
ATOM 3046 O O . ALA A 1 383 ? -18.499 -3.521 -2.670 1.00 88.94 383 ALA A O 1
ATOM 3047 N N . ARG A 1 384 ? -20.556 -4.099 -1.956 1.00 92.19 384 ARG A N 1
ATOM 3048 C CA . ARG A 1 384 ? -20.873 -4.969 -3.101 1.00 92.19 384 ARG A CA 1
ATOM 3049 C C . ARG A 1 384 ? -20.955 -4.150 -4.388 1.00 92.19 384 ARG A C 1
ATOM 3051 O O . ARG A 1 384 ? -20.342 -4.533 -5.383 1.00 92.19 384 ARG A O 1
ATOM 3058 N N . ALA A 1 385 ? -21.641 -3.007 -4.358 1.00 93.75 385 ALA A N 1
ATOM 3059 C CA . ALA A 1 385 ? -21.781 -2.118 -5.509 1.00 93.75 385 ALA A CA 1
ATOM 3060 C C . ALA A 1 385 ? -20.424 -1.565 -5.986 1.00 93.75 385 ALA A C 1
ATOM 3062 O O . ALA A 1 385 ? -20.152 -1.535 -7.190 1.00 93.75 385 ALA A O 1
ATOM 3063 N N . GLU A 1 386 ? -19.535 -1.167 -5.069 1.00 89.94 386 GLU A N 1
ATOM 3064 C CA . GLU A 1 386 ? -18.166 -0.770 -5.415 1.00 89.94 386 GLU A CA 1
ATOM 3065 C C . GLU A 1 386 ? -17.313 -1.942 -5.902 1.00 89.94 386 GLU A C 1
ATOM 3067 O O . GLU A 1 386 ? -16.607 -1.794 -6.899 1.00 89.94 386 GLU A O 1
ATOM 3072 N N . GLY A 1 387 ? -17.395 -3.106 -5.254 1.00 87.50 387 GLY A N 1
ATOM 3073 C CA . GLY A 1 387 ? -16.700 -4.322 -5.674 1.00 87.50 387 GLY A CA 1
ATOM 3074 C C . GLY A 1 387 ? -17.044 -4.696 -7.116 1.00 87.50 387 GLY A C 1
ATOM 3075 O O . GLY A 1 387 ? -16.152 -4.829 -7.947 1.00 87.50 387 GLY A O 1
ATOM 3076 N N . GLN A 1 388 ? -18.335 -4.728 -7.456 1.00 93.69 388 GLN A N 1
ATOM 3077 C CA . GLN A 1 388 ? -18.822 -4.974 -8.818 1.00 93.69 388 GLN A CA 1
ATOM 3078 C C . GLN A 1 388 ? -18.408 -3.891 -9.829 1.00 93.69 388 GLN A C 1
ATOM 3080 O O . GLN A 1 388 ? -18.272 -4.179 -11.020 1.00 93.69 388 GLN A O 1
ATOM 3085 N N . LYS A 1 389 ? -18.237 -2.629 -9.408 1.00 93.69 389 LYS A N 1
ATOM 3086 C CA . LYS A 1 389 ? -17.691 -1.566 -10.275 1.00 93.69 389 LYS A CA 1
ATOM 3087 C C . LYS A 1 389 ? -16.197 -1.787 -10.531 1.00 93.69 389 LYS A C 1
ATOM 3089 O O . LYS A 1 389 ? -15.777 -1.751 -11.684 1.00 93.69 389 LYS A O 1
ATOM 3094 N N . ARG A 1 390 ? -15.410 -2.070 -9.487 1.00 85.00 390 ARG A N 1
ATOM 3095 C CA . ARG A 1 390 ? -13.964 -2.340 -9.590 1.00 85.00 390 ARG A CA 1
ATOM 3096 C C . ARG A 1 390 ? -13.682 -3.586 -10.428 1.00 85.00 390 ARG A C 1
ATOM 3098 O O . ARG A 1 390 ? -12.844 -3.526 -11.315 1.00 85.00 390 ARG A O 1
ATOM 3105 N N . GLU A 1 391 ? -14.432 -4.661 -10.214 1.00 88.81 391 GLU A N 1
ATOM 3106 C CA . GLU A 1 391 ? -14.329 -5.916 -10.967 1.00 88.81 391 GLU A CA 1
ATOM 3107 C C . GLU A 1 391 ? -14.599 -5.718 -12.469 1.00 88.81 391 GLU A C 1
ATOM 3109 O O . GLU A 1 391 ? -13.858 -6.223 -13.311 1.00 88.81 391 GLU A O 1
ATOM 3114 N N . ARG A 1 392 ? -15.617 -4.917 -12.824 1.00 96.44 392 ARG A N 1
ATOM 3115 C CA . ARG A 1 392 ? -15.883 -4.535 -14.222 1.00 96.44 392 ARG A CA 1
ATOM 3116 C C . ARG A 1 392 ? -14.729 -3.745 -14.841 1.00 96.44 392 ARG A C 1
ATOM 3118 O O . ARG A 1 392 ? -14.374 -4.005 -15.987 1.00 96.44 392 ARG A O 1
ATOM 3125 N N . VAL A 1 393 ? -14.130 -2.816 -14.093 1.00 93.94 393 VAL A N 1
ATOM 3126 C CA . VAL A 1 393 ? -12.963 -2.042 -14.554 1.00 93.94 393 VAL A CA 1
ATOM 3127 C C . VAL A 1 393 ? -11.734 -2.938 -14.727 1.00 93.94 393 VAL A C 1
ATOM 3129 O O . VAL A 1 393 ? -11.064 -2.832 -15.748 1.00 93.94 393 VAL A O 1
ATOM 3132 N N . ILE A 1 394 ? -11.461 -3.851 -13.787 1.00 88.00 394 ILE A N 1
ATOM 3133 C CA . ILE A 1 394 ? -10.349 -4.811 -13.880 1.00 88.00 394 ILE A CA 1
ATOM 3134 C C . ILE A 1 394 ? -10.501 -5.676 -15.135 1.00 88.00 394 ILE A C 1
ATOM 3136 O O . ILE A 1 394 ? -9.594 -5.693 -15.961 1.00 88.00 394 ILE A O 1
ATOM 3140 N N . LYS A 1 395 ? -11.672 -6.290 -15.348 1.00 92.94 395 LYS A N 1
ATOM 3141 C CA . LYS A 1 395 ? -11.947 -7.111 -16.541 1.00 92.94 395 LYS A CA 1
ATOM 3142 C C . LYS A 1 395 ? -11.842 -6.327 -17.853 1.00 92.94 395 LYS A C 1
ATOM 3144 O O . LYS A 1 395 ? -11.373 -6.872 -18.850 1.00 92.94 395 LYS A O 1
ATOM 3149 N N . GLY A 1 396 ? -12.242 -5.053 -17.857 1.00 95.81 396 GLY A N 1
ATOM 3150 C CA . GLY A 1 396 ? -12.022 -4.149 -18.990 1.00 95.81 396 GLY A CA 1
ATOM 3151 C C . GLY A 1 396 ? -10.533 -3.955 -19.287 1.00 95.81 396 GLY A C 1
ATOM 3152 O O . GLY A 1 396 ? -10.084 -4.240 -20.392 1.00 95.81 396 GLY A O 1
ATOM 3153 N N . LEU A 1 397 ? -9.749 -3.575 -18.274 1.00 93.38 397 LEU A N 1
ATOM 3154 C CA . LEU A 1 397 ? -8.304 -3.357 -18.402 1.00 93.38 397 LEU A CA 1
ATOM 3155 C C . LEU A 1 397 ? -7.529 -4.636 -18.763 1.00 93.38 397 LEU A C 1
ATOM 3157 O O . LEU A 1 397 ? -6.544 -4.570 -19.496 1.00 93.38 397 LEU A O 1
ATOM 3161 N N . GLU A 1 398 ? -7.958 -5.803 -18.281 1.00 90.62 398 GLU A N 1
ATOM 3162 C CA . GLU A 1 398 ? -7.380 -7.099 -18.656 1.00 90.62 398 GLU A CA 1
ATOM 3163 C C . GLU A 1 398 ? -7.654 -7.439 -20.125 1.00 90.62 398 GLU A C 1
ATOM 3165 O O . GLU A 1 398 ? -6.738 -7.870 -20.830 1.00 90.62 398 GLU A O 1
ATOM 3170 N N . LYS A 1 399 ? -8.875 -7.176 -20.613 1.00 96.75 399 LYS A N 1
ATOM 3171 C CA . LYS A 1 399 ? -9.229 -7.312 -22.033 1.00 96.75 399 LYS A CA 1
ATOM 3172 C C . LYS A 1 399 ? -8.419 -6.352 -22.908 1.00 96.75 399 LYS A C 1
ATOM 3174 O O . LYS A 1 399 ? -7.869 -6.780 -23.921 1.00 96.75 399 LYS A O 1
ATOM 3179 N N . ASP A 1 400 ? -8.293 -5.090 -22.504 1.00 95.00 400 ASP A N 1
ATOM 3180 C CA . ASP A 1 400 ? -7.517 -4.081 -23.234 1.00 95.00 400 ASP A CA 1
ATOM 3181 C C . ASP A 1 400 ? -6.022 -4.435 -23.266 1.00 95.00 400 ASP A C 1
ATOM 3183 O O . ASP A 1 400 ? -5.378 -4.338 -24.313 1.00 95.00 400 ASP A O 1
ATOM 3187 N N . ARG A 1 401 ? -5.473 -4.937 -22.149 1.00 92.75 401 ARG A N 1
ATOM 3188 C CA . ARG A 1 401 ? -4.101 -5.459 -22.070 1.00 92.75 401 ARG A CA 1
ATOM 3189 C C . ARG A 1 401 ? -3.895 -6.661 -22.991 1.00 92.75 401 ARG A C 1
ATOM 3191 O O . ARG A 1 401 ? -2.883 -6.714 -23.685 1.00 92.75 401 ARG A O 1
ATOM 3198 N N . ALA A 1 402 ? -4.826 -7.615 -23.012 1.00 92.69 402 ALA A N 1
ATOM 3199 C CA . ALA A 1 402 ? -4.753 -8.773 -23.901 1.00 92.69 402 ALA A CA 1
ATOM 3200 C C . ALA A 1 402 ? -4.801 -8.351 -25.380 1.00 92.69 402 ALA A C 1
ATOM 3202 O O . ALA A 1 402 ? -3.973 -8.800 -26.169 1.00 92.69 402 ALA A O 1
ATOM 3203 N N . ALA A 1 403 ? -5.693 -7.422 -25.737 1.00 96.44 403 ALA A N 1
ATOM 3204 C CA . ALA A 1 403 ? -5.780 -6.866 -27.086 1.00 96.44 403 ALA A CA 1
ATOM 3205 C C . ALA A 1 403 ? -4.507 -6.102 -27.494 1.00 96.44 403 ALA A C 1
ATOM 3207 O O . ALA A 1 403 ? -4.058 -6.228 -28.630 1.00 96.44 403 ALA A O 1
ATOM 3208 N N . ALA A 1 404 ? -3.891 -5.344 -26.581 1.00 94.88 404 ALA A N 1
ATOM 3209 C CA . ALA A 1 404 ? -2.625 -4.657 -26.840 1.00 94.88 404 ALA A CA 1
ATOM 3210 C C . ALA A 1 404 ? -1.459 -5.639 -27.061 1.00 94.88 404 ALA A C 1
ATOM 3212 O O . ALA A 1 404 ? -0.670 -5.447 -27.984 1.00 94.88 404 ALA A O 1
ATOM 3213 N N . ILE A 1 405 ? -1.378 -6.712 -26.262 1.00 93.81 405 ILE A N 1
ATOM 3214 C CA . ILE A 1 405 ? -0.388 -7.785 -26.451 1.00 93.81 405 ILE A CA 1
ATOM 3215 C C . ILE A 1 405 ? -0.603 -8.489 -27.794 1.00 93.81 405 ILE A C 1
ATOM 3217 O O . ILE A 1 405 ? 0.374 -8.772 -28.481 1.00 93.81 405 ILE A O 1
ATOM 3221 N N . GLN A 1 406 ? -1.854 -8.753 -28.187 1.00 95.88 406 GLN A N 1
ATOM 3222 C CA . GLN A 1 406 ? -2.135 -9.405 -29.465 1.00 95.88 406 GLN A CA 1
ATOM 3223 C C . GLN A 1 406 ? -1.738 -8.516 -30.648 1.00 95.88 406 GLN A C 1
ATOM 3225 O O . GLN A 1 406 ? -0.933 -8.954 -31.458 1.00 95.88 406 GLN A O 1
ATOM 3230 N N . ARG A 1 407 ? -2.142 -7.236 -30.670 1.00 97.06 407 ARG A N 1
ATOM 3231 C CA . ARG A 1 407 ? -1.715 -6.282 -31.717 1.00 97.06 407 ARG A CA 1
ATOM 3232 C C . ARG A 1 407 ? -0.193 -6.174 -31.843 1.00 97.06 407 ARG A C 1
ATOM 3234 O O . ARG A 1 407 ? 0.309 -5.998 -32.946 1.00 97.06 407 ARG A O 1
ATOM 3241 N N . ALA A 1 408 ? 0.538 -6.256 -30.729 1.00 96.19 408 ALA A N 1
ATOM 3242 C CA . ALA A 1 408 ? 2.000 -6.242 -30.745 1.00 96.19 408 ALA A CA 1
ATOM 3243 C C . ALA A 1 408 ? 2.594 -7.518 -31.368 1.00 96.19 408 ALA A C 1
ATOM 3245 O O . ALA A 1 408 ? 3.595 -7.430 -32.072 1.00 96.19 408 ALA A O 1
ATOM 3246 N N . LYS A 1 409 ? 1.970 -8.686 -31.154 1.00 96.50 409 LYS A N 1
ATOM 3247 C CA . LYS A 1 409 ? 2.340 -9.932 -31.844 1.00 96.50 409 LYS A CA 1
ATOM 3248 C C . LYS A 1 409 ? 2.003 -9.871 -33.329 1.00 96.50 409 LYS A C 1
ATOM 3250 O O . LYS A 1 409 ? 2.867 -10.178 -34.133 1.00 96.50 409 LYS A O 1
ATOM 3255 N N . ASP A 1 410 ? 0.795 -9.436 -33.678 1.00 96.19 410 ASP A N 1
ATOM 3256 C CA . ASP A 1 410 ? 0.339 -9.344 -35.070 1.00 96.19 410 ASP A CA 1
ATOM 3257 C C . ASP A 1 410 ? 1.252 -8.404 -35.881 1.00 96.19 410 ASP A C 1
ATOM 3259 O O . ASP A 1 410 ? 1.648 -8.727 -36.997 1.00 96.19 410 ASP A O 1
ATOM 3263 N N . ALA A 1 411 ? 1.658 -7.272 -35.291 1.00 96.88 411 ALA A N 1
ATOM 3264 C CA . ALA A 1 411 ? 2.611 -6.341 -35.895 1.00 96.88 411 ALA A CA 1
ATOM 3265 C C . ALA A 1 411 ? 4.027 -6.929 -36.048 1.00 96.88 411 ALA A C 1
ATOM 3267 O O . ALA A 1 411 ? 4.702 -6.635 -37.032 1.00 96.88 411 ALA A O 1
ATOM 3268 N N . GLU A 1 412 ? 4.480 -7.759 -35.104 1.00 97.56 412 GLU A N 1
ATOM 3269 C CA . GLU A 1 412 ? 5.771 -8.450 -35.199 1.00 97.56 412 GLU A CA 1
ATOM 3270 C C . GLU A 1 412 ? 5.742 -9.566 -36.253 1.00 97.56 412 GLU A C 1
ATOM 3272 O O . GLU A 1 412 ? 6.679 -9.693 -37.036 1.00 97.56 412 GLU A O 1
ATOM 3277 N N . THR A 1 413 ? 4.650 -10.331 -36.341 1.00 96.69 413 THR A N 1
ATOM 3278 C CA . THR A 1 413 ? 4.446 -11.325 -37.403 1.00 96.69 413 THR A CA 1
ATOM 3279 C C . THR A 1 413 ? 4.424 -10.658 -38.777 1.00 96.69 413 THR A C 1
ATOM 3281 O O . THR A 1 413 ? 5.188 -11.069 -39.644 1.00 96.69 413 THR A O 1
ATOM 3284 N N . ALA A 1 414 ? 3.669 -9.568 -38.949 1.00 97.25 414 ALA A N 1
ATOM 3285 C CA . ALA A 1 414 ? 3.647 -8.808 -40.200 1.00 97.25 414 ALA A CA 1
ATOM 3286 C C . ALA A 1 414 ? 5.025 -8.219 -40.569 1.00 97.25 414 ALA A C 1
ATOM 3288 O O . ALA A 1 414 ? 5.362 -8.123 -41.748 1.00 97.25 414 ALA A O 1
ATOM 3289 N N . ARG A 1 415 ? 5.850 -7.848 -39.576 1.00 97.50 415 ARG A N 1
ATOM 3290 C CA . ARG A 1 415 ? 7.236 -7.399 -39.796 1.00 97.50 415 ARG A CA 1
ATOM 3291 C C . ARG A 1 415 ? 8.118 -8.526 -40.339 1.00 97.50 415 ARG A C 1
ATOM 3293 O O . ARG A 1 415 ? 8.848 -8.297 -41.297 1.00 97.50 415 ARG A O 1
ATOM 3300 N N . LEU A 1 416 ? 8.028 -9.720 -39.754 1.00 96.19 416 LEU A N 1
ATOM 3301 C CA . LEU A 1 416 ? 8.781 -10.905 -40.185 1.00 96.19 416 LEU A CA 1
ATOM 3302 C C . LEU A 1 416 ? 8.309 -11.434 -41.551 1.00 96.19 416 LEU A C 1
ATOM 3304 O O . LEU A 1 416 ? 9.120 -11.910 -42.341 1.00 96.19 416 LEU A O 1
ATOM 3308 N N . GLU A 1 417 ? 7.014 -11.330 -41.852 1.00 96.44 417 GLU A N 1
ATOM 3309 C CA . GLU A 1 417 ? 6.462 -11.651 -43.173 1.00 96.44 417 GLU A CA 1
ATOM 3310 C C . GLU A 1 417 ? 6.963 -10.663 -44.234 1.00 96.44 417 GLU A C 1
ATOM 3312 O O . GLU A 1 417 ? 7.476 -11.098 -45.259 1.00 96.44 417 GLU A O 1
ATOM 3317 N N . ALA A 1 418 ? 6.944 -9.354 -43.958 1.00 95.56 418 ALA A N 1
ATOM 3318 C CA . ALA A 1 418 ? 7.487 -8.341 -44.867 1.00 95.56 418 ALA A CA 1
ATOM 3319 C C . ALA A 1 418 ? 9.012 -8.458 -45.080 1.00 95.56 418 ALA A C 1
ATOM 3321 O O . ALA A 1 418 ? 9.502 -8.164 -46.167 1.00 95.56 418 ALA A O 1
ATOM 3322 N N . GLU A 1 419 ? 9.768 -8.896 -44.067 1.00 94.88 419 GLU A N 1
ATOM 3323 C CA . GLU A 1 419 ? 11.204 -9.197 -44.186 1.00 94.88 419 GLU A CA 1
ATOM 3324 C C . GLU A 1 419 ? 11.456 -10.438 -45.061 1.00 94.88 419 GLU A C 1
ATOM 3326 O O . GLU A 1 419 ? 12.412 -10.462 -45.828 1.00 94.88 419 GLU A O 1
ATOM 3331 N N . ARG A 1 420 ? 10.560 -11.434 -45.015 1.00 94.62 420 ARG A N 1
ATOM 3332 C CA . ARG A 1 420 ? 10.601 -12.630 -45.873 1.00 94.62 420 ARG A CA 1
ATOM 3333 C C . ARG A 1 420 ? 10.101 -12.380 -47.302 1.00 94.62 420 ARG A C 1
ATOM 3335 O O . ARG A 1 420 ? 10.508 -13.092 -48.216 1.00 94.62 420 ARG A O 1
ATOM 3342 N N . GLU A 1 421 ? 9.195 -11.422 -47.490 1.00 94.12 421 GLU A N 1
ATOM 3343 C CA . GLU A 1 421 ? 8.659 -11.027 -48.799 1.00 94.12 421 GLU A CA 1
ATOM 3344 C C . GLU A 1 421 ? 9.530 -10.015 -49.544 1.00 94.12 421 GLU A C 1
ATOM 3346 O O . GLU A 1 421 ? 9.293 -9.797 -50.733 1.00 94.12 421 GLU A O 1
ATOM 3351 N N . GLN A 1 422 ? 10.549 -9.418 -48.910 1.00 88.81 422 GLN A N 1
ATOM 3352 C CA . GLN A 1 422 ? 11.609 -8.772 -49.681 1.00 88.81 422 GLN A CA 1
ATOM 3353 C C . GLN A 1 422 ? 12.253 -9.858 -50.549 1.00 88.81 422 GLN A C 1
ATOM 3355 O O . GLN A 1 422 ? 12.892 -10.754 -49.997 1.00 88.81 422 GLN A O 1
ATOM 3360 N N . PRO A 1 423 ? 12.068 -9.832 -51.887 1.00 79.69 423 PRO A N 1
ATOM 3361 C CA . PRO A 1 423 ? 12.711 -10.819 -52.730 1.00 79.69 423 PRO A CA 1
ATOM 3362 C C . PRO A 1 423 ? 14.208 -10.662 -52.517 1.00 79.69 423 PRO A C 1
ATOM 3364 O O . PRO A 1 423 ? 14.680 -9.524 -52.406 1.00 79.69 423 PRO A O 1
ATOM 3367 N N . ASP A 1 424 ? 14.938 -11.778 -52.476 1.00 71.44 424 ASP A N 1
ATOM 3368 C CA . ASP A 1 424 ? 16.393 -11.742 -52.453 1.00 71.44 424 ASP A CA 1
ATOM 3369 C C . ASP A 1 424 ? 16.855 -10.957 -53.678 1.00 71.44 424 ASP A C 1
ATOM 3371 O O . ASP A 1 424 ? 16.980 -11.474 -54.790 1.00 71.44 424 ASP A O 1
ATOM 3375 N N . ASN A 1 425 ? 17.123 -9.673 -53.454 1.00 68.31 425 ASN A N 1
ATOM 3376 C CA . ASN A 1 425 ? 17.762 -8.775 -54.389 1.00 68.31 425 ASN A CA 1
ATOM 3377 C C . ASN A 1 425 ? 19.256 -9.120 -54.336 1.00 68.31 425 ASN A C 1
ATOM 3379 O O . ASN A 1 425 ? 20.100 -8.279 -54.027 1.00 68.31 425 ASN A O 1
ATOM 3383 N N . VAL A 1 426 ? 19.557 -10.405 -54.589 1.00 67.31 426 VAL A N 1
ATOM 3384 C CA . VAL A 1 426 ? 20.868 -10.864 -55.019 1.00 67.31 426 VAL A CA 1
ATOM 3385 C C . VAL A 1 426 ? 21.166 -9.973 -56.215 1.00 67.31 426 VAL A C 1
ATOM 3387 O O . VAL A 1 426 ? 20.444 -10.071 -57.215 1.00 67.31 426 VAL A O 1
ATOM 3390 N N . PRO A 1 427 ? 22.130 -9.041 -56.116 1.00 70.56 427 PRO A N 1
ATOM 3391 C CA . PRO A 1 427 ? 22.457 -8.206 -57.255 1.00 70.56 427 PRO A CA 1
ATOM 3392 C C . PRO A 1 427 ? 22.786 -9.165 -58.404 1.00 70.56 427 PRO A C 1
ATOM 3394 O O . PRO A 1 427 ? 23.561 -10.099 -58.174 1.00 70.56 427 PRO A O 1
ATOM 3397 N N . PRO A 1 428 ? 22.145 -9.016 -59.580 1.00 67.94 428 PRO A N 1
ATOM 3398 C CA . PRO A 1 428 ? 22.244 -9.998 -60.650 1.00 67.94 428 PRO A CA 1
ATOM 3399 C C . PRO A 1 428 ? 23.717 -10.235 -60.940 1.00 67.94 428 PRO A C 1
ATOM 3401 O O . PRO A 1 428 ? 24.433 -9.264 -61.189 1.00 67.94 428 PRO A O 1
ATOM 3404 N N . ASP A 1 429 ? 24.129 -11.503 -60.822 1.00 62.06 429 ASP A N 1
ATOM 3405 C CA . ASP A 1 429 ? 25.523 -11.944 -60.738 1.00 62.06 429 ASP A CA 1
ATOM 3406 C C . ASP A 1 429 ? 26.388 -11.170 -61.734 1.00 62.06 429 ASP A C 1
ATOM 3408 O O . ASP A 1 429 ? 26.340 -11.398 -62.948 1.00 62.06 429 ASP A O 1
ATOM 3412 N N . SER A 1 430 ? 27.108 -10.168 -61.217 1.00 56.78 430 SER A N 1
ATOM 3413 C CA . SER A 1 430 ? 27.900 -9.250 -62.022 1.00 56.78 430 SER A CA 1
ATOM 3414 C C . SER A 1 430 ? 29.179 -9.978 -62.402 1.00 56.78 430 SER A C 1
ATOM 3416 O O . SER A 1 430 ? 30.230 -9.800 -61.779 1.00 56.78 430 SER A O 1
ATOM 3418 N N . GLY A 1 431 ? 29.028 -10.869 -63.380 1.00 56.62 431 GLY A N 1
ATOM 3419 C CA . GLY A 1 431 ? 30.030 -11.839 -63.766 1.00 56.62 431 GLY A CA 1
ATOM 3420 C C . GLY A 1 431 ? 31.377 -11.183 -64.037 1.00 56.62 431 GLY A C 1
ATOM 3421 O O . GLY A 1 431 ? 31.469 -10.177 -64.735 1.00 56.62 431 GLY A O 1
ATOM 3422 N N . ALA A 1 432 ? 32.415 -11.819 -63.500 1.00 55.53 432 ALA A N 1
ATOM 3423 C CA . ALA A 1 432 ? 33.819 -11.512 -63.728 1.00 55.53 432 ALA A CA 1
ATOM 3424 C C . ALA A 1 432 ? 34.253 -10.062 -63.426 1.00 55.53 432 ALA A C 1
ATOM 3426 O O . ALA A 1 432 ? 34.290 -9.194 -64.293 1.00 55.53 432 ALA A O 1
ATOM 3427 N N . ASN A 1 433 ? 34.846 -9.881 -62.245 1.00 52.03 433 ASN A N 1
ATOM 3428 C CA . ASN A 1 433 ? 36.255 -9.483 -62.225 1.00 52.03 433 ASN A CA 1
ATOM 3429 C C . ASN A 1 433 ? 36.957 -9.998 -60.966 1.00 52.03 433 ASN A C 1
ATOM 3431 O O . ASN A 1 433 ? 36.720 -9.522 -59.858 1.00 52.03 433 ASN A O 1
ATOM 3435 N N . ALA A 1 434 ? 37.877 -10.947 -61.156 1.00 54.72 434 ALA A N 1
ATOM 3436 C CA . ALA A 1 434 ? 38.824 -11.378 -60.133 1.00 54.72 434 ALA A CA 1
ATOM 3437 C C . ALA A 1 434 ? 39.911 -10.303 -59.939 1.00 54.72 434 ALA A C 1
ATOM 3439 O O . ALA A 1 434 ? 41.071 -10.488 -60.303 1.00 54.72 434 ALA A O 1
ATOM 3440 N N . ALA A 1 435 ? 39.519 -9.151 -59.394 1.00 51.03 435 ALA A N 1
ATOM 3441 C CA . ALA A 1 435 ? 40.431 -8.096 -58.984 1.00 51.03 435 ALA A CA 1
ATOM 3442 C C . ALA A 1 435 ? 40.806 -8.304 -57.512 1.00 51.03 435 ALA A C 1
ATOM 3444 O O . ALA A 1 435 ? 39.972 -8.176 -56.617 1.00 51.03 435 ALA A O 1
ATOM 3445 N N . THR A 1 436 ? 42.073 -8.638 -57.270 1.00 58.16 436 THR A N 1
ATOM 3446 C CA . THR A 1 436 ? 42.656 -8.888 -55.948 1.00 58.16 436 THR A CA 1
ATOM 3447 C C . THR A 1 436 ? 42.376 -7.730 -54.983 1.00 58.16 436 THR A C 1
ATOM 3449 O O . THR A 1 436 ? 43.043 -6.696 -55.040 1.00 58.16 436 THR A O 1
ATOM 3452 N N . MET A 1 437 ? 41.406 -7.893 -54.074 1.00 45.53 437 MET A N 1
ATOM 3453 C CA . MET A 1 437 ? 41.101 -6.884 -53.055 1.00 45.53 437 MET A CA 1
ATOM 3454 C C . MET A 1 437 ? 42.225 -6.808 -52.019 1.00 45.53 437 MET A C 1
ATOM 3456 O O . MET A 1 437 ? 42.266 -7.538 -51.029 1.00 45.53 437 MET A O 1
ATOM 3460 N N . HIS A 1 438 ? 43.142 -5.877 -52.256 1.00 53.53 438 HIS A N 1
ATOM 3461 C CA . HIS A 1 438 ? 44.133 -5.458 -51.283 1.00 53.53 438 HIS A CA 1
ATOM 3462 C C . HIS A 1 438 ? 43.413 -4.739 -50.130 1.00 53.53 438 HIS A C 1
ATOM 3464 O O . HIS A 1 438 ? 42.791 -3.696 -50.340 1.00 53.53 438 HIS A O 1
ATOM 3470 N N . TRP A 1 439 ? 43.479 -5.295 -48.915 1.00 45.00 439 TRP A N 1
ATOM 3471 C CA . TRP A 1 439 ? 42.925 -4.678 -47.705 1.00 45.00 439 TRP A CA 1
ATOM 3472 C C . TRP A 1 439 ? 43.695 -3.394 -47.363 1.00 45.00 439 TRP A C 1
ATOM 3474 O O . TRP A 1 439 ? 44.647 -3.401 -46.586 1.00 45.00 439 TRP A O 1
ATOM 3484 N N . SER A 1 440 ? 43.278 -2.273 -47.948 1.00 49.47 440 SER A N 1
ATOM 3485 C CA . SER A 1 440 ? 43.682 -0.948 -47.480 1.00 49.47 440 SER A CA 1
ATOM 3486 C C . SER A 1 440 ? 42.832 -0.570 -46.264 1.00 49.47 440 SER A C 1
ATOM 3488 O O . SER A 1 440 ? 41.603 -0.577 -46.373 1.00 49.47 440 SER A O 1
ATOM 3490 N N . PRO A 1 441 ? 43.437 -0.245 -45.107 1.00 52.97 441 PRO A N 1
ATOM 3491 C CA . PRO A 1 441 ? 42.681 0.152 -43.930 1.00 52.97 441 PRO A CA 1
ATOM 3492 C C . PRO A 1 441 ? 41.974 1.481 -44.200 1.00 52.97 441 PRO A C 1
ATOM 3494 O O . PRO A 1 441 ? 42.615 2.495 -44.483 1.00 52.97 441 PRO A O 1
ATOM 3497 N N . THR A 1 442 ? 40.646 1.490 -44.097 1.00 50.19 442 THR A N 1
ATOM 3498 C CA . THR A 1 442 ? 39.860 2.723 -44.139 1.00 50.19 442 THR A CA 1
ATOM 3499 C C . THR A 1 442 ? 40.295 3.641 -42.992 1.00 50.19 442 THR A C 1
ATOM 3501 O O . THR A 1 442 ? 40.262 3.218 -41.832 1.00 50.19 442 THR A O 1
ATOM 3504 N N . PRO A 1 443 ? 40.693 4.899 -43.264 1.00 62.41 443 PRO A N 1
ATOM 3505 C CA . PRO A 1 443 ? 40.951 5.853 -42.196 1.00 62.41 443 PRO A CA 1
ATOM 3506 C C . PRO A 1 443 ? 39.651 6.127 -41.420 1.00 62.41 443 PRO A C 1
ATOM 3508 O O . PRO A 1 443 ? 38.561 6.055 -41.999 1.00 62.41 443 PRO A O 1
ATOM 3511 N N . PRO A 1 444 ? 39.734 6.452 -40.116 1.00 55.72 444 PRO A N 1
ATOM 3512 C CA . PRO A 1 444 ? 38.552 6.741 -39.313 1.00 55.72 444 PRO A CA 1
ATOM 3513 C C . PRO A 1 444 ? 37.761 7.910 -39.923 1.00 55.72 444 PRO A C 1
ATOM 3515 O O . PRO A 1 444 ? 38.371 8.858 -40.429 1.00 55.72 444 PRO A O 1
ATOM 3518 N N . PRO A 1 445 ? 36.415 7.878 -39.875 1.00 52.22 445 PRO A N 1
ATOM 3519 C CA . PRO A 1 445 ? 35.590 8.902 -40.499 1.00 52.22 445 PRO A CA 1
ATOM 3520 C C . PRO A 1 445 ? 35.929 10.278 -39.925 1.00 52.22 445 PRO A C 1
ATOM 3522 O O . PRO A 1 445 ? 35.841 10.507 -38.715 1.00 52.22 445 PRO A O 1
ATOM 3525 N N . ALA A 1 446 ? 36.319 11.198 -40.811 1.00 48.72 446 ALA A N 1
ATOM 3526 C CA . ALA A 1 446 ? 36.652 12.564 -40.442 1.00 48.72 446 ALA A CA 1
ATOM 3527 C C . ALA A 1 446 ? 35.482 13.191 -39.672 1.00 48.72 446 ALA A C 1
ATOM 3529 O O . ALA A 1 446 ? 34.344 13.192 -40.145 1.00 48.72 446 ALA A O 1
ATOM 3530 N N . ALA A 1 447 ? 35.768 13.713 -38.477 1.00 49.66 447 ALA A N 1
ATOM 3531 C CA . ALA A 1 447 ? 34.754 14.260 -37.590 1.00 49.66 447 ALA A CA 1
ATOM 3532 C C . ALA A 1 447 ? 33.952 15.359 -38.302 1.00 49.66 447 ALA A C 1
ATOM 3534 O O . ALA A 1 447 ? 34.458 16.459 -38.541 1.00 49.66 447 ALA A O 1
ATOM 3535 N N . ALA A 1 448 ? 32.689 15.058 -38.618 1.00 45.41 448 ALA A N 1
ATOM 3536 C CA . ALA A 1 448 ? 31.764 16.014 -39.201 1.00 45.41 448 ALA A CA 1
ATOM 3537 C C . ALA A 1 448 ? 31.658 17.226 -38.266 1.00 45.41 448 ALA A C 1
ATOM 3539 O O . ALA A 1 448 ? 31.095 17.139 -37.168 1.00 45.41 448 ALA A O 1
ATOM 3540 N N . ARG A 1 449 ? 32.234 18.359 -38.690 1.00 44.69 449 ARG A N 1
ATOM 3541 C CA . ARG A 1 449 ? 32.162 19.616 -37.945 1.00 44.69 449 ARG A CA 1
ATOM 3542 C C . ARG A 1 449 ? 30.695 20.005 -37.823 1.00 44.69 449 ARG A C 1
ATOM 3544 O O . ARG A 1 449 ? 30.090 20.467 -38.787 1.00 44.69 449 ARG A O 1
ATOM 3551 N N . ARG A 1 450 ? 30.125 19.826 -36.628 1.00 46.59 450 ARG A N 1
ATOM 3552 C CA . ARG A 1 450 ? 28.823 20.407 -36.296 1.00 46.59 450 ARG A CA 1
ATOM 3553 C C . ARG A 1 450 ? 28.897 21.916 -36.556 1.00 46.59 450 ARG A C 1
ATOM 3555 O O . ARG A 1 450 ? 29.901 22.522 -36.168 1.00 46.59 450 ARG A O 1
ATOM 3562 N N . PRO A 1 451 ? 27.871 22.531 -37.170 1.00 46.56 451 PRO A N 1
ATOM 3563 C CA . PRO A 1 451 ? 27.813 23.983 -37.253 1.00 46.56 451 PRO A CA 1
ATOM 3564 C C . PRO A 1 451 ? 27.867 24.565 -35.832 1.00 46.56 451 PRO A C 1
ATOM 3566 O O . PRO A 1 451 ? 27.341 23.937 -34.901 1.00 46.56 451 PRO A O 1
ATOM 3569 N N . PRO A 1 452 ? 28.504 25.731 -35.631 1.00 42.00 452 PRO A N 1
ATOM 3570 C CA . PRO A 1 452 ? 28.549 26.353 -34.319 1.00 42.00 452 PRO A CA 1
ATOM 3571 C C . PRO A 1 452 ? 27.117 26.650 -33.869 1.00 42.00 452 PRO A C 1
ATOM 3573 O O . PRO A 1 452 ? 26.422 27.464 -34.476 1.00 42.00 452 PRO A O 1
ATOM 3576 N N . LEU A 1 453 ? 26.665 25.991 -32.796 1.00 44.31 453 LEU A N 1
ATOM 3577 C CA . LEU A 1 453 ? 25.491 26.476 -32.080 1.00 44.31 453 LEU A CA 1
ATOM 3578 C C . LEU A 1 453 ? 25.824 27.888 -31.607 1.00 44.31 453 LEU A C 1
ATOM 3580 O O . LEU A 1 453 ? 26.817 28.072 -30.904 1.00 44.31 453 LEU A O 1
ATOM 3584 N N . ALA A 1 454 ? 24.981 2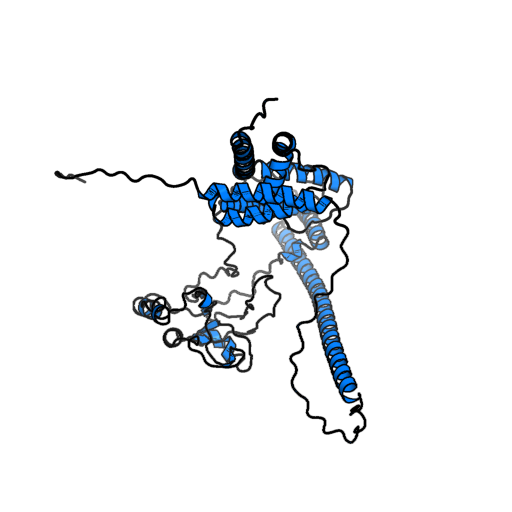8.855 -31.964 1.00 43.81 454 ALA A N 1
ATOM 3585 C CA . ALA A 1 454 ? 25.030 30.182 -31.375 1.00 43.81 454 ALA A CA 1
ATOM 3586 C C . ALA A 1 454 ? 24.929 30.036 -29.849 1.00 43.81 454 ALA A C 1
ATOM 3588 O O . ALA A 1 454 ? 23.890 29.617 -29.324 1.00 43.81 454 ALA A O 1
ATOM 3589 N N . ASP A 1 455 ? 26.026 30.315 -29.142 1.00 43.03 455 ASP A N 1
ATOM 3590 C CA . ASP A 1 455 ? 26.059 30.182 -27.693 1.00 43.03 455 ASP A CA 1
ATOM 3591 C C . ASP A 1 455 ? 25.305 31.362 -27.082 1.00 43.03 455 ASP A C 1
ATOM 3593 O O . ASP A 1 455 ? 25.808 32.478 -26.954 1.00 43.03 455 ASP A O 1
ATOM 3597 N N . SER A 1 456 ? 24.040 31.120 -26.748 1.00 48.84 456 SER A N 1
ATOM 3598 C CA . SER A 1 456 ? 23.219 32.047 -25.981 1.00 48.84 456 SER A CA 1
ATOM 3599 C C . SER A 1 456 ? 23.933 32.351 -24.658 1.00 48.84 456 SER A C 1
ATOM 3601 O O . SER A 1 456 ? 23.998 31.472 -23.791 1.00 48.84 456 SER A O 1
ATOM 3603 N N . GLY A 1 457 ? 24.430 33.583 -24.488 1.00 43.53 457 GLY A N 1
ATOM 3604 C CA . GLY A 1 457 ? 25.352 33.982 -23.407 1.00 43.53 457 GLY A CA 1
ATOM 3605 C C . GLY A 1 457 ? 24.914 33.657 -21.968 1.00 43.53 457 GLY A C 1
ATOM 3606 O O . GLY A 1 457 ? 25.747 33.600 -21.066 1.00 43.53 457 GLY A O 1
ATOM 3607 N N . GLN A 1 458 ? 23.635 33.332 -21.751 1.00 50.00 458 GLN A N 1
ATOM 3608 C CA . GLN A 1 458 ? 23.119 32.768 -20.499 1.00 50.00 458 GLN A CA 1
ATOM 3609 C C . GLN A 1 458 ? 23.855 31.496 -20.027 1.00 50.00 458 GLN A C 1
ATOM 3611 O O . GLN A 1 458 ? 23.967 31.278 -18.821 1.00 50.00 458 GLN A O 1
ATOM 3616 N N . LYS A 1 459 ? 24.370 30.645 -20.930 1.00 48.28 459 LYS A N 1
ATOM 3617 C CA . LYS A 1 459 ? 25.055 29.397 -20.531 1.00 48.28 459 LYS A CA 1
ATOM 3618 C C . LYS A 1 459 ? 26.466 29.624 -19.985 1.00 48.28 459 LYS A C 1
ATOM 3620 O O . LYS A 1 459 ? 26.900 28.852 -19.130 1.00 48.28 459 LYS A O 1
ATOM 3625 N N . ALA A 1 460 ? 27.163 30.665 -20.440 1.00 50.03 460 ALA A N 1
ATOM 3626 C CA . ALA A 1 460 ? 28.508 31.001 -19.973 1.00 50.03 460 ALA A CA 1
ATOM 3627 C C . ALA A 1 460 ? 28.481 31.534 -18.529 1.00 50.03 460 ALA A C 1
ATOM 3629 O O . ALA A 1 460 ? 29.146 30.968 -17.660 1.00 50.03 460 ALA A O 1
ATOM 3630 N N . SER A 1 461 ? 27.619 32.523 -18.251 1.00 50.12 461 SER A N 1
ATOM 3631 C CA . SER A 1 461 ? 27.381 33.054 -16.896 1.00 50.12 461 SER A CA 1
ATOM 3632 C C . SER A 1 461 ? 26.997 31.939 -15.912 1.00 50.12 461 SER A C 1
ATOM 3634 O O . SER A 1 461 ? 27.630 31.771 -14.870 1.00 50.12 461 SER A O 1
ATOM 3636 N N . GLN A 1 462 ? 26.042 31.079 -16.287 1.00 50.84 462 GLN A N 1
ATOM 3637 C CA . GLN A 1 462 ? 25.586 29.989 -15.423 1.00 50.84 462 GLN A CA 1
ATOM 3638 C C . GLN A 1 462 ? 26.683 28.944 -15.129 1.00 50.84 462 GLN A C 1
ATOM 3640 O O . GLN A 1 462 ? 26.681 28.345 -14.053 1.00 50.84 462 GLN A O 1
ATOM 3645 N N . ARG A 1 463 ? 27.644 28.739 -16.043 1.00 51.50 463 ARG A N 1
ATOM 3646 C CA . ARG A 1 463 ? 28.820 27.880 -15.811 1.00 51.50 463 ARG A CA 1
ATOM 3647 C C . ARG A 1 463 ? 29.854 28.532 -14.892 1.00 51.50 463 ARG A C 1
ATOM 3649 O O . ARG A 1 463 ? 30.412 27.823 -14.057 1.00 51.50 463 ARG A O 1
ATOM 3656 N N . GLN A 1 464 ? 30.077 29.844 -14.992 1.00 51.16 464 GLN A N 1
ATOM 3657 C CA . GLN A 1 464 ? 30.970 30.570 -14.079 1.00 51.16 464 GLN A CA 1
ATOM 3658 C C . GLN A 1 464 ? 30.455 30.527 -12.633 1.00 51.16 464 GLN A C 1
ATOM 3660 O O . GLN A 1 464 ? 31.205 30.124 -11.747 1.00 51.16 464 GLN A O 1
ATOM 3665 N N . THR A 1 465 ? 29.167 30.804 -12.393 1.00 46.84 465 THR A N 1
ATOM 3666 C CA . THR A 1 465 ? 28.576 30.711 -11.042 1.00 46.84 465 THR A CA 1
ATOM 3667 C C . THR A 1 465 ? 28.715 29.309 -10.435 1.00 46.84 465 THR A C 1
ATOM 3669 O O . THR A 1 465 ? 29.041 29.173 -9.257 1.00 46.84 465 THR A O 1
ATOM 3672 N N . ILE A 1 466 ? 28.510 28.248 -11.229 1.00 48.91 466 ILE A N 1
ATOM 3673 C CA . ILE A 1 466 ? 28.683 26.863 -10.758 1.00 48.91 466 ILE A CA 1
ATOM 3674 C C . ILE A 1 466 ? 30.157 26.568 -10.436 1.00 48.91 466 ILE A C 1
ATOM 3676 O O . ILE A 1 466 ? 30.433 25.936 -9.420 1.00 48.91 466 ILE A O 1
ATOM 3680 N N . ALA A 1 467 ? 31.107 27.041 -11.248 1.00 50.19 467 ALA A N 1
ATOM 3681 C CA . ALA A 1 467 ? 32.536 26.816 -11.019 1.00 50.19 467 ALA A CA 1
ATOM 3682 C C . ALA A 1 467 ? 33.066 27.514 -9.750 1.00 50.19 467 ALA A C 1
ATOM 3684 O O . ALA A 1 467 ? 33.883 26.933 -9.037 1.00 50.19 467 ALA A O 1
ATOM 3685 N N . VAL A 1 468 ? 32.578 28.722 -9.442 1.00 51.25 468 VAL A N 1
ATOM 3686 C CA . VAL A 1 468 ? 32.923 29.460 -8.210 1.00 51.25 468 VAL A CA 1
ATOM 3687 C C . VAL A 1 468 ? 32.426 28.710 -6.965 1.00 51.25 468 VAL A C 1
ATOM 3689 O O . VAL A 1 468 ? 33.198 28.476 -6.036 1.00 51.25 468 VAL A O 1
ATOM 3692 N N . LEU A 1 469 ? 31.178 28.230 -6.986 1.00 48.12 469 LEU A N 1
ATOM 3693 C CA . LEU A 1 469 ? 30.604 27.386 -5.928 1.00 48.12 469 LEU A CA 1
ATOM 3694 C C . LEU A 1 469 ? 31.365 26.060 -5.735 1.00 48.12 469 LEU A C 1
ATOM 3696 O O . LEU A 1 469 ? 31.581 25.629 -4.605 1.00 48.12 469 LEU A O 1
ATOM 3700 N N . HIS A 1 470 ? 31.799 25.425 -6.827 1.00 48.97 470 HIS A N 1
ATOM 3701 C CA . HIS A 1 470 ? 32.462 24.115 -6.800 1.00 48.97 470 HIS A CA 1
ATOM 3702 C C . HIS A 1 470 ? 33.915 24.163 -6.284 1.00 48.97 470 HIS A C 1
ATOM 3704 O O . HIS A 1 470 ? 34.454 23.135 -5.865 1.00 48.97 470 HIS A O 1
ATOM 3710 N N . ARG A 1 471 ? 34.567 25.337 -6.290 1.00 47.28 471 ARG A N 1
ATOM 3711 C CA . ARG A 1 471 ? 35.868 25.527 -5.618 1.00 47.28 471 ARG A CA 1
ATOM 3712 C C . ARG A 1 471 ? 35.717 25.563 -4.097 1.00 47.28 471 ARG A C 1
ATOM 3714 O O . ARG A 1 471 ? 36.499 24.921 -3.403 1.00 47.28 471 ARG A O 1
ATOM 3721 N N . ALA A 1 472 ? 34.683 26.233 -3.586 1.00 44.22 472 ALA A N 1
ATOM 3722 C CA . ALA A 1 472 ? 34.463 26.376 -2.146 1.00 44.22 472 ALA A CA 1
ATOM 3723 C C . ALA A 1 472 ? 34.224 25.034 -1.429 1.00 44.22 472 ALA A C 1
ATOM 3725 O O . ALA A 1 472 ? 34.713 24.837 -0.319 1.00 44.22 472 ALA A O 1
ATOM 3726 N N . THR A 1 473 ? 33.539 24.080 -2.069 1.00 45.19 473 THR A N 1
ATOM 3727 C CA . THR A 1 473 ? 33.353 22.724 -1.519 1.00 45.19 473 THR A CA 1
ATOM 3728 C C . THR A 1 473 ? 34.652 21.917 -1.431 1.00 45.19 473 THR A C 1
ATOM 3730 O O . THR A 1 473 ? 34.766 21.064 -0.556 1.00 45.19 473 THR A O 1
ATOM 3733 N N . ASN A 1 474 ? 35.645 22.199 -2.283 1.00 41.75 474 ASN A N 1
ATOM 3734 C CA . ASN A 1 474 ? 36.913 21.461 -2.310 1.00 41.75 474 ASN A CA 1
ATOM 3735 C C . ASN A 1 474 ? 37.962 22.003 -1.319 1.00 41.75 474 ASN A C 1
ATOM 3737 O O . ASN A 1 474 ? 38.832 21.246 -0.902 1.00 41.75 474 ASN A O 1
ATOM 3741 N N . CYS A 1 475 ? 37.884 23.270 -0.890 1.00 40.91 475 CYS A N 1
ATOM 3742 C CA . CYS A 1 475 ? 38.766 23.786 0.172 1.00 40.91 475 CYS A CA 1
ATOM 3743 C C . CYS A 1 475 ? 38.459 23.184 1.555 1.00 40.91 475 CYS A C 1
ATOM 3745 O O . CYS A 1 475 ? 39.321 23.160 2.433 1.00 40.91 475 CYS A O 1
ATOM 3747 N N . TRP A 1 476 ? 37.240 22.679 1.766 1.00 40.94 476 TRP A N 1
ATOM 3748 C CA . TRP A 1 476 ? 36.771 22.278 3.095 1.00 40.94 476 TRP A CA 1
ATOM 3749 C C . TRP A 1 476 ? 37.401 20.970 3.614 1.00 40.94 476 TRP A C 1
ATOM 3751 O O . TRP A 1 476 ? 37.435 20.739 4.820 1.00 40.94 476 TRP A O 1
ATOM 3761 N N . THR A 1 477 ? 37.977 20.139 2.738 1.00 41.50 477 THR A N 1
ATOM 3762 C CA . THR A 1 477 ? 38.648 18.881 3.121 1.00 41.50 477 THR A CA 1
ATOM 3763 C C . THR A 1 477 ? 40.029 19.054 3.764 1.00 41.50 477 THR A C 1
ATOM 3765 O O . THR A 1 477 ? 40.589 18.069 4.236 1.00 41.50 477 THR A O 1
ATOM 3768 N N . CYS A 1 478 ? 40.589 20.268 3.809 1.00 33.28 478 CYS A N 1
ATOM 3769 C CA . CYS A 1 478 ? 41.954 20.506 4.305 1.00 33.28 478 CYS A CA 1
ATOM 3770 C C . CYS A 1 478 ? 42.044 20.938 5.783 1.00 33.28 478 CYS A C 1
ATOM 3772 O O . CYS A 1 478 ? 43.149 21.080 6.299 1.00 33.28 478 CYS A O 1
ATOM 3774 N N . ALA A 1 479 ? 40.919 21.151 6.477 1.00 37.66 479 ALA A N 1
ATOM 3775 C CA . ALA A 1 479 ? 40.889 21.777 7.804 1.00 37.66 479 ALA A CA 1
ATOM 3776 C C . ALA A 1 479 ? 40.221 20.903 8.886 1.00 37.66 479 ALA A C 1
ATOM 3778 O O . ALA A 1 479 ? 39.234 21.307 9.500 1.00 37.66 479 ALA A O 1
ATOM 3779 N N . SER A 1 480 ? 40.737 19.690 9.128 1.00 33.97 480 SER A N 1
ATOM 3780 C CA . SER A 1 480 ? 40.361 18.853 10.287 1.00 33.97 480 SER A CA 1
ATOM 3781 C C . SER A 1 480 ? 41.401 17.764 10.590 1.00 33.97 480 SER A C 1
ATOM 3783 O O . SER A 1 480 ? 41.268 16.627 10.146 1.00 33.97 480 SER A O 1
ATOM 3785 N N . ALA A 1 481 ? 42.411 18.098 11.396 1.00 36.69 481 ALA A N 1
ATOM 3786 C CA . ALA A 1 481 ? 43.279 17.127 12.064 1.00 36.69 481 ALA A CA 1
ATOM 3787 C C . ALA A 1 481 ? 43.544 17.593 13.511 1.00 36.69 481 ALA A C 1
ATOM 3789 O O . ALA A 1 481 ? 44.072 18.693 13.689 1.00 36.69 481 ALA A O 1
ATOM 3790 N N . PRO A 1 482 ? 43.169 16.820 14.548 1.00 39.16 482 PRO A N 1
ATOM 3791 C CA . PRO A 1 482 ? 43.538 17.119 15.929 1.00 39.16 482 PRO A CA 1
ATOM 3792 C C . PRO A 1 482 ? 44.937 16.553 16.254 1.00 39.16 482 PRO A C 1
ATOM 3794 O O . PRO A 1 482 ? 45.271 15.467 15.778 1.00 39.16 482 PRO A O 1
ATOM 3797 N N . PRO A 1 483 ? 45.759 17.238 17.070 1.00 39.62 483 PRO A N 1
ATOM 3798 C CA . PRO A 1 483 ? 47.050 16.714 17.505 1.00 39.62 483 PRO A CA 1
ATOM 3799 C C . PRO A 1 483 ? 46.923 15.800 18.735 1.00 39.62 483 PRO A C 1
ATOM 3801 O O . PRO A 1 483 ? 46.336 16.179 19.749 1.00 39.62 483 PRO A O 1
ATOM 3804 N N . ASP A 1 484 ? 47.558 14.629 18.678 1.00 36.25 484 ASP A N 1
ATOM 3805 C CA . ASP A 1 484 ? 47.848 13.799 19.853 1.00 36.25 484 ASP A CA 1
ATOM 3806 C C . ASP A 1 484 ? 48.939 14.438 20.731 1.00 36.25 484 ASP A C 1
ATOM 3808 O O . ASP A 1 484 ? 49.972 14.877 20.224 1.00 36.25 484 ASP A O 1
ATOM 3812 N N . SER A 1 485 ? 48.774 14.416 22.061 1.00 32.62 485 SER A N 1
ATOM 3813 C CA . SER A 1 485 ? 49.910 14.503 23.004 1.00 32.62 485 SER A CA 1
ATOM 3814 C C . SER A 1 485 ? 49.595 13.997 24.427 1.00 32.62 485 SER A C 1
ATOM 3816 O O . SER A 1 485 ? 49.207 14.733 25.325 1.00 32.62 485 SER A O 1
ATOM 3818 N N . LEU A 1 486 ? 49.825 12.694 24.616 1.00 32.91 486 LEU A N 1
ATOM 3819 C CA . LEU A 1 486 ? 50.528 12.059 25.750 1.00 32.91 486 LEU A CA 1
ATOM 3820 C C . LEU A 1 486 ? 50.651 12.813 27.100 1.00 32.91 486 LEU A C 1
ATOM 3822 O O . LEU A 1 486 ? 51.411 13.777 27.198 1.00 32.91 486 LEU A O 1
ATOM 3826 N N . ARG A 1 487 ? 50.159 12.185 28.188 1.00 29.80 487 ARG A N 1
ATOM 3827 C CA . ARG A 1 487 ? 50.990 11.681 29.322 1.00 29.80 487 ARG A CA 1
ATOM 3828 C C . ARG A 1 487 ? 50.165 11.013 30.439 1.00 29.80 487 ARG A C 1
ATOM 3830 O O . ARG A 1 487 ? 49.313 11.655 31.036 1.00 29.80 487 ARG A O 1
ATOM 3837 N N . THR A 1 488 ? 50.553 9.796 30.831 1.00 32.09 488 THR A N 1
ATOM 3838 C CA . THR A 1 488 ? 50.378 9.233 32.190 1.00 32.09 488 THR A CA 1
ATOM 3839 C C . THR A 1 488 ? 51.536 8.278 32.518 1.00 32.09 488 THR A C 1
ATOM 3841 O O . THR A 1 488 ? 52.065 7.617 31.623 1.00 32.09 488 THR A O 1
ATOM 3844 N N . PRO A 1 489 ? 51.961 8.222 33.792 1.00 38.88 489 PRO A N 1
ATOM 3845 C CA . PRO A 1 489 ? 52.403 6.965 34.407 1.00 38.88 489 PRO A CA 1
ATOM 3846 C C . PRO A 1 489 ? 51.724 6.684 35.773 1.00 38.88 489 PRO A C 1
ATOM 3848 O O . PRO A 1 489 ? 50.992 7.515 36.301 1.00 38.88 489 PRO A O 1
ATOM 3851 N N . VAL A 1 490 ? 51.948 5.477 36.312 1.00 36.12 490 VAL A N 1
ATOM 3852 C CA . VAL A 1 490 ? 51.103 4.727 37.282 1.00 36.12 490 VAL A CA 1
ATOM 3853 C C . VAL A 1 490 ? 52.019 4.126 38.375 1.00 36.12 490 VAL A C 1
ATOM 3855 O O . VAL A 1 490 ? 53.044 3.573 37.965 1.00 36.12 490 VAL A O 1
ATOM 3858 N N . PRO A 1 491 ? 51.744 4.208 39.712 1.00 45.97 491 PRO A N 1
ATOM 3859 C CA . PRO A 1 491 ? 50.814 3.250 40.364 1.00 45.97 491 PRO A CA 1
ATOM 3860 C C . PRO A 1 491 ? 50.150 3.621 41.734 1.00 45.97 491 PRO A C 1
ATOM 3862 O O . PRO A 1 491 ? 50.578 4.535 42.427 1.00 45.97 491 PRO A O 1
ATOM 3865 N N . SER A 1 492 ? 49.214 2.753 42.173 1.00 32.16 492 SER A N 1
ATOM 3866 C CA . SER A 1 492 ? 48.838 2.437 43.585 1.00 32.16 492 SER A CA 1
ATOM 3867 C C . SER A 1 492 ? 48.046 3.494 44.411 1.00 32.16 492 SER A C 1
ATOM 3869 O O . SER A 1 492 ? 48.145 4.682 44.150 1.00 32.16 492 SER A O 1
ATOM 3871 N N . ALA A 1 493 ? 47.216 3.154 45.422 1.00 32.56 493 ALA A N 1
ATOM 3872 C CA . ALA A 1 493 ? 47.042 1.889 46.163 1.00 32.56 493 ALA A CA 1
ATOM 3873 C C . ALA A 1 493 ? 45.661 1.739 46.889 1.00 32.56 493 ALA A C 1
ATOM 3875 O O . ALA A 1 493 ? 44.967 2.725 47.093 1.00 32.56 493 ALA A O 1
ATOM 3876 N N . VAL A 1 494 ? 45.389 0.520 47.406 1.00 34.09 494 VAL A N 1
ATOM 3877 C CA . VAL A 1 494 ? 44.648 0.184 48.666 1.00 34.09 494 VAL A CA 1
ATOM 3878 C C . VAL A 1 494 ? 43.090 0.243 48.739 1.00 34.09 494 VAL A C 1
ATOM 3880 O O . VAL A 1 494 ? 42.447 1.243 48.452 1.00 34.09 494 VAL A O 1
ATOM 3883 N N . ARG A 1 495 ? 42.508 -0.882 49.217 1.00 38.59 495 ARG A N 1
ATOM 3884 C CA . ARG A 1 495 ? 41.134 -1.118 49.760 1.00 38.59 495 ARG A CA 1
ATOM 3885 C C . ARG A 1 495 ? 41.099 -0.814 51.282 1.00 38.59 495 ARG A C 1
ATOM 3887 O O . ARG A 1 495 ? 42.159 -0.970 51.886 1.00 38.59 495 ARG A O 1
ATOM 3894 N N . PRO A 1 496 ? 39.964 -0.471 51.938 1.00 50.81 496 PRO A N 1
ATOM 3895 C CA . PRO A 1 496 ? 38.865 -1.400 52.338 1.00 50.81 496 PRO A CA 1
ATOM 3896 C C . PRO A 1 496 ? 37.478 -0.924 51.829 1.00 50.81 496 PRO A C 1
ATOM 3898 O O . PRO A 1 496 ? 37.369 0.213 51.391 1.00 50.81 496 PRO A O 1
ATOM 3901 N N . ALA A 1 497 ? 36.444 -1.753 51.625 1.00 43.34 497 ALA A N 1
ATOM 3902 C CA . ALA A 1 497 ? 35.689 -2.663 52.516 1.00 43.34 497 ALA A CA 1
ATOM 3903 C C . ALA A 1 497 ? 34.587 -1.951 53.341 1.00 43.34 497 ALA A C 1
ATOM 3905 O O . ALA A 1 497 ? 34.673 -0.749 53.557 1.00 43.34 497 ALA A O 1
ATOM 3906 N N . ASP A 1 498 ? 33.573 -2.730 53.741 1.00 41.62 498 ASP A N 1
ATOM 3907 C CA . ASP A 1 498 ? 32.299 -2.351 54.391 1.00 41.62 498 ASP A CA 1
ATOM 3908 C C . ASP A 1 498 ? 31.253 -1.688 53.453 1.00 41.62 498 ASP A C 1
ATOM 3910 O O . ASP A 1 498 ? 31.584 -0.858 52.613 1.00 41.62 498 ASP A O 1
ATOM 3914 N N . GLY A 1 499 ? 29.956 -2.019 53.496 1.00 43.41 499 GLY A N 1
ATOM 3915 C CA . GLY A 1 499 ? 29.286 -3.106 54.220 1.00 43.41 499 GLY A CA 1
ATOM 3916 C C . GLY A 1 499 ? 27.790 -2.835 54.429 1.00 43.41 499 GLY A C 1
ATOM 3917 O O . GLY A 1 499 ? 27.468 -1.999 55.264 1.00 43.41 499 GLY A O 1
ATOM 3918 N N . HIS A 1 500 ? 26.915 -3.522 53.675 1.00 40.44 500 HIS A N 1
ATOM 3919 C CA . HIS A 1 500 ? 25.566 -4.020 54.032 1.00 40.44 500 HIS A CA 1
ATOM 3920 C C . HIS A 1 500 ? 24.802 -4.520 52.795 1.00 40.44 500 HIS A C 1
ATOM 3922 O O . HIS A 1 500 ? 24.913 -3.870 51.732 1.00 40.44 500 HIS A O 1
#

Solvent-accessible surface area (backbone atoms only — not comparable to full-atom values): 31487 Å² total; per-residue (Å²): 137,84,84,79,81,74,76,77,64,73,61,56,54,57,50,48,54,50,51,54,48,48,52,49,52,22,52,48,34,56,71,71,43,61,52,55,59,52,47,52,55,51,50,53,56,43,51,54,52,35,66,76,63,72,61,82,74,87,74,69,84,79,70,51,40,33,68,46,40,48,40,52,35,44,54,50,37,53,64,70,42,40,76,62,48,46,72,79,42,68,81,62,71,81,85,55,76,59,70,63,60,50,52,53,53,38,53,55,55,50,62,63,39,71,81,37,64,67,62,49,50,45,25,39,51,54,14,51,53,51,44,52,51,49,52,53,49,54,53,49,56,70,64,60,80,58,98,76,83,88,82,81,83,89,89,73,89,78,88,83,85,83,82,72,86,89,67,84,74,84,82,73,90,67,97,57,97,80,73,45,76,44,82,47,76,47,80,64,75,86,80,54,78,91,50,77,81,61,70,61,54,80,85,47,71,82,57,63,62,61,42,49,67,73,35,74,87,56,79,73,51,44,34,45,36,48,54,62,78,59,34,86,49,42,66,49,41,87,74,67,59,83,56,100,63,39,57,51,68,70,55,53,51,38,38,57,74,51,50,42,42,53,49,49,50,73,75,37,78,87,55,65,74,70,68,59,43,30,22,19,58,84,42,43,81,44,40,42,78,72,43,71,52,69,100,68,85,54,87,92,56,94,73,69,56,74,44,66,53,71,50,68,85,82,58,71,87,75,65,99,60,85,87,69,86,56,79,72,56,78,70,38,60,70,59,50,51,50,52,54,50,54,49,53,51,55,48,51,57,43,55,56,54,70,78,47,83,90,45,92,88,67,42,60,68,52,56,54,46,54,50,52,50,50,52,51,48,53,53,51,51,52,48,50,55,49,48,57,50,51,51,52,51,49,55,48,53,52,51,52,51,50,51,53,54,46,54,55,50,54,54,50,51,53,50,54,49,53,62,67,62,51,70,84,75,66,70,73,80,76,73,85,74,95,68,84,82,74,88,71,82,78,75,78,82,75,78,79,78,73,77,82,74,82,76,62,66,70,59,58,53,58,49,51,58,51,52,59,55,58,50,55,67,62,61,62,80,77,76,83,81,86,85,88,80,91,89,86,90,85,85,88,81,88,85,85,85,88,88,135

Radius of gyration: 35.32 Å; Cα contacts (8 Å, |Δi|>4): 277; chains: 1; bounding box: 94×84×118 Å